Protein AF-A0A8T7AEM1-F1 (afdb_monomer)

Mean predicted aligned error: 6.14 Å

Foldseek 3Di:
DDDPDDDDPPPPDFPDPPFFPLFQDQWWKKKWFFLLQAVFRKTKIKAWGWFFCADQAHWFWDFDDDPVQQTWTATDGVPQPFHPFGDGLWKGKYKIFFPFDFKFKAFWAADPVDNQWTAAPRDTDGWDKDKAFDWDDDDDPDTDGDIDIWTADLLGTWDDDPVTIMHMHGPLVPQDCPSVLRVQCSNDRYPVSNVVSLQVLNAATIKMWMDTLVRKTKIWRGHQQFPADLVDDRVHHHHPRYPVRSTDGGDGSVLTDMDMCDPLRMAMDTNAFQQQGDLDPPGDDPVSHRVSSRGHHDDFQLSVLVNVLDPSHHRCHPVNVLCSLPFFFGDCPHPLVVLLVLLLPQDPVVPPLLVVLSVLSVVDPRGQFQQWQNCQLSQQLVNQLSVDSDPVCSPSVNSSVSSVVSSVVCCVPPVDSGDRNQQQEWADFQPDTGGAGHHGRHSQHFHQDDDDPPDRTYGRIGGAWIKIWMQGSNSGIWIWIAGCAFNPNPDSPDPRRRVRNVCVRVSHTDIDDRDPVSCVVPDPDDDDDD

pLDDT: mean 91.17, std 12.98, range [28.36, 98.94]

Radius of gyration: 25.7 Å; Cα contacts (8 Å, |Δi|>4): 1143; chains: 1; bounding box: 66×55×66 Å

Sequence (530 aa):
HQAEIALDPAADHAAWHLRSSLGTEFGSNAVAVNAQRSGDGATRLLINSHQPMTGPVAWYEAHLISGQGLDITGGLFPGTPLILHGFNRNLGWANTVNHIDLSDIYVLTRNPDDPLQYRLDGEWVNFDKSELSVAVKLFGPFMYPARRRVLRSRHGPVIEAADQTYALRYAGRGEIRQLEQYYRLNQASDFAGFMRAMALNALPSINYVYADRDDNIGFIHNAQYPRRDDGWDWQKDLPGDRSDLIWNGYHPFESVPKLINPQSGLVFNANNTPFSATDGPDNLLSNQFPQSMGLAKNQTNRSLRLMELNDGASPIGKRDILKLKFDTFYSEKSHQVAVINKILDVDFSDTERLGEAAGQLRKWNHSTDKENHQAALAVLTLRRLFRSDKPEDLSPGNLRRALQWTVDHLIDNHGSITPPWGEVNRLIRGKVNLPLDGGPDILRAIYSFGLPEGQPAYATHGDTWMALVEWDANGKLSADVVTQFGSATMDTSSPHYADQAPLFASKRWRKALLDLDEIRANAERSYSPN

Solvent-accessible surface area (backbone atoms only — not comparable to full-atom values): 28956 Å² total; per-residue (Å²): 134,85,80,91,80,75,83,70,94,77,61,95,60,60,95,60,81,73,78,53,93,55,36,74,58,79,48,14,43,28,41,22,31,16,30,86,18,16,74,70,43,24,19,31,33,38,30,33,38,27,36,43,71,60,70,72,60,17,68,41,78,50,72,50,76,46,100,87,70,41,52,38,37,28,33,22,37,72,91,52,96,53,57,78,36,36,36,41,76,40,33,35,39,21,57,28,58,50,81,59,74,50,64,42,44,22,46,42,46,66,37,92,93,42,83,62,23,30,36,42,74,92,39,83,40,73,48,51,77,47,78,47,74,44,76,42,78,75,55,94,92,45,61,45,73,48,73,41,81,45,46,29,50,97,63,23,53,49,47,83,55,97,89,49,38,34,25,43,34,56,56,52,75,88,64,77,49,44,64,56,33,44,52,40,45,56,58,35,69,46,72,69,43,35,52,58,24,56,56,64,59,46,57,44,73,39,25,37,38,31,29,27,42,84,52,48,32,30,37,35,59,42,52,38,38,56,46,56,62,69,92,52,72,68,93,42,61,35,72,36,38,46,68,90,74,55,59,69,67,54,59,59,61,85,75,47,56,67,50,65,65,46,90,46,24,41,34,40,43,32,52,33,21,70,58,61,30,42,74,37,97,73,42,53,58,74,90,81,51,68,71,47,55,42,73,41,81,54,77,34,34,31,36,50,40,57,56,71,76,48,84,63,71,72,61,50,34,77,70,48,52,50,51,54,47,60,34,34,45,57,33,84,88,20,71,68,47,52,51,51,52,58,45,66,70,46,87,34,82,93,36,71,71,52,37,51,49,50,58,41,51,74,66,44,83,48,40,24,45,27,79,30,33,35,28,46,47,48,55,50,21,49,56,64,52,31,82,39,67,50,78,77,58,70,31,68,70,44,42,49,52,26,46,50,53,37,44,51,52,30,34,77,75,68,73,34,65,52,48,37,18,21,79,52,35,22,48,68,44,92,92,47,75,42,52,26,53,31,28,74,53,22,51,24,26,31,29,56,58,88,66,66,93,93,55,85,52,32,53,39,29,14,64,29,55,32,37,46,38,35,16,41,68,84,33,53,67,50,40,36,32,42,37,52,29,40,84,32,84,84,45,83,84,44,78,39,31,41,64,30,30,66,34,45,59,68,76,44,67,43,74,60,79,81,52,70,67,58,42,60,76,68,52,91,75,87,87,78,88,131

Nearest PDB structures (foldseek):
  4bth-assembly1_B  TM=8.143E-01  e=2.332E-38  Pseudomonas aeruginosa PAO1
  4wkt-assembly1_C  TM=8.313E-01  e=1.262E-37  Pseudomonas aeruginosa PAO1
  3l94-assembly1_B  TM=8.401E-01  e=4.136E-36  Pseudomonas aeruginosa
  4yfa-assembly1_C  TM=8.439E-01  e=1.434E-34  Acidovorax sp. MR-S7
  8so5-assembly1_I  TM=8.334E-01  e=1.023E-34  Acidovorax sp. MR-S7

Structure (mmCIF, N/CA/C/O backbone):
data_AF-A0A8T7AEM1-F1
#
_entry.id   AF-A0A8T7AEM1-F1
#
loop_
_atom_site.group_PDB
_atom_site.id
_atom_site.type_symbol
_atom_site.label_atom_id
_atom_site.label_alt_id
_atom_site.label_comp_id
_atom_site.label_asym_id
_atom_site.label_entity_id
_atom_site.label_seq_id
_atom_site.pdbx_PDB_ins_code
_atom_site.Cartn_x
_atom_site.Cartn_y
_atom_site.Cartn_z
_atom_site.occupancy
_atom_site.B_iso_or_equiv
_atom_site.auth_seq_id
_atom_site.auth_comp_id
_atom_site.auth_asym_id
_atom_site.auth_atom_id
_atom_site.pdbx_PDB_model_num
ATOM 1 N N . HIS A 1 1 ? 29.710 -27.160 -34.112 1.00 33.16 1 HIS A N 1
ATOM 2 C CA . HIS A 1 1 ? 29.988 -25.718 -34.005 1.00 33.16 1 HIS A CA 1
ATOM 3 C C . HIS A 1 1 ? 29.560 -25.275 -32.621 1.00 33.16 1 HIS A C 1
ATOM 5 O O . HIS A 1 1 ? 28.386 -25.391 -32.301 1.00 33.16 1 HIS A O 1
ATOM 11 N N . GLN A 1 2 ? 30.534 -24.953 -31.769 1.00 28.36 2 GLN A N 1
ATOM 12 C CA . GLN A 1 2 ? 30.312 -24.518 -30.391 1.00 28.36 2 GLN A CA 1
ATOM 13 C C . GLN A 1 2 ? 29.639 -23.146 -30.421 1.00 28.36 2 GLN A C 1
ATOM 15 O O . GLN A 1 2 ? 30.166 -22.221 -31.031 1.00 28.36 2 GLN A O 1
ATOM 20 N N . ALA A 1 3 ? 28.457 -23.051 -29.820 1.00 29.17 3 ALA A N 1
ATOM 21 C CA . ALA A 1 3 ? 27.815 -21.780 -29.550 1.00 29.17 3 ALA A CA 1
ATOM 22 C C . ALA A 1 3 ? 28.632 -21.072 -28.462 1.00 29.17 3 ALA A C 1
ATOM 24 O O . ALA A 1 3 ? 28.591 -21.470 -27.300 1.00 29.17 3 ALA A O 1
ATOM 25 N N . GLU A 1 4 ? 29.404 -20.055 -28.837 1.00 33.06 4 GLU A N 1
ATOM 26 C CA . GLU A 1 4 ? 29.833 -19.044 -27.875 1.00 33.06 4 GLU A CA 1
ATOM 27 C C . GLU A 1 4 ? 28.604 -18.197 -27.537 1.00 33.06 4 GLU A C 1
ATOM 29 O O . GLU A 1 4 ? 28.236 -17.276 -28.261 1.00 33.06 4 GLU A O 1
ATOM 34 N N . ILE A 1 5 ? 27.931 -18.565 -26.448 1.00 41.31 5 ILE A N 1
ATOM 35 C CA . ILE A 1 5 ? 26.976 -17.709 -25.751 1.00 41.31 5 ILE A CA 1
ATOM 36 C C . ILE A 1 5 ? 27.468 -17.594 -24.316 1.00 41.31 5 ILE A C 1
ATOM 38 O O . ILE A 1 5 ? 27.363 -18.548 -23.550 1.00 41.31 5 ILE A O 1
ATOM 42 N N . ALA A 1 6 ? 27.986 -16.420 -23.976 1.00 33.66 6 ALA A N 1
ATOM 43 C CA . ALA A 1 6 ? 27.822 -15.772 -22.679 1.00 33.66 6 ALA A CA 1
ATOM 44 C C . ALA A 1 6 ? 28.483 -14.393 -22.783 1.00 33.66 6 ALA A C 1
ATOM 46 O O . ALA A 1 6 ? 29.674 -14.244 -22.521 1.00 33.66 6 ALA A O 1
ATOM 47 N N . LEU A 1 7 ? 27.719 -13.382 -23.206 1.00 41.19 7 LEU A N 1
ATOM 48 C CA . LEU A 1 7 ? 28.042 -12.028 -22.774 1.00 41.19 7 LEU A CA 1
ATOM 49 C C . LEU A 1 7 ? 27.687 -11.933 -21.288 1.00 41.19 7 LEU A C 1
ATOM 51 O O . LEU A 1 7 ? 26.669 -12.457 -20.837 1.00 41.19 7 LEU A O 1
ATOM 55 N N . ASP A 1 8 ? 28.625 -11.351 -20.559 1.00 44.75 8 ASP A N 1
ATOM 56 C CA . ASP A 1 8 ? 28.783 -11.369 -19.114 1.00 44.75 8 ASP A CA 1
ATOM 57 C C . ASP A 1 8 ? 27.542 -10.855 -18.340 1.00 44.75 8 ASP A C 1
ATOM 59 O O . ASP A 1 8 ? 27.200 -9.677 -18.464 1.00 44.75 8 ASP A O 1
ATOM 63 N N . PRO A 1 9 ? 26.891 -11.677 -17.489 1.00 45.62 9 PRO A N 1
ATOM 64 C CA . PRO A 1 9 ? 25.830 -11.227 -16.579 1.00 45.62 9 PRO A CA 1
ATOM 65 C C . PRO A 1 9 ? 26.337 -10.305 -15.446 1.00 45.62 9 PRO A C 1
ATOM 67 O O . PRO A 1 9 ? 25.544 -9.870 -14.602 1.00 45.62 9 PRO A O 1
ATOM 70 N N . ALA A 1 10 ? 27.642 -10.015 -15.379 1.00 44.97 10 ALA A N 1
ATOM 71 C CA . ALA A 1 10 ? 28.275 -9.157 -14.378 1.00 44.97 10 ALA A CA 1
ATOM 72 C C . ALA A 1 10 ? 28.528 -7.706 -14.828 1.00 44.97 10 ALA A C 1
ATOM 74 O O . ALA A 1 10 ? 29.021 -6.922 -14.020 1.00 44.97 10 ALA A O 1
ATOM 75 N N . ALA A 1 11 ? 28.182 -7.306 -16.055 1.00 50.00 11 ALA A N 1
ATOM 76 C CA . ALA A 1 11 ? 28.308 -5.900 -16.433 1.00 50.00 11 ALA A CA 1
ATOM 77 C C . ALA A 1 11 ? 27.254 -5.049 -15.691 1.00 50.00 11 ALA A C 1
ATOM 79 O O . ALA A 1 11 ? 26.058 -5.316 -15.796 1.00 50.00 11 ALA A O 1
ATOM 80 N N . ASP A 1 12 ? 27.689 -4.024 -14.947 1.00 53.88 12 ASP A N 1
ATOM 81 C CA . ASP A 1 12 ? 26.849 -3.080 -14.176 1.00 53.88 12 ASP A CA 1
ATOM 82 C C . ASP A 1 12 ? 26.044 -2.111 -15.079 1.00 53.88 12 ASP A C 1
ATOM 84 O O . ASP A 1 12 ? 25.952 -0.906 -14.832 1.00 53.88 12 ASP A O 1
ATOM 88 N N . HIS A 1 13 ? 25.463 -2.616 -16.167 1.00 51.31 13 HIS A N 1
ATOM 89 C CA . HIS A 1 13 ? 24.587 -1.853 -17.046 1.00 51.31 13 HIS A CA 1
ATOM 90 C C . HIS A 1 13 ? 23.126 -2.085 -16.651 1.00 51.31 13 HIS A C 1
ATOM 92 O O . HIS A 1 13 ? 22.655 -3.218 -16.585 1.00 51.31 13 HIS A O 1
ATOM 98 N N . ALA A 1 14 ? 22.420 -0.990 -16.371 1.00 56.16 14 ALA A N 1
ATOM 99 C CA . ALA A 1 14 ? 20.983 -0.979 -16.145 1.00 56.16 14 ALA A CA 1
ATOM 100 C C . ALA A 1 14 ? 20.370 0.132 -17.001 1.00 56.16 14 ALA A C 1
ATOM 102 O O . ALA A 1 14 ? 20.563 1.317 -16.717 1.00 56.16 14 ALA A O 1
ATOM 103 N N . ALA A 1 15 ? 19.638 -0.253 -18.047 1.00 54.50 15 ALA A N 1
ATOM 104 C CA . ALA A 1 15 ? 18.968 0.654 -18.982 1.00 54.50 15 ALA A CA 1
ATOM 105 C C . ALA A 1 15 ? 18.015 1.626 -18.281 1.00 54.50 15 ALA A C 1
ATOM 107 O O . ALA A 1 15 ? 17.858 2.789 -18.657 1.00 54.50 15 ALA A O 1
ATOM 108 N N . TRP A 1 16 ? 17.366 1.119 -17.239 1.00 57.75 16 TRP A N 1
ATOM 109 C CA . TRP A 1 16 ? 16.483 1.870 -16.377 1.00 57.75 16 TRP A CA 1
ATOM 110 C C . TRP A 1 16 ? 16.967 1.626 -14.964 1.00 57.75 16 TRP A C 1
ATOM 112 O O . TRP A 1 16 ? 17.069 0.481 -14.529 1.00 57.75 16 TRP A O 1
ATOM 122 N N . HIS A 1 17 ? 17.252 2.697 -14.227 1.00 46.09 17 HIS A N 1
ATOM 123 C CA . HIS A 1 17 ? 17.376 2.581 -12.784 1.00 46.09 17 HIS A CA 1
ATOM 124 C C . HIS A 1 17 ? 16.016 2.117 -12.252 1.00 46.09 17 HIS A C 1
ATOM 126 O O . HIS A 1 17 ? 15.113 2.933 -12.040 1.00 46.09 17 HIS A O 1
ATOM 132 N N . LEU A 1 18 ? 15.850 0.801 -12.083 1.00 45.09 18 LEU A N 1
ATOM 133 C CA . LEU A 1 18 ? 14.843 0.254 -11.191 1.00 45.09 18 LEU A CA 1
ATOM 134 C C . LEU A 1 18 ? 15.081 0.974 -9.866 1.00 45.09 18 LEU A C 1
ATOM 136 O O . LEU A 1 18 ? 16.175 0.900 -9.305 1.00 45.09 18 LEU A O 1
ATOM 140 N N . ARG A 1 19 ? 14.106 1.781 -9.434 1.00 40.03 19 ARG A N 1
ATOM 141 C CA . ARG A 1 19 ? 14.198 2.446 -8.133 1.00 40.03 19 ARG A CA 1
ATOM 142 C C . ARG A 1 19 ? 14.444 1.360 -7.098 1.00 40.03 19 ARG A C 1
ATOM 144 O O . ARG A 1 19 ? 13.701 0.376 -7.075 1.00 40.03 19 ARG A O 1
ATOM 151 N N . SER A 1 20 ? 15.485 1.518 -6.290 1.00 42.66 20 SER A N 1
ATOM 152 C CA . SER A 1 20 ? 15.666 0.611 -5.167 1.00 42.66 20 SER A CA 1
ATOM 153 C C . SER A 1 20 ? 14.580 0.940 -4.134 1.00 42.66 20 SER A C 1
ATOM 155 O O . SER A 1 20 ? 14.033 2.041 -4.091 1.00 42.66 20 SER A O 1
ATOM 157 N N . SER A 1 21 ? 14.148 -0.044 -3.354 1.00 43.00 21 SER A N 1
ATOM 158 C CA . SER A 1 21 ? 12.985 0.077 -2.466 1.00 43.00 21 SER A CA 1
ATOM 159 C C . SER A 1 21 ? 13.299 0.821 -1.154 1.00 43.00 21 SER A C 1
ATOM 161 O O . SER A 1 21 ? 12.826 0.412 -0.096 1.00 43.00 21 SER A O 1
ATOM 163 N N . LEU A 1 22 ? 14.152 1.852 -1.172 1.00 37.41 22 LEU A N 1
ATOM 164 C CA . LEU A 1 22 ? 14.602 2.550 0.046 1.00 37.41 22 LEU A CA 1
ATOM 165 C C . LEU A 1 22 ? 13.839 3.853 0.327 1.00 37.41 22 LEU A C 1
ATOM 167 O O . LEU A 1 22 ? 13.926 4.398 1.431 1.00 37.41 22 LEU A O 1
ATOM 171 N N . GLY A 1 23 ? 13.053 4.344 -0.634 1.00 39.94 23 GLY A N 1
ATOM 172 C CA . GLY A 1 23 ? 12.162 5.476 -0.407 1.00 39.94 23 GLY A CA 1
ATOM 173 C C . GLY A 1 23 ? 11.035 5.169 0.583 1.00 39.94 23 GLY A C 1
ATOM 174 O O . GLY A 1 23 ? 10.721 4.015 0.862 1.00 39.94 23 GLY A O 1
ATOM 175 N N . THR A 1 24 ? 10.375 6.207 1.112 1.00 48.88 24 THR A N 1
ATOM 176 C CA . THR A 1 24 ? 9.155 5.980 1.896 1.00 48.88 24 THR A CA 1
ATOM 177 C C . THR A 1 24 ? 8.111 5.289 1.028 1.00 48.88 24 THR A C 1
ATOM 179 O O . THR A 1 24 ? 7.542 5.904 0.122 1.00 48.88 24 THR A O 1
ATOM 182 N N . GLU A 1 25 ? 7.837 4.025 1.319 1.00 55.81 25 GLU A N 1
ATOM 183 C CA . GLU A 1 25 ? 6.810 3.287 0.606 1.00 55.81 25 GLU A CA 1
ATOM 184 C C . GLU A 1 25 ? 5.432 3.871 0.938 1.00 55.81 25 GLU A C 1
ATOM 186 O O . GLU A 1 25 ? 5.037 3.990 2.105 1.00 55.81 25 GLU A O 1
ATOM 191 N N . PHE A 1 26 ? 4.692 4.258 -0.104 1.00 68.81 26 PHE A N 1
ATOM 192 C CA . PHE A 1 26 ? 3.247 4.415 0.005 1.00 68.81 26 PHE A CA 1
ATOM 193 C C . PHE A 1 26 ? 2.650 3.042 0.277 1.00 68.81 26 PHE A C 1
ATOM 195 O O . PHE A 1 26 ? 2.950 2.075 -0.422 1.00 68.81 26 PHE A O 1
ATOM 202 N N . GLY A 1 27 ? 1.840 2.959 1.322 1.00 81.50 27 GLY A N 1
ATOM 203 C CA . GLY A 1 27 ? 1.465 1.681 1.884 1.00 81.50 27 GLY A CA 1
ATOM 204 C C . GLY A 1 27 ? 0.034 1.227 1.634 1.00 81.50 27 GLY A C 1
ATOM 205 O O . GLY A 1 27 ? -0.775 1.816 0.923 1.00 81.50 27 GLY A O 1
ATOM 206 N N . SER A 1 28 ? -0.294 0.108 2.244 1.00 91.50 28 SER A N 1
ATOM 207 C CA . SER A 1 28 ? -1.628 -0.330 2.629 1.00 91.50 28 SER A CA 1
ATOM 208 C C . SER A 1 28 ? -1.451 -1.283 3.807 1.00 91.50 28 SER A C 1
ATOM 210 O O . SER A 1 28 ? -0.447 -1.988 3.865 1.00 91.50 28 SER A O 1
ATOM 212 N N . ASN A 1 29 ? -2.403 -1.317 4.729 1.00 95.50 29 ASN A N 1
ATOM 213 C CA . ASN A 1 29 ? -2.471 -2.293 5.803 1.00 95.50 29 ASN A CA 1
ATOM 214 C C . ASN A 1 29 ? -3.731 -3.134 5.626 1.00 95.50 29 ASN A C 1
ATOM 216 O O . ASN A 1 29 ? -4.822 -2.612 5.381 1.00 95.50 29 ASN A O 1
ATOM 220 N N . ALA A 1 30 ? -3.586 -4.432 5.819 1.00 98.25 30 ALA A N 1
ATOM 221 C CA . ALA A 1 30 ? -4.706 -5.337 5.930 1.00 98.25 30 ALA A CA 1
ATOM 222 C C . ALA A 1 30 ? -4.443 -6.349 7.038 1.00 98.25 30 ALA A C 1
ATOM 224 O O . ALA A 1 30 ? -3.326 -6.851 7.160 1.00 98.25 30 ALA A O 1
ATOM 225 N N . VAL A 1 31 ? -5.466 -6.625 7.841 1.00 98.69 31 VAL A N 1
ATOM 226 C CA . VAL A 1 31 ? -5.418 -7.594 8.942 1.00 98.69 31 VAL A CA 1
ATOM 227 C C . VAL A 1 31 ? -6.721 -8.375 8.928 1.00 98.69 31 VAL A C 1
ATOM 229 O O . VAL A 1 31 ? -7.785 -7.764 8.901 1.00 98.69 31 VAL A O 1
ATOM 232 N N . ALA A 1 32 ? -6.645 -9.698 8.964 1.00 98.81 32 ALA A N 1
ATOM 233 C CA . ALA A 1 32 ? -7.779 -10.586 9.131 1.00 98.81 32 ALA A CA 1
ATOM 234 C C . ALA A 1 32 ? -7.539 -11.516 10.321 1.00 98.81 32 ALA A C 1
ATOM 236 O O . ALA A 1 32 ? -6.444 -12.058 10.476 1.00 98.81 32 ALA A O 1
ATOM 237 N N . VAL A 1 33 ? -8.559 -11.697 11.154 1.00 98.56 33 VAL A N 1
ATOM 238 C CA . VAL A 1 33 ? -8.539 -12.653 12.268 1.00 98.56 33 VAL A CA 1
ATOM 239 C C . VAL A 1 33 ? -9.788 -13.511 12.222 1.00 98.56 33 VAL A C 1
ATOM 241 O O . VAL A 1 33 ? -10.868 -13.005 11.919 1.00 98.56 33 VAL A O 1
ATOM 244 N N . ASN A 1 34 ? -9.635 -14.795 12.511 1.00 98.50 34 ASN A N 1
ATOM 245 C CA . ASN A 1 34 ? -10.741 -15.744 12.586 1.00 98.50 34 ASN A CA 1
ATOM 246 C C . ASN A 1 34 ? -11.164 -15.987 14.047 1.00 98.50 34 ASN A C 1
ATOM 248 O O . ASN A 1 34 ? -10.577 -15.441 14.990 1.00 98.50 34 ASN A O 1
ATOM 252 N N . ALA A 1 35 ? -12.173 -16.829 14.249 1.00 97.44 35 ALA A N 1
ATOM 253 C CA . ALA A 1 35 ? -12.765 -17.157 15.534 1.00 97.44 35 ALA A CA 1
ATOM 254 C C . ALA A 1 35 ? -11.713 -17.661 16.528 1.00 97.44 35 ALA A C 1
ATOM 256 O O . ALA A 1 35 ? -11.730 -17.238 17.686 1.00 97.44 35 ALA A O 1
ATOM 257 N N . GLN A 1 36 ? -10.758 -18.476 16.063 1.00 95.69 36 GLN A N 1
ATOM 258 C CA . GLN A 1 36 ? -9.666 -19.013 16.877 1.00 95.69 36 GLN A CA 1
ATOM 259 C C . GLN A 1 36 ? -8.834 -17.906 17.535 1.00 95.69 36 GLN A C 1
ATOM 261 O O . GLN A 1 36 ? -8.469 -18.034 18.705 1.00 95.69 36 GLN A O 1
ATOM 266 N N . ARG A 1 37 ? -8.540 -16.818 16.810 1.00 97.38 37 ARG A N 1
ATOM 267 C CA . ARG A 1 37 ? -7.712 -15.719 17.328 1.00 97.38 37 ARG A CA 1
ATOM 268 C C . ARG A 1 37 ? -8.515 -14.556 17.895 1.00 97.38 37 ARG A C 1
ATOM 270 O O . ARG A 1 37 ? -7.975 -13.780 18.670 1.00 97.38 37 ARG A O 1
ATOM 277 N N . SER A 1 38 ? -9.789 -14.425 17.552 1.00 97.75 38 SER A N 1
ATOM 278 C CA . SER A 1 38 ? -10.635 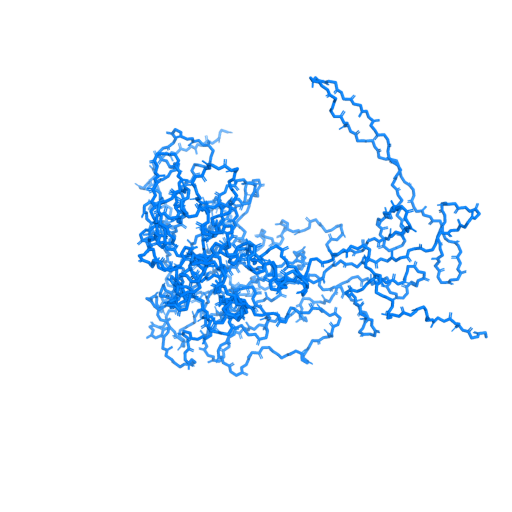-13.285 17.934 1.00 97.75 38 SER A CA 1
ATOM 279 C C . SER A 1 38 ? -10.936 -13.165 19.435 1.00 97.75 38 SER A C 1
ATOM 281 O O . SER A 1 38 ? -11.117 -12.060 19.946 1.00 97.75 38 SER A O 1
ATOM 283 N N . GLY A 1 39 ? -11.005 -14.300 20.142 1.00 96.19 39 GLY A N 1
ATOM 284 C CA . GLY A 1 39 ? -11.417 -14.394 21.548 1.00 96.19 39 GLY A CA 1
ATOM 285 C C . GLY A 1 39 ? -12.929 -14.350 21.800 1.00 96.19 39 GLY A C 1
ATOM 286 O O . GLY A 1 39 ? -13.354 -14.643 22.915 1.00 96.19 39 GLY A O 1
ATOM 287 N N . ASP A 1 40 ? -13.743 -14.015 20.798 1.00 97.56 40 ASP A N 1
ATOM 288 C CA . ASP A 1 40 ? -15.207 -13.915 20.902 1.00 97.56 40 ASP A CA 1
ATOM 289 C C . ASP A 1 40 ? -15.964 -14.655 19.787 1.00 97.56 40 ASP A C 1
ATOM 291 O O . ASP A 1 40 ? -17.185 -14.543 19.678 1.00 97.56 40 ASP A O 1
ATOM 295 N N . GLY A 1 41 ? -15.247 -15.448 18.989 1.00 97.81 41 GLY A N 1
ATOM 296 C CA . GLY A 1 41 ? -15.812 -16.273 17.926 1.00 97.81 41 GLY A CA 1
ATOM 297 C C . GLY A 1 41 ? -16.120 -15.516 16.635 1.00 97.81 41 GLY A C 1
ATOM 298 O O . GLY A 1 41 ? -16.722 -16.097 15.742 1.00 97.81 41 GLY A O 1
ATOM 299 N N . ALA A 1 42 ? -15.738 -14.241 16.531 1.00 98.50 42 ALA A N 1
ATOM 300 C CA . ALA A 1 42 ? -15.991 -13.424 15.350 1.00 98.50 42 ALA A CA 1
ATOM 301 C C . ALA A 1 42 ? -14.842 -13.495 14.336 1.00 98.50 42 ALA A C 1
ATOM 303 O O . ALA A 1 42 ? -13.667 -13.493 14.704 1.00 98.50 42 ALA A O 1
ATOM 304 N N . THR A 1 43 ? -15.174 -13.417 13.053 1.00 98.81 43 THR A N 1
ATOM 305 C CA . THR A 1 43 ? -14.201 -13.198 11.977 1.00 98.81 43 THR A CA 1
ATOM 306 C C . THR A 1 43 ? -14.155 -11.708 11.649 1.00 98.81 43 THR A C 1
ATOM 308 O O . THR A 1 43 ? -15.192 -11.051 11.530 1.00 98.81 43 THR A O 1
ATOM 311 N N . ARG A 1 44 ? -12.959 -11.126 11.525 1.00 98.81 44 ARG A N 1
ATOM 312 C CA . ARG A 1 44 ? -12.787 -9.683 11.293 1.00 98.81 44 ARG A CA 1
ATOM 313 C C . ARG A 1 44 ? -11.800 -9.394 10.184 1.00 98.81 44 ARG A C 1
ATOM 315 O O . ARG A 1 44 ? -10.805 -10.096 10.049 1.00 98.81 44 ARG A O 1
ATOM 322 N N . LEU A 1 45 ? -12.041 -8.299 9.468 1.00 98.94 45 LEU A N 1
ATOM 323 C CA . LEU A 1 45 ? -11.166 -7.774 8.425 1.00 98.94 45 LEU A CA 1
ATOM 324 C C . LEU A 1 45 ? -11.001 -6.262 8.565 1.00 98.94 45 LEU A C 1
ATOM 326 O O . LEU A 1 45 ? -11.968 -5.504 8.519 1.00 98.94 45 LEU A O 1
ATOM 330 N N . LEU A 1 46 ? -9.754 -5.820 8.673 1.00 98.81 46 LEU A N 1
ATOM 331 C CA . LEU A 1 46 ? -9.349 -4.432 8.529 1.00 98.81 46 LEU A CA 1
ATOM 332 C C . LEU A 1 46 ? -8.912 -4.180 7.084 1.00 98.81 46 LEU A C 1
ATOM 334 O O . LEU A 1 46 ? -7.940 -4.768 6.608 1.00 98.81 46 LEU A O 1
ATOM 338 N N . ILE A 1 47 ? -9.597 -3.255 6.420 1.00 98.62 47 ILE A N 1
ATOM 339 C CA . ILE A 1 47 ? -9.291 -2.765 5.078 1.00 98.62 47 ILE A CA 1
ATOM 340 C C . ILE A 1 47 ? -8.729 -1.350 5.210 1.00 98.62 47 ILE A C 1
ATOM 342 O O . ILE A 1 47 ? -9.418 -0.461 5.709 1.00 98.62 47 ILE A O 1
ATOM 346 N N . ASN A 1 48 ? -7.489 -1.114 4.778 1.00 97.31 48 ASN A N 1
ATOM 347 C CA . ASN A 1 48 ? -6.875 0.213 4.842 1.00 97.31 48 ASN A CA 1
ATOM 348 C C . ASN A 1 48 ? -5.810 0.393 3.750 1.00 97.31 48 ASN A C 1
ATOM 350 O O . ASN A 1 48 ? -4.665 -0.004 3.920 1.00 97.31 48 ASN A O 1
ATOM 354 N N . SER A 1 49 ? -6.160 1.035 2.634 1.00 91.75 49 SER A N 1
ATOM 355 C CA . SER A 1 49 ? -5.171 1.390 1.604 1.00 91.75 49 SER A CA 1
ATOM 356 C C . SER A 1 49 ? -4.620 2.802 1.814 1.00 91.75 49 SER A C 1
ATOM 358 O O . SER A 1 49 ? -5.346 3.676 2.297 1.00 91.75 49 SER A O 1
ATOM 360 N N . HIS A 1 50 ? -3.348 3.039 1.459 1.00 93.38 50 HIS A N 1
ATOM 361 C CA . HIS A 1 50 ? -2.702 4.348 1.601 1.00 93.38 50 HIS A CA 1
ATOM 362 C C . HIS A 1 50 ? -2.511 5.070 0.272 1.00 93.38 50 HIS A C 1
ATOM 364 O O . HIS A 1 50 ? -1.403 5.200 -0.246 1.00 93.38 50 HIS A O 1
ATOM 370 N N . GLN A 1 51 ? -3.619 5.546 -0.284 1.00 89.88 51 GLN A N 1
ATOM 371 C CA . GLN A 1 51 ? -3.638 6.249 -1.562 1.00 89.88 51 GLN A CA 1
ATOM 372 C C . GLN A 1 51 ? -3.459 7.766 -1.398 1.00 89.88 51 GLN A C 1
ATOM 374 O O . GLN A 1 51 ? -3.602 8.296 -0.289 1.00 89.88 51 GLN A O 1
ATOM 379 N N . PRO A 1 52 ? -3.168 8.492 -2.493 1.00 90.00 52 PRO A N 1
ATOM 380 C CA . PRO A 1 52 ? -3.400 9.927 -2.550 1.00 90.00 52 PRO A CA 1
ATOM 381 C C . PRO A 1 52 ? -4.809 10.281 -2.060 1.00 90.00 52 PRO A C 1
ATOM 383 O O . PRO A 1 52 ? -5.804 9.677 -2.457 1.00 90.00 52 PRO A O 1
ATOM 386 N N . MET A 1 53 ? -4.905 11.294 -1.204 1.00 89.81 53 MET A N 1
ATOM 387 C CA . MET A 1 53 ? -6.177 11.746 -0.635 1.00 89.81 53 MET A CA 1
ATOM 388 C C . MET A 1 53 ? -7.056 12.490 -1.659 1.00 89.81 53 MET A C 1
ATOM 390 O O . MET A 1 53 ? -8.228 12.750 -1.381 1.00 89.81 53 MET A O 1
ATOM 394 N N . THR A 1 54 ? -6.501 12.854 -2.822 1.00 87.06 54 THR A N 1
ATOM 395 C CA . THR A 1 54 ? -7.177 13.513 -3.952 1.00 87.06 54 THR A CA 1
ATOM 396 C C . THR A 1 54 ? -6.671 12.965 -5.295 1.00 87.06 54 THR A C 1
ATOM 398 O O . THR A 1 54 ? -5.637 12.301 -5.363 1.00 87.06 54 THR A O 1
ATOM 401 N N . GLY A 1 55 ? -7.390 13.255 -6.384 1.00 87.38 55 GLY A N 1
ATOM 402 C CA . GLY A 1 55 ? -6.979 12.880 -7.739 1.00 87.38 55 GLY A CA 1
ATOM 403 C C . GLY A 1 55 ? -7.523 11.523 -8.210 1.00 87.38 55 GLY A C 1
ATOM 404 O O . GLY A 1 55 ? -8.503 11.025 -7.656 1.00 87.38 55 GLY A O 1
ATOM 405 N N . PRO A 1 56 ? -6.929 10.932 -9.263 1.00 86.38 56 PRO A N 1
ATOM 406 C CA . PRO A 1 56 ? -7.507 9.797 -9.995 1.00 86.38 56 PRO A CA 1
ATOM 407 C C . PRO A 1 56 ? -7.492 8.465 -9.233 1.00 86.38 56 PRO A C 1
ATOM 409 O O . PRO A 1 56 ? -8.115 7.509 -9.675 1.00 86.38 56 PRO A O 1
ATOM 412 N N . VAL A 1 57 ? -6.790 8.399 -8.103 1.00 88.31 57 VAL A N 1
ATOM 413 C CA . VAL A 1 57 ? -6.697 7.213 -7.233 1.00 88.31 57 VAL A CA 1
ATOM 414 C C . VAL A 1 57 ? -7.178 7.513 -5.808 1.00 88.31 57 VAL A C 1
ATOM 416 O O . VAL A 1 57 ? -6.883 6.775 -4.875 1.00 88.31 57 VAL A O 1
ATOM 419 N N . ALA A 1 58 ? -7.923 8.608 -5.620 1.00 90.38 58 ALA A N 1
ATOM 420 C CA . ALA A 1 58 ? -8.604 8.873 -4.360 1.00 90.38 58 ALA A CA 1
ATOM 421 C C . ALA A 1 58 ? -9.855 8.001 -4.252 1.00 90.38 58 ALA A C 1
ATOM 423 O O . ALA A 1 58 ? -10.653 7.941 -5.186 1.00 90.38 58 ALA A O 1
ATOM 424 N N . TRP A 1 59 ? -10.045 7.349 -3.110 1.00 93.62 59 TRP A N 1
ATOM 425 C CA . TRP A 1 59 ? -11.211 6.501 -2.894 1.00 93.62 59 TRP A CA 1
ATOM 426 C C . TRP A 1 59 ? -12.516 7.296 -2.874 1.00 93.62 59 TRP A C 1
ATOM 428 O O . TRP A 1 59 ? -12.626 8.331 -2.215 1.00 93.62 59 TRP A O 1
ATOM 438 N N . TYR A 1 60 ? -13.519 6.747 -3.546 1.00 93.94 60 TYR A N 1
ATOM 439 C CA . TYR A 1 60 ? -14.921 7.087 -3.393 1.00 93.94 60 TYR A CA 1
ATOM 440 C C . TYR A 1 60 ? -15.640 5.880 -2.788 1.00 93.94 60 TYR A C 1
ATOM 442 O O . TYR A 1 60 ? -15.522 4.765 -3.296 1.00 93.94 60 TYR A O 1
ATOM 450 N N . GLU A 1 61 ? -16.337 6.086 -1.675 1.00 95.69 61 GLU A N 1
ATOM 451 C CA . GLU A 1 61 ? -17.111 5.024 -1.037 1.00 95.69 61 GLU A CA 1
ATOM 452 C C . GLU A 1 61 ? -18.465 4.873 -1.734 1.00 95.69 61 GLU A C 1
ATOM 454 O O . GLU A 1 61 ? -19.176 5.861 -1.929 1.00 95.69 61 GLU A O 1
ATOM 459 N N . ALA A 1 62 ? -18.839 3.639 -2.065 1.00 95.75 62 ALA A N 1
ATOM 460 C CA . ALA A 1 62 ? -20.166 3.323 -2.573 1.00 95.75 62 ALA A CA 1
ATOM 461 C C . ALA A 1 62 ? -20.688 1.996 -2.020 1.00 95.75 62 ALA A C 1
ATOM 463 O O . ALA A 1 62 ? -19.923 1.100 -1.660 1.00 95.75 62 ALA A O 1
ATOM 464 N N . HIS A 1 63 ? -22.013 1.874 -2.027 1.00 96.81 63 HIS A N 1
ATOM 465 C CA . HIS A 1 63 ? -22.739 0.628 -1.823 1.00 96.81 63 HIS A CA 1
ATOM 466 C C . HIS A 1 63 ? -23.598 0.367 -3.058 1.00 96.81 63 HIS A C 1
ATOM 468 O O . HIS A 1 63 ? -24.431 1.194 -3.433 1.00 96.81 63 HIS A O 1
ATOM 474 N N . LEU A 1 64 ? -23.345 -0.754 -3.730 1.00 95.56 64 LEU A N 1
ATOM 475 C CA . LEU A 1 64 ? -24.016 -1.142 -4.965 1.00 95.56 64 LEU A CA 1
ATOM 476 C C . LEU A 1 64 ? -24.963 -2.308 -4.691 1.00 95.56 64 LEU A C 1
ATOM 478 O O . LEU A 1 64 ? -24.521 -3.366 -4.247 1.00 95.56 64 LEU A O 1
ATOM 482 N N . ILE A 1 65 ? -26.247 -2.119 -5.009 1.00 94.38 65 ILE A N 1
ATOM 483 C CA . ILE A 1 65 ? -27.281 -3.156 -4.931 1.00 94.38 65 ILE A CA 1
ATOM 484 C C . ILE A 1 65 ? -27.914 -3.331 -6.314 1.00 94.38 65 ILE A C 1
ATOM 486 O O . ILE A 1 65 ? -28.294 -2.348 -6.955 1.00 94.38 65 ILE A O 1
ATOM 490 N N . SER A 1 66 ? -28.059 -4.573 -6.779 1.00 92.69 66 SER A N 1
ATOM 491 C CA . SER A 1 66 ? -28.764 -4.899 -8.021 1.00 92.69 66 SER A CA 1
ATOM 492 C C . SER A 1 66 ? -29.844 -5.958 -7.808 1.00 92.69 66 SER A C 1
ATOM 494 O O . SER A 1 66 ? -29.716 -6.854 -6.977 1.00 92.69 66 SER A O 1
ATOM 496 N N . GLY A 1 67 ? -30.892 -5.917 -8.637 1.00 89.31 67 GLY A N 1
ATOM 497 C CA . GLY A 1 67 ? -31.931 -6.957 -8.663 1.00 89.31 67 GLY A CA 1
ATOM 498 C C . GLY A 1 67 ? -31.448 -8.325 -9.170 1.00 89.31 67 GLY A C 1
ATOM 499 O O . GLY A 1 67 ? -32.232 -9.265 -9.212 1.00 89.31 67 GLY A O 1
ATOM 500 N N . GLN A 1 68 ? -30.177 -8.437 -9.569 1.00 87.25 68 GLN A N 1
ATOM 501 C CA . GLN A 1 68 ? -29.539 -9.674 -10.027 1.00 87.25 68 GLN A CA 1
ATOM 502 C C . GLN A 1 68 ? -28.560 -10.252 -8.989 1.00 87.25 68 GLN A C 1
ATOM 504 O O . GLN A 1 68 ? -27.812 -11.173 -9.308 1.00 87.25 68 GLN A O 1
ATOM 509 N N . GLY A 1 69 ? -28.560 -9.728 -7.757 1.00 86.12 69 GLY A N 1
ATOM 510 C CA . GLY A 1 69 ? -27.820 -10.306 -6.630 1.00 86.12 69 GLY A CA 1
ATOM 511 C C . GLY A 1 69 ? -26.485 -9.639 -6.297 1.00 86.12 69 GLY A C 1
ATOM 512 O O . GLY A 1 69 ? -25.751 -10.170 -5.471 1.00 86.12 69 GLY A O 1
ATOM 513 N N . LEU A 1 70 ? -26.158 -8.489 -6.900 1.00 93.00 70 LEU A N 1
ATOM 514 C CA . LEU A 1 70 ? -25.045 -7.668 -6.413 1.00 93.00 70 LEU A CA 1
ATOM 515 C C . LEU A 1 70 ? -25.488 -6.953 -5.128 1.00 93.00 70 LEU A C 1
ATOM 517 O O . LEU A 1 70 ? -26.525 -6.298 -5.140 1.00 93.00 70 LEU A O 1
ATOM 521 N N . ASP A 1 71 ? -24.709 -7.068 -4.058 1.00 95.88 71 ASP A N 1
ATOM 522 C CA . ASP A 1 71 ? -24.860 -6.327 -2.798 1.00 95.88 71 ASP A CA 1
ATOM 523 C C . ASP A 1 71 ? -23.456 -6.165 -2.206 1.00 95.88 71 ASP A C 1
ATOM 525 O O . ASP A 1 71 ? -22.933 -7.103 -1.611 1.00 95.88 71 ASP A O 1
ATOM 529 N N . ILE A 1 72 ? -22.787 -5.039 -2.468 1.00 97.62 72 ILE A N 1
ATOM 530 C CA . ILE A 1 72 ? -21.385 -4.844 -2.070 1.00 97.62 72 ILE A CA 1
ATOM 531 C C . ILE A 1 72 ? -21.071 -3.395 -1.705 1.00 97.62 72 ILE A C 1
ATOM 533 O O . ILE A 1 72 ? -21.422 -2.465 -2.434 1.00 97.62 72 ILE A O 1
ATOM 537 N N . THR A 1 73 ? -20.345 -3.220 -0.603 1.00 98.12 73 THR A N 1
ATOM 538 C CA . THR A 1 73 ? -19.888 -1.927 -0.092 1.00 98.12 73 THR A CA 1
ATOM 539 C C . THR A 1 73 ? -18.374 -1.844 -0.167 1.00 98.12 73 THR A C 1
ATOM 541 O O . THR A 1 73 ? -17.669 -2.763 0.252 1.00 98.12 73 THR A O 1
ATOM 544 N N . GLY A 1 74 ? -17.843 -0.727 -0.656 1.00 97.38 74 GLY A N 1
ATOM 545 C CA . GLY A 1 74 ? -16.412 -0.487 -0.565 1.00 97.38 74 GLY A CA 1
ATOM 546 C C . GLY A 1 74 ? -15.909 0.753 -1.283 1.00 97.38 74 GLY A C 1
ATOM 547 O O . GLY A 1 74 ? -16.668 1.678 -1.576 1.00 97.38 74 GLY A O 1
ATOM 548 N N . GLY A 1 75 ? -14.607 0.753 -1.561 1.00 96.00 75 GLY A N 1
ATOM 549 C CA . GLY A 1 75 ? -13.922 1.821 -2.279 1.00 96.00 75 GLY A CA 1
ATOM 550 C C . GLY A 1 75 ? -13.842 1.573 -3.788 1.00 96.00 75 GLY A C 1
ATOM 551 O O . GLY A 1 75 ? -13.507 0.473 -4.239 1.00 96.00 75 GLY A O 1
ATOM 552 N N . LEU A 1 76 ? -14.070 2.629 -4.569 1.00 94.19 76 LEU A N 1
ATOM 553 C CA . LEU A 1 76 ? -13.748 2.707 -5.997 1.00 94.19 76 LEU A CA 1
ATOM 554 C C . LEU A 1 76 ? -12.865 3.917 -6.314 1.00 94.19 76 LEU A C 1
ATOM 556 O O . LEU A 1 76 ? -12.901 4.933 -5.620 1.00 94.19 76 LEU A O 1
ATOM 560 N N . PHE A 1 77 ? -12.082 3.811 -7.384 1.00 92.38 77 PHE A N 1
ATOM 561 C CA . PHE A 1 77 ? -11.390 4.960 -7.967 1.00 92.38 77 PHE A CA 1
ATOM 562 C C . PHE A 1 77 ? -12.284 5.676 -8.987 1.00 92.38 77 PHE A C 1
ATOM 564 O O . PHE A 1 77 ? -13.104 5.020 -9.638 1.00 92.38 77 PHE A O 1
ATOM 571 N N . PRO A 1 78 ? -12.129 7.002 -9.171 1.00 88.50 78 PRO A N 1
ATOM 572 C CA . PRO A 1 78 ? -12.828 7.748 -10.207 1.00 88.50 78 PRO A CA 1
ATOM 573 C C . PRO A 1 78 ? -12.715 7.077 -11.582 1.00 88.50 78 PRO A C 1
ATOM 575 O O . PRO A 1 78 ? -11.623 6.904 -12.115 1.00 88.50 78 PRO A O 1
ATOM 578 N N . GLY A 1 79 ? -13.862 6.717 -12.163 1.00 87.88 79 GLY A N 1
ATOM 579 C CA . GLY A 1 79 ? -13.952 6.051 -13.468 1.00 87.88 79 GLY A CA 1
ATOM 580 C C . GLY A 1 79 ? -14.055 4.523 -13.415 1.00 87.88 79 GLY A C 1
ATOM 581 O O . GLY A 1 79 ? -14.394 3.917 -14.429 1.00 87.88 79 GLY A O 1
ATOM 582 N N . THR A 1 80 ? -13.839 3.894 -12.257 1.00 91.69 80 THR A N 1
ATOM 583 C CA . THR A 1 80 ? -14.023 2.446 -12.092 1.00 91.69 80 THR A CA 1
ATOM 584 C C . THR A 1 80 ? -15.486 2.126 -11.758 1.00 91.69 80 THR A C 1
ATOM 586 O O . THR A 1 80 ? -16.017 2.680 -10.798 1.00 91.69 80 THR A O 1
ATOM 589 N N . PRO A 1 81 ? -16.153 1.209 -12.486 1.00 92.25 81 PRO A N 1
ATOM 590 C CA . PRO A 1 81 ? -17.573 0.910 -12.272 1.00 92.25 81 PRO A CA 1
ATOM 591 C C . PRO A 1 81 ? -17.835 -0.173 -11.206 1.00 92.25 81 PRO A C 1
ATOM 593 O O . PRO A 1 81 ? -18.962 -0.643 -11.082 1.00 92.25 81 PRO A O 1
ATOM 596 N N . LEU A 1 82 ? -16.807 -0.614 -10.475 1.00 94.88 82 LEU A N 1
ATOM 597 C CA . LEU A 1 82 ? -16.849 -1.737 -9.533 1.00 94.88 82 LEU A CA 1
ATOM 598 C C . LEU A 1 82 ? -16.111 -1.390 -8.240 1.00 94.88 82 LEU A C 1
ATOM 600 O O . LEU A 1 82 ? -15.180 -0.580 -8.251 1.00 94.88 82 LEU A O 1
ATOM 604 N N . ILE A 1 83 ? -16.482 -2.062 -7.149 1.00 97.19 83 ILE A N 1
ATOM 605 C CA . ILE A 1 83 ? -15.753 -1.982 -5.884 1.00 97.19 83 ILE A CA 1
ATOM 606 C C . ILE A 1 83 ? -14.419 -2.716 -6.044 1.00 97.19 83 ILE A C 1
ATOM 608 O O . ILE A 1 83 ? -14.382 -3.890 -6.420 1.00 97.19 83 ILE A O 1
ATOM 612 N N . LEU A 1 84 ? -13.310 -2.025 -5.781 1.00 96.12 84 LEU A N 1
ATOM 613 C CA . LEU A 1 84 ? -11.965 -2.591 -5.935 1.00 96.12 84 LEU A CA 1
ATOM 614 C C . LEU A 1 84 ? -11.535 -3.378 -4.696 1.00 96.12 84 LEU A C 1
ATOM 616 O O . LEU A 1 84 ? -10.867 -4.401 -4.817 1.00 96.12 84 LEU A O 1
ATOM 620 N N . HIS A 1 85 ? -11.955 -2.925 -3.519 1.00 95.88 85 HIS A N 1
ATOM 621 C CA . HIS A 1 85 ? -11.815 -3.627 -2.248 1.00 95.88 85 HIS A CA 1
ATOM 622 C C . HIS A 1 85 ? -12.941 -3.211 -1.300 1.00 95.88 85 HIS A C 1
ATOM 624 O O . HIS A 1 85 ? -13.432 -2.081 -1.364 1.00 95.88 85 HIS A O 1
ATOM 630 N N . GLY A 1 86 ? -13.390 -4.128 -0.453 1.00 98.00 86 GLY A N 1
ATOM 631 C CA . GLY A 1 86 ? -14.626 -3.942 0.292 1.00 98.00 86 GLY A CA 1
ATOM 632 C C . GLY A 1 86 ? -15.179 -5.249 0.825 1.00 98.00 86 GLY A C 1
ATOM 633 O O . GLY A 1 86 ? -14.439 -6.210 1.031 1.00 98.00 86 GLY A O 1
ATOM 634 N N . PHE A 1 87 ? -16.481 -5.265 1.073 1.00 98.75 87 PHE A N 1
ATOM 635 C CA . PHE A 1 87 ? -17.170 -6.391 1.682 1.00 98.75 87 PHE A CA 1
ATOM 636 C C . PHE A 1 87 ? -18.635 -6.455 1.247 1.00 98.75 87 PHE A C 1
ATOM 638 O O . PHE A 1 87 ? -19.256 -5.452 0.894 1.00 98.75 87 PHE A O 1
ATOM 645 N N . ASN A 1 88 ? -19.186 -7.658 1.294 1.00 97.88 88 ASN A N 1
ATOM 646 C CA . ASN A 1 88 ? -20.605 -7.942 1.165 1.00 97.88 88 ASN A CA 1
ATOM 647 C C . ASN A 1 88 ? -21.085 -8.721 2.395 1.00 97.88 88 ASN A C 1
ATOM 649 O O . ASN A 1 88 ? -20.349 -8.897 3.366 1.00 97.88 88 ASN A O 1
ATOM 653 N N . ARG A 1 89 ? -22.330 -9.205 2.357 1.00 96.44 89 ARG A N 1
ATOM 654 C CA . ARG A 1 89 ? -22.943 -9.972 3.454 1.00 96.44 89 ARG A CA 1
ATOM 655 C C . ARG A 1 89 ? -22.132 -11.187 3.894 1.00 96.44 89 ARG A C 1
ATOM 657 O O . ARG A 1 89 ? -22.210 -11.557 5.062 1.00 96.44 89 ARG A O 1
ATOM 664 N N . ASN A 1 90 ? -21.372 -11.790 2.988 1.00 98.19 90 ASN A N 1
ATOM 665 C CA . ASN A 1 90 ? -20.727 -13.073 3.213 1.00 98.19 90 ASN A CA 1
ATOM 666 C C . ASN A 1 90 ? -19.210 -12.978 3.329 1.00 98.19 90 ASN A C 1
ATOM 668 O O . ASN A 1 90 ? -18.641 -13.755 4.077 1.00 98.19 90 ASN A O 1
ATOM 672 N N . LEU A 1 91 ? -18.560 -12.058 2.616 1.00 98.75 91 LEU A N 1
ATOM 673 C CA . LEU A 1 91 ? -17.102 -11.975 2.560 1.00 98.75 91 LEU A CA 1
ATOM 674 C C . LEU A 1 91 ? -16.593 -10.552 2.369 1.00 98.75 91 LEU A C 1
ATOM 676 O O . LEU A 1 91 ? -17.341 -9.649 1.993 1.00 98.75 91 LEU A O 1
ATOM 680 N N . GLY A 1 92 ? -15.293 -10.361 2.565 1.00 98.75 92 GLY A N 1
ATOM 681 C CA . GLY A 1 92 ? -14.595 -9.129 2.231 1.00 98.75 92 GLY A CA 1
ATOM 682 C C . GLY A 1 92 ? -13.137 -9.365 1.876 1.00 98.75 92 GLY A C 1
ATOM 683 O O . GLY A 1 92 ? -12.548 -10.397 2.203 1.00 98.75 92 GLY A O 1
ATOM 684 N N . TRP A 1 93 ? -12.542 -8.388 1.196 1.00 98.81 93 TRP A N 1
ATOM 685 C CA . TRP A 1 93 ? -11.113 -8.388 0.923 1.00 98.81 93 TRP A CA 1
ATOM 686 C C . TRP A 1 93 ? -10.514 -6.987 0.972 1.00 98.81 93 TRP A C 1
ATOM 688 O O . TRP A 1 93 ? -11.142 -5.988 0.616 1.00 98.81 93 TRP A O 1
ATOM 698 N N . ALA A 1 94 ? -9.249 -6.938 1.367 1.00 98.25 94 ALA A N 1
ATOM 699 C CA . ALA A 1 94 ? -8.393 -5.772 1.286 1.00 98.25 94 ALA A CA 1
ATOM 700 C C . ALA A 1 94 ? -7.270 -6.021 0.280 1.00 98.25 94 ALA A C 1
ATOM 702 O O . ALA A 1 94 ? -6.721 -7.120 0.211 1.00 98.25 94 ALA A O 1
ATOM 703 N N . ASN A 1 95 ? -6.891 -4.981 -0.459 1.00 96.75 95 ASN A N 1
ATOM 704 C CA . ASN A 1 95 ? -5.730 -5.014 -1.334 1.00 96.75 95 ASN A CA 1
ATOM 705 C C . ASN A 1 95 ? -4.527 -4.303 -0.715 1.00 96.75 95 ASN A C 1
ATOM 707 O O . ASN A 1 95 ? -4.670 -3.242 -0.104 1.00 96.75 95 ASN A O 1
ATOM 711 N N . THR A 1 96 ? -3.340 -4.864 -0.938 1.00 95.38 96 THR A N 1
ATOM 712 C CA . THR A 1 96 ? -2.052 -4.226 -0.639 1.00 95.38 96 THR A CA 1
ATOM 713 C C . THR A 1 96 ? -1.088 -4.418 -1.815 1.00 95.38 96 THR A C 1
ATOM 715 O O . THR A 1 96 ? -1.232 -5.342 -2.612 1.00 95.38 96 THR A O 1
ATOM 718 N N . VAL A 1 97 ? -0.117 -3.521 -1.978 1.00 92.06 97 VAL A N 1
ATOM 719 C CA . VAL A 1 97 ? 0.905 -3.617 -3.039 1.00 92.06 97 VAL A CA 1
ATOM 720 C C . VAL A 1 97 ? 1.940 -4.676 -2.664 1.00 92.06 97 VAL A C 1
ATOM 722 O O . VAL A 1 97 ? 2.310 -4.780 -1.497 1.00 92.06 97 VAL A O 1
ATOM 725 N N . ASN A 1 98 ? 2.397 -5.449 -3.647 1.00 89.69 98 ASN A N 1
ATOM 726 C CA . ASN A 1 98 ? 3.245 -6.627 -3.453 1.00 89.69 98 ASN A CA 1
ATOM 727 C C . ASN A 1 98 ? 4.664 -6.495 -4.047 1.00 89.69 98 ASN A C 1
ATOM 729 O O . ASN A 1 98 ? 5.447 -7.432 -3.950 1.00 89.69 98 ASN A O 1
ATOM 733 N N . HIS A 1 99 ? 4.985 -5.343 -4.654 1.00 83.56 99 HIS A N 1
ATOM 734 C CA . HIS A 1 99 ? 6.318 -4.963 -5.156 1.00 83.56 99 HIS A CA 1
ATOM 735 C C . HIS A 1 99 ? 7.019 -6.013 -6.033 1.00 83.56 99 HIS A C 1
ATOM 737 O O . HIS A 1 99 ? 8.245 -6.081 -6.076 1.00 83.56 99 HIS A O 1
ATOM 743 N N . ILE A 1 100 ? 6.244 -6.828 -6.743 1.00 87.06 100 ILE A N 1
ATOM 744 C CA . ILE A 1 100 ? 6.784 -7.863 -7.616 1.00 87.06 100 ILE A CA 1
ATOM 745 C C . ILE A 1 100 ? 7.342 -7.277 -8.917 1.00 87.06 100 ILE A C 1
ATOM 747 O O . ILE A 1 100 ? 6.726 -6.401 -9.531 1.00 87.06 100 ILE A O 1
ATOM 751 N N . ASP A 1 101 ? 8.477 -7.815 -9.362 1.00 86.94 101 ASP A N 1
ATOM 752 C CA . ASP A 1 101 ? 9.010 -7.542 -10.691 1.00 86.94 101 ASP A CA 1
ATOM 753 C C . ASP A 1 101 ? 8.241 -8.313 -11.783 1.00 86.94 101 ASP A C 1
ATOM 755 O O . ASP A 1 101 ? 8.189 -9.546 -11.797 1.00 86.94 101 ASP A O 1
ATOM 759 N N . LEU A 1 102 ? 7.670 -7.556 -12.721 1.00 90.19 102 LEU A N 1
ATOM 760 C CA . LEU A 1 102 ? 6.845 -8.037 -13.833 1.00 90.19 102 LEU A CA 1
ATOM 761 C C . LEU A 1 102 ? 7.269 -7.455 -15.180 1.00 90.19 102 LEU A C 1
ATOM 763 O O . LEU A 1 102 ? 6.469 -7.469 -16.122 1.00 90.19 102 LEU A O 1
ATOM 767 N N . SER A 1 103 ? 8.448 -6.842 -15.262 1.00 91.81 103 SER A N 1
ATOM 768 C CA . SER A 1 103 ? 8.922 -6.184 -16.476 1.00 91.81 103 SER A CA 1
ATOM 769 C C . SER A 1 103 ? 10.387 -6.493 -16.712 1.00 91.81 103 SER A C 1
ATOM 771 O O . SER A 1 103 ? 11.222 -6.249 -15.859 1.00 91.81 103 SER A O 1
ATOM 773 N N . ASP A 1 104 ? 10.693 -6.956 -17.913 1.00 93.88 104 ASP A N 1
ATOM 774 C CA . ASP A 1 104 ? 12.024 -7.383 -18.309 1.00 93.88 104 ASP A CA 1
ATOM 775 C C . ASP A 1 104 ? 12.518 -6.522 -19.469 1.00 93.88 104 ASP A C 1
ATOM 777 O O . ASP A 1 104 ? 11.774 -6.216 -20.416 1.00 93.88 104 ASP A O 1
ATOM 781 N N . ILE A 1 105 ? 13.786 -6.133 -19.387 1.00 94.06 105 ILE A N 1
ATOM 782 C CA . ILE A 1 105 ? 14.443 -5.251 -20.345 1.00 94.06 105 ILE A CA 1
ATOM 783 C C . ILE A 1 105 ? 15.466 -6.065 -21.123 1.00 94.06 105 ILE A C 1
ATOM 785 O O . ILE A 1 105 ? 16.331 -6.701 -20.535 1.00 94.06 105 ILE A O 1
ATOM 789 N N . TYR A 1 106 ? 15.380 -6.019 -22.449 1.00 95.94 106 TYR A N 1
ATOM 790 C CA . TYR A 1 106 ? 16.274 -6.738 -23.351 1.00 95.94 106 TYR A CA 1
ATOM 791 C C . TYR A 1 106 ? 17.107 -5.752 -24.150 1.00 95.94 106 TYR A C 1
ATOM 793 O O . TYR A 1 106 ? 16.566 -4.842 -24.781 1.00 95.94 106 TYR A O 1
ATOM 801 N N . VAL A 1 107 ? 18.412 -5.963 -24.170 1.00 96.06 107 VAL A N 1
ATOM 802 C CA . VAL A 1 107 ? 19.378 -5.146 -24.895 1.00 96.06 107 VAL A CA 1
ATOM 803 C C . VAL A 1 107 ? 19.512 -5.681 -26.316 1.00 96.06 107 VAL A C 1
ATOM 805 O O . VAL A 1 107 ? 20.056 -6.761 -26.538 1.00 96.06 107 VAL A O 1
ATOM 808 N N . LEU A 1 108 ? 18.979 -4.951 -27.296 1.00 96.56 108 LEU A N 1
ATOM 809 C CA . LEU A 1 108 ? 18.956 -5.389 -28.688 1.00 96.56 108 LEU A CA 1
ATOM 810 C C . LEU A 1 108 ? 20.246 -5.009 -29.419 1.00 96.56 108 LEU A C 1
ATOM 812 O O . LEU A 1 108 ? 20.644 -3.847 -29.435 1.00 96.56 108 LEU A O 1
ATOM 816 N N . THR A 1 109 ? 20.820 -5.964 -30.150 1.00 95.81 109 THR A N 1
ATOM 817 C CA . THR A 1 109 ? 21.890 -5.679 -31.117 1.00 95.81 109 THR A CA 1
ATOM 818 C C . THR A 1 109 ? 21.279 -5.313 -32.466 1.00 95.81 109 THR A C 1
ATOM 820 O O . THR A 1 109 ? 20.577 -6.125 -33.067 1.00 95.81 109 THR A O 1
ATOM 823 N N . ARG A 1 110 ? 21.536 -4.098 -32.957 1.00 94.69 110 ARG A N 1
ATOM 824 C CA . ARG A 1 110 ? 21.036 -3.605 -34.252 1.00 94.69 110 ARG A CA 1
ATOM 825 C C . ARG A 1 110 ? 21.917 -4.071 -35.407 1.00 94.69 110 ARG A C 1
ATOM 827 O O . ARG A 1 110 ? 23.134 -4.139 -35.255 1.00 94.69 110 ARG A O 1
ATOM 834 N N . ASN A 1 111 ? 21.307 -4.349 -36.559 1.00 96.44 111 ASN A N 1
ATOM 835 C CA . ASN A 1 111 ? 22.076 -4.595 -37.776 1.00 96.44 111 ASN A CA 1
ATOM 836 C C . ASN A 1 111 ? 22.723 -3.273 -38.241 1.00 96.44 111 ASN A C 1
ATOM 838 O O . ASN A 1 111 ? 21.994 -2.295 -38.440 1.00 96.44 111 ASN A O 1
ATOM 842 N N . PRO A 1 112 ? 24.062 -3.208 -38.393 1.00 94.38 112 PRO A N 1
ATOM 843 C CA . PRO A 1 112 ? 24.742 -2.008 -38.882 1.00 94.38 112 PRO A CA 1
ATOM 844 C C . PRO A 1 112 ? 24.390 -1.665 -40.338 1.00 94.38 112 PRO A C 1
ATOM 846 O O . PRO A 1 112 ? 24.437 -0.491 -40.703 1.00 94.38 112 PRO A O 1
ATOM 849 N N . ASP A 1 113 ? 24.005 -2.660 -41.142 1.00 97.62 113 ASP A N 1
ATOM 850 C CA . ASP A 1 113 ? 23.687 -2.497 -42.565 1.00 97.62 113 ASP A CA 1
ATOM 851 C C . ASP A 1 113 ? 22.195 -2.205 -42.812 1.00 97.62 113 ASP A C 1
ATOM 853 O O . ASP A 1 113 ? 21.842 -1.563 -43.803 1.00 97.62 113 ASP A O 1
ATOM 857 N N . ASP A 1 114 ? 21.311 -2.637 -41.904 1.00 96.75 114 ASP A N 1
ATOM 858 C CA . ASP A 1 114 ? 19.872 -2.347 -41.954 1.00 96.75 114 ASP A CA 1
ATOM 859 C C . ASP A 1 114 ? 19.315 -1.998 -40.559 1.00 96.75 114 ASP A C 1
ATOM 861 O O . ASP A 1 114 ? 19.008 -2.885 -39.759 1.00 96.75 114 ASP A O 1
ATOM 865 N N . PRO A 1 115 ? 19.065 -0.714 -40.249 1.00 91.38 115 PRO A N 1
ATOM 866 C CA . PRO A 1 115 ? 18.539 -0.321 -38.947 1.00 91.38 115 PRO A CA 1
ATOM 867 C C . PRO A 1 115 ? 17.119 -0.852 -38.679 1.00 91.38 115 PRO A C 1
ATOM 869 O O . PRO A 1 115 ? 16.605 -0.682 -37.582 1.00 91.38 115 PRO A O 1
ATOM 872 N N . LEU A 1 116 ? 16.434 -1.478 -39.636 1.00 95.62 116 LEU A N 1
ATOM 873 C CA . LEU A 1 116 ? 15.148 -2.134 -39.393 1.00 95.62 116 LEU A CA 1
ATOM 874 C C . LEU A 1 116 ? 15.284 -3.607 -38.989 1.00 95.62 116 LEU A C 1
ATOM 876 O O . LEU A 1 116 ? 14.268 -4.301 -38.885 1.00 95.62 116 LEU A O 1
ATOM 880 N N . GLN A 1 117 ? 16.502 -4.050 -38.683 1.00 98.00 117 GLN A N 1
ATOM 881 C CA . GLN A 1 117 ? 16.796 -5.389 -38.200 1.00 98.00 117 GLN A CA 1
ATOM 882 C C . GLN A 1 117 ? 17.515 -5.389 -36.849 1.00 98.00 117 GLN A C 1
ATOM 884 O O . GLN A 1 117 ? 18.227 -4.451 -36.476 1.00 98.00 117 GLN A O 1
ATOM 889 N N . TYR A 1 118 ? 17.339 -6.485 -36.118 1.00 98.12 118 TYR A N 1
ATOM 890 C CA . TYR A 1 118 ? 18.081 -6.791 -34.901 1.00 98.12 118 TYR A CA 1
ATOM 891 C C . TYR A 1 118 ? 18.522 -8.252 -34.893 1.00 98.12 118 TYR A C 1
ATOM 893 O O . TYR A 1 118 ? 17.979 -9.073 -35.632 1.00 98.12 118 TYR A O 1
ATOM 901 N N . ARG A 1 119 ? 19.540 -8.565 -34.094 1.00 98.19 119 ARG A N 1
ATOM 902 C CA . ARG A 1 119 ? 20.083 -9.919 -33.990 1.00 98.19 119 ARG A CA 1
ATOM 903 C C . ARG A 1 119 ? 19.203 -10.777 -33.089 1.00 98.19 119 ARG A C 1
ATOM 905 O O . ARG A 1 119 ? 18.826 -10.323 -32.014 1.00 98.19 119 ARG A O 1
ATOM 912 N N . LEU A 1 120 ? 18.909 -12.004 -33.504 1.00 98.19 120 LEU A N 1
ATOM 913 C CA . LEU A 1 120 ? 18.241 -13.017 -32.690 1.00 98.19 120 LEU A CA 1
ATOM 914 C C . LEU A 1 120 ? 18.751 -14.405 -33.085 1.00 98.19 120 LEU A C 1
ATOM 916 O O . LEU A 1 120 ? 18.693 -14.765 -34.257 1.00 98.19 120 LEU A O 1
ATOM 920 N N . ASP A 1 121 ? 19.264 -15.161 -32.117 1.00 97.44 121 ASP A N 1
ATOM 921 C CA . ASP A 1 121 ? 19.812 -16.515 -32.272 1.00 97.44 121 ASP A CA 1
ATOM 922 C C . ASP A 1 121 ? 20.824 -16.644 -33.425 1.00 97.44 121 ASP A C 1
ATOM 924 O O . ASP A 1 121 ? 20.853 -17.626 -34.163 1.00 97.44 121 ASP A O 1
ATOM 928 N N . GLY A 1 122 ? 21.662 -15.618 -33.593 1.00 96.94 122 GLY A N 1
ATOM 929 C CA . GLY A 1 122 ? 22.686 -15.558 -34.638 1.00 96.94 122 GLY A CA 1
ATOM 930 C C . GLY A 1 122 ? 22.237 -14.934 -35.963 1.00 96.94 122 GLY A C 1
ATOM 931 O O . GLY A 1 122 ? 23.110 -14.533 -36.729 1.00 96.94 122 GLY A O 1
ATOM 932 N N . GLU A 1 123 ? 20.935 -14.749 -36.188 1.00 97.44 123 GLU A N 1
ATOM 933 C CA . GLU A 1 123 ? 20.359 -14.248 -37.444 1.00 97.44 123 GLU A CA 1
ATOM 934 C C . GLU A 1 123 ? 19.884 -12.790 -37.342 1.00 97.44 123 GLU A C 1
ATOM 936 O O . GLU A 1 123 ? 19.513 -12.309 -36.269 1.00 97.44 123 GLU A O 1
ATOM 941 N N . TRP A 1 124 ? 19.846 -12.078 -38.474 1.00 98.38 124 TRP A N 1
ATOM 942 C CA . TRP A 1 124 ? 19.221 -10.755 -38.562 1.00 98.38 124 TRP A CA 1
ATOM 943 C C . TRP A 1 124 ? 17.724 -10.886 -38.843 1.00 98.38 124 TRP A C 1
ATOM 945 O O . TRP A 1 124 ? 17.310 -11.397 -39.884 1.00 98.38 124 TRP A O 1
ATOM 955 N N . VAL A 1 125 ? 16.896 -10.392 -37.925 1.00 98.31 125 VAL A N 1
ATOM 956 C CA . VAL A 1 125 ? 15.434 -10.444 -38.024 1.00 98.31 125 VAL A CA 1
ATOM 957 C C . VAL A 1 125 ? 14.839 -9.041 -38.104 1.00 98.31 125 VAL A C 1
ATOM 959 O O . VAL A 1 125 ? 15.291 -8.113 -37.436 1.00 98.31 125 VAL A O 1
ATOM 962 N N . ASN A 1 126 ? 13.802 -8.879 -38.927 1.00 98.38 126 ASN A N 1
ATOM 963 C CA . ASN A 1 126 ? 13.117 -7.597 -39.101 1.00 98.38 126 ASN A CA 1
ATOM 964 C C . ASN A 1 126 ? 12.307 -7.213 -37.854 1.00 98.38 126 ASN A C 1
ATOM 966 O O . ASN A 1 126 ? 11.658 -8.059 -37.234 1.00 98.38 126 ASN A O 1
ATOM 970 N N . PHE A 1 127 ? 12.266 -5.918 -37.544 1.00 98.44 127 PHE A N 1
ATOM 971 C CA . PHE A 1 127 ? 11.265 -5.363 -36.638 1.00 98.44 127 PHE A CA 1
ATOM 972 C C . PHE A 1 127 ? 9.875 -5.333 -37.282 1.00 98.44 127 PHE A C 1
ATOM 974 O O . PHE A 1 127 ? 9.723 -5.003 -38.461 1.00 98.44 127 PHE A O 1
ATOM 981 N N . ASP A 1 128 ? 8.843 -5.519 -36.461 1.00 97.88 128 ASP A N 1
ATOM 982 C CA . ASP A 1 128 ? 7.490 -5.103 -36.816 1.00 97.88 128 ASP A CA 1
ATOM 983 C C . ASP A 1 128 ? 7.403 -3.574 -36.742 1.00 97.88 128 ASP A C 1
ATOM 985 O O . ASP A 1 128 ? 7.701 -2.954 -35.715 1.00 97.88 128 ASP A O 1
ATOM 989 N N . LYS A 1 129 ? 6.965 -2.951 -37.837 1.00 96.38 129 LYS A N 1
ATOM 990 C CA . LYS A 1 129 ? 6.928 -1.495 -38.020 1.00 96.38 129 LYS A CA 1
ATOM 991 C C . LYS A 1 129 ? 5.491 -0.994 -38.099 1.00 96.38 129 LYS A C 1
ATOM 993 O O . LYS A 1 129 ? 4.680 -1.501 -38.867 1.00 96.38 129 LYS A O 1
ATOM 998 N N . SER A 1 130 ? 5.210 0.089 -37.385 1.00 96.12 130 SER A N 1
ATOM 999 C CA . SER A 1 130 ? 3.979 0.874 -37.539 1.00 96.12 130 SER A CA 1
ATOM 1000 C C . SER A 1 130 ? 4.272 2.372 -37.422 1.00 96.12 130 SER A C 1
ATOM 1002 O O . SER A 1 130 ? 5.327 2.764 -36.922 1.00 96.12 130 SER A O 1
ATOM 1004 N N . GLU A 1 131 ? 3.364 3.215 -37.908 1.00 95.62 131 GLU A N 1
ATOM 1005 C CA . GLU A 1 131 ? 3.424 4.670 -37.731 1.00 95.62 131 GLU A CA 1
ATOM 1006 C C . GLU A 1 131 ? 2.253 5.104 -36.847 1.00 95.62 131 GLU A C 1
ATOM 1008 O O . GLU A 1 131 ? 1.101 4.768 -37.119 1.00 95.62 131 GLU A O 1
ATOM 1013 N N . LEU A 1 132 ? 2.557 5.829 -35.774 1.00 94.50 132 LEU A N 1
ATOM 1014 C CA . LEU A 1 132 ? 1.583 6.425 -34.870 1.00 94.50 132 LEU A CA 1
ATOM 1015 C C . LEU A 1 132 ? 1.549 7.936 -35.113 1.00 94.50 132 LEU A C 1
ATOM 1017 O O . LEU A 1 132 ? 2.598 8.572 -35.199 1.00 94.50 132 LEU A O 1
ATOM 1021 N N . SER A 1 133 ? 0.354 8.520 -35.175 1.00 95.19 133 SER A N 1
ATOM 1022 C CA . SER A 1 133 ? 0.170 9.973 -35.177 1.00 95.19 133 SER A CA 1
ATOM 1023 C C . SER A 1 133 ? -0.316 10.429 -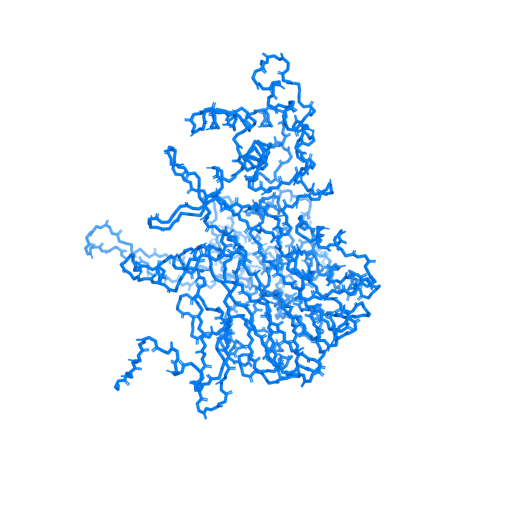33.804 1.00 95.19 133 SER A C 1
ATOM 1025 O O . SER A 1 133 ? -1.408 10.056 -33.383 1.00 95.19 133 SER A O 1
ATOM 1027 N N . VAL A 1 134 ? 0.480 11.250 -33.117 1.00 93.75 134 VAL A N 1
ATOM 1028 C CA . VAL A 1 134 ? 0.141 11.840 -31.815 1.00 93.75 134 VAL A CA 1
ATOM 1029 C C . VAL A 1 134 ? -0.202 13.309 -32.010 1.00 93.75 134 VAL A C 1
ATOM 1031 O O . VAL A 1 134 ? 0.612 14.078 -32.517 1.00 93.75 134 VAL A O 1
ATOM 1034 N N . ALA A 1 135 ? -1.401 13.715 -31.603 1.00 94.38 135 ALA A N 1
ATOM 1035 C CA . ALA A 1 135 ? -1.786 15.118 -31.636 1.00 94.38 135 ALA A CA 1
ATOM 1036 C C . ALA A 1 135 ? -1.122 15.878 -30.477 1.00 94.38 135 ALA A C 1
ATOM 1038 O O . ALA A 1 135 ? -1.424 15.638 -29.310 1.00 94.38 135 ALA A O 1
ATOM 1039 N N . VAL A 1 136 ? -0.216 16.798 -30.802 1.00 94.19 136 VAL A N 1
ATOM 1040 C CA . VAL A 1 136 ? 0.470 17.663 -29.837 1.00 94.19 136 VAL A CA 1
ATOM 1041 C C . VAL A 1 136 ? -0.207 19.025 -29.841 1.00 94.19 136 VAL A C 1
ATOM 1043 O O . VAL A 1 136 ? -0.207 19.720 -30.858 1.00 94.19 136 VAL A O 1
ATOM 1046 N N . LYS A 1 137 ? -0.793 19.417 -28.708 1.00 94.06 137 LYS A N 1
ATOM 1047 C CA . LYS A 1 137 ? -1.392 20.744 -28.551 1.00 94.06 137 LYS A CA 1
ATOM 1048 C C . LYS A 1 137 ? -0.296 21.810 -28.569 1.00 94.06 137 LYS A C 1
ATOM 1050 O O . LYS A 1 137 ? 0.640 21.728 -27.780 1.00 94.06 137 LYS A O 1
ATOM 1055 N N . LEU A 1 138 ? -0.434 22.807 -29.441 1.00 92.44 138 LEU A N 1
ATOM 1056 C CA . LEU A 1 138 ? 0.494 23.938 -29.516 1.00 92.44 138 LEU A CA 1
ATOM 1057 C C . LEU A 1 138 ? -0.038 25.121 -28.702 1.00 92.44 138 LEU A C 1
ATOM 1059 O O . LEU A 1 138 ? 0.548 25.510 -27.698 1.00 92.44 138 LEU A O 1
ATOM 1063 N N . PHE A 1 139 ? -1.184 25.668 -29.104 1.00 92.00 139 PHE A N 1
ATOM 1064 C CA . PHE A 1 139 ? -1.871 26.757 -28.410 1.00 92.00 139 PHE A CA 1
ATOM 1065 C C . PHE A 1 139 ? -3.338 26.801 -28.841 1.00 92.00 139 PHE A C 1
ATOM 1067 O O . PHE A 1 139 ? -3.678 26.432 -29.965 1.00 92.00 139 PHE A O 1
ATOM 1074 N N . GLY A 1 140 ? -4.223 27.256 -27.949 1.00 91.00 140 GLY A N 1
ATOM 1075 C CA . GLY A 1 140 ? -5.659 27.321 -28.232 1.00 91.00 140 GLY A CA 1
ATOM 1076 C C . GLY A 1 140 ? -6.205 25.981 -28.766 1.00 91.00 140 GLY A C 1
ATOM 1077 O O . GLY A 1 140 ? -5.925 24.944 -28.158 1.00 91.00 140 GLY A O 1
ATOM 1078 N N . PRO A 1 141 ? -6.962 25.978 -29.879 1.00 92.00 141 PRO A N 1
ATOM 1079 C CA . PRO A 1 141 ? -7.448 24.757 -30.525 1.00 92.00 141 PRO A CA 1
ATOM 1080 C C . PRO A 1 141 ? -6.444 24.114 -31.506 1.00 92.00 141 PRO A C 1
ATOM 1082 O O . PRO A 1 141 ? -6.752 23.074 -32.084 1.00 92.00 141 PRO A O 1
ATOM 1085 N N . PHE A 1 142 ? -5.264 24.704 -31.735 1.00 93.81 142 PHE A N 1
ATOM 1086 C CA . PHE A 1 142 ? -4.310 24.210 -32.731 1.00 93.81 142 PHE A CA 1
ATOM 1087 C C . PHE A 1 142 ? -3.519 23.003 -32.219 1.00 93.81 142 PHE A C 1
ATOM 1089 O O . PHE A 1 142 ? -2.869 23.055 -31.168 1.00 93.81 142 PHE A O 1
ATOM 1096 N N . MET A 1 143 ? -3.534 21.925 -33.006 1.00 95.06 143 MET A N 1
ATOM 1097 C CA . MET A 1 143 ? -2.795 20.692 -32.738 1.00 95.06 143 MET A CA 1
ATOM 1098 C C . MET A 1 143 ? -1.921 20.301 -33.930 1.00 95.06 143 MET A C 1
ATOM 1100 O O . MET A 1 143 ? -2.334 20.419 -35.081 1.00 95.06 143 MET A O 1
ATOM 1104 N N . TYR A 1 144 ? -0.722 19.801 -33.644 1.00 94.81 144 TYR A N 1
ATOM 1105 C CA . TYR A 1 144 ? 0.216 19.269 -34.626 1.00 94.81 144 TYR A CA 1
ATOM 1106 C C . TYR A 1 144 ? 0.199 17.730 -34.602 1.00 94.81 144 TYR A C 1
ATOM 1108 O O . TYR A 1 144 ? 0.435 17.152 -33.539 1.00 94.81 144 TYR A O 1
ATOM 1116 N N . PRO A 1 145 ? -0.062 17.038 -35.729 1.00 94.94 145 PRO A N 1
ATOM 1117 C CA . PRO A 1 145 ? -0.003 15.579 -35.795 1.00 94.94 145 PRO A CA 1
ATOM 1118 C C . PRO A 1 145 ? 1.456 15.109 -35.899 1.00 94.94 145 PRO A C 1
ATOM 1120 O O . PRO A 1 145 ? 2.005 14.930 -36.988 1.00 94.94 145 PRO A O 1
ATOM 1123 N N . ALA A 1 146 ? 2.102 14.903 -34.755 1.00 94.38 146 ALA A N 1
ATOM 1124 C CA . ALA A 1 146 ? 3.452 14.369 -34.69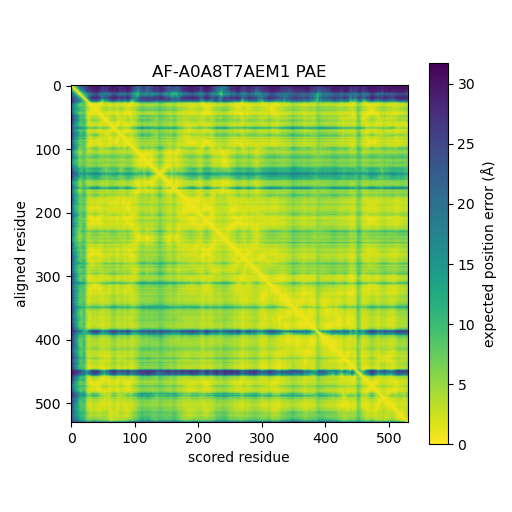1 1.00 94.38 146 ALA A CA 1
ATOM 1125 C C . ALA A 1 146 ? 3.446 12.877 -35.048 1.00 94.38 146 ALA A C 1
ATOM 1127 O O . ALA A 1 146 ? 2.982 12.037 -34.276 1.00 94.38 146 ALA A O 1
ATOM 1128 N N . ARG A 1 147 ? 3.998 12.538 -36.214 1.00 94.94 147 ARG A N 1
ATOM 1129 C CA . ARG A 1 147 ? 4.204 11.145 -36.622 1.00 94.94 147 ARG A CA 1
ATOM 1130 C C . ARG A 1 147 ? 5.432 10.561 -35.926 1.00 94.94 147 ARG A C 1
ATOM 1132 O O . ARG A 1 147 ? 6.485 11.203 -35.832 1.00 94.94 147 ARG A O 1
ATOM 1139 N N . ARG A 1 148 ? 5.291 9.340 -35.419 1.00 92.62 148 ARG A N 1
ATOM 1140 C CA . ARG A 1 148 ? 6.341 8.571 -34.749 1.00 92.62 148 ARG A CA 1
ATOM 1141 C C . ARG A 1 148 ? 6.323 7.143 -35.266 1.00 92.62 148 ARG A C 1
ATOM 1143 O O . ARG A 1 148 ? 5.276 6.500 -35.304 1.00 92.62 148 ARG A O 1
ATOM 1150 N N . ARG A 1 149 ? 7.493 6.645 -35.661 1.00 92.94 149 ARG A N 1
ATOM 1151 C CA . ARG A 1 149 ? 7.672 5.228 -35.966 1.00 92.94 149 ARG A CA 1
ATOM 1152 C C . ARG A 1 149 ? 7.644 4.450 -34.657 1.00 92.94 149 ARG A C 1
ATOM 1154 O O . ARG A 1 149 ? 8.279 4.852 -33.691 1.00 92.94 149 ARG A O 1
ATOM 1161 N N . VAL A 1 150 ? 6.919 3.343 -34.651 1.00 95.44 150 VAL A N 1
ATOM 1162 C CA . VAL A 1 150 ? 6.890 2.390 -33.546 1.00 95.44 150 VAL A CA 1
ATOM 1163 C C . VAL A 1 150 ? 7.447 1.077 -34.066 1.00 95.44 150 VAL A C 1
A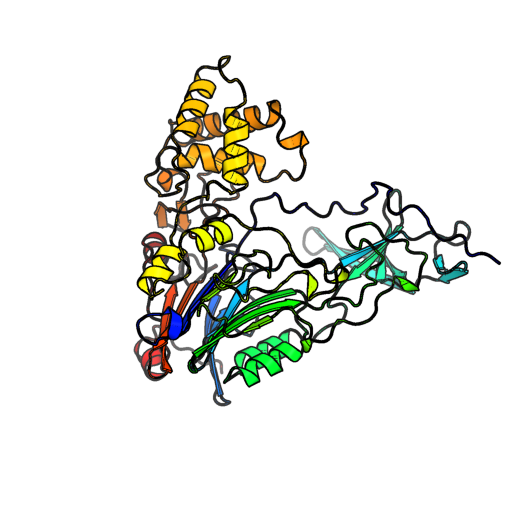TOM 1165 O O . VAL A 1 150 ? 6.899 0.505 -35.014 1.00 95.44 150 VAL A O 1
ATOM 1168 N N . LEU A 1 151 ? 8.532 0.626 -33.442 1.00 96.81 151 LEU A N 1
ATOM 1169 C CA . LEU A 1 151 ? 9.157 -0.664 -33.695 1.00 96.81 151 LEU A CA 1
ATOM 1170 C C . LEU A 1 151 ? 8.753 -1.655 -32.600 1.00 96.81 151 LEU A C 1
ATOM 1172 O O . LEU A 1 151 ? 8.606 -1.293 -31.428 1.00 96.81 151 LEU A O 1
ATOM 1176 N N . ARG A 1 152 ? 8.559 -2.915 -32.980 1.00 97.31 152 ARG A N 1
ATOM 1177 C CA . ARG A 1 152 ? 8.379 -4.033 -32.051 1.00 97.31 152 ARG A CA 1
ATOM 1178 C C . ARG A 1 152 ? 9.295 -5.176 -32.468 1.00 97.31 152 ARG A C 1
ATOM 1180 O O . ARG A 1 152 ? 9.397 -5.494 -33.648 1.00 97.31 152 ARG A O 1
ATOM 1187 N N . SER A 1 153 ? 9.970 -5.766 -31.493 1.00 97.94 153 SER A N 1
ATOM 1188 C CA . SER A 1 153 ? 10.734 -7.001 -31.653 1.00 97.94 153 SER A CA 1
ATOM 1189 C C . SER A 1 153 ? 9.902 -8.191 -31.163 1.00 97.94 153 SER A C 1
ATOM 1191 O O . SER A 1 153 ? 8.798 -8.018 -30.633 1.00 97.94 153 SER A O 1
ATOM 1193 N N . ARG A 1 154 ? 10.444 -9.409 -31.275 1.00 97.25 154 ARG A N 1
ATOM 1194 C CA . ARG A 1 154 ? 9.855 -10.614 -30.660 1.00 97.25 154 ARG A CA 1
ATOM 1195 C C . ARG A 1 154 ? 9.682 -10.470 -29.138 1.00 97.25 154 ARG A C 1
ATOM 1197 O O . ARG A 1 154 ? 8.723 -11.008 -28.588 1.00 97.25 154 ARG A O 1
ATOM 1204 N N . HIS A 1 155 ? 10.549 -9.700 -28.479 1.00 97.31 155 HIS A N 1
ATOM 1205 C CA . HIS A 1 155 ? 10.498 -9.421 -27.042 1.00 97.31 155 HIS A CA 1
ATOM 1206 C C . HIS A 1 155 ? 9.294 -8.530 -26.689 1.00 97.31 155 HIS A C 1
ATOM 1208 O O . HIS A 1 155 ? 8.492 -8.874 -25.813 1.00 97.31 155 HIS A O 1
ATOM 1214 N N . GLY A 1 156 ? 9.115 -7.425 -27.428 1.00 96.25 156 GLY A N 1
ATOM 1215 C CA . GLY A 1 156 ? 8.048 -6.446 -27.216 1.00 96.25 156 GLY A CA 1
ATOM 1216 C C . GLY A 1 156 ? 8.324 -5.076 -27.858 1.00 96.25 156 GLY A C 1
ATOM 1217 O O . GLY A 1 156 ? 9.077 -4.998 -28.833 1.00 96.25 156 GLY A O 1
ATOM 1218 N N . PRO A 1 157 ? 7.673 -3.994 -27.383 1.00 96.06 157 PRO A N 1
ATOM 1219 C CA . PRO A 1 157 ? 7.931 -2.633 -27.852 1.00 96.06 157 PRO A CA 1
ATOM 1220 C C . PRO A 1 157 ? 9.403 -2.246 -27.707 1.00 96.06 157 PRO A C 1
ATOM 1222 O O . PRO A 1 157 ? 10.023 -2.550 -26.690 1.00 96.06 157 PRO A O 1
ATOM 1225 N N . VAL A 1 158 ? 9.934 -1.570 -28.725 1.00 97.00 158 VAL A N 1
ATOM 1226 C CA . VAL A 1 158 ? 11.336 -1.147 -28.784 1.00 97.00 158 VAL A CA 1
ATOM 1227 C C . VAL A 1 158 ? 11.462 0.314 -28.361 1.00 97.00 158 VAL A C 1
ATOM 1229 O O . VAL A 1 158 ? 10.673 1.156 -28.798 1.00 97.00 158 VAL A O 1
ATOM 1232 N N . ILE A 1 159 ? 12.466 0.607 -27.537 1.00 94.00 159 ILE A N 1
ATOM 1233 C CA . ILE A 1 159 ? 12.875 1.957 -27.149 1.00 94.00 159 ILE A CA 1
ATOM 1234 C C . ILE A 1 159 ? 14.293 2.190 -27.667 1.00 94.00 159 ILE A C 1
ATOM 1236 O O . ILE A 1 159 ? 15.218 1.458 -27.326 1.00 94.00 159 ILE A O 1
ATOM 1240 N N . GLU A 1 160 ? 14.454 3.217 -28.493 1.00 89.75 160 GLU A N 1
ATOM 1241 C CA . GLU A 1 160 ? 15.752 3.661 -29.004 1.00 89.75 160 GLU A CA 1
ATOM 1242 C C . GLU A 1 160 ? 16.271 4.775 -28.077 1.00 89.75 160 GLU A C 1
ATOM 1244 O O . GLU A 1 160 ? 15.717 5.878 -28.061 1.00 89.75 160 GLU A O 1
ATOM 1249 N N . ALA A 1 161 ? 17.285 4.468 -27.261 1.00 86.06 161 ALA A N 1
ATOM 1250 C CA . ALA A 1 161 ? 18.018 5.439 -26.452 1.00 86.06 161 ALA A CA 1
ATOM 1251 C C . ALA A 1 161 ? 19.242 5.968 -27.225 1.00 86.06 161 ALA A C 1
ATOM 1253 O O . ALA A 1 161 ? 19.505 5.562 -28.357 1.00 86.06 161 ALA A O 1
ATOM 1254 N N . ALA A 1 162 ? 19.968 6.924 -26.640 1.00 80.69 162 ALA A N 1
ATOM 1255 C CA . ALA A 1 162 ? 21.086 7.586 -27.317 1.00 80.69 162 ALA A CA 1
ATOM 1256 C C . ALA A 1 162 ? 22.280 6.649 -27.564 1.00 80.69 162 ALA A C 1
ATOM 1258 O O . ALA A 1 162 ? 22.968 6.777 -28.573 1.00 80.69 162 ALA A O 1
ATOM 1259 N N . ASP A 1 163 ? 22.521 5.734 -26.634 1.00 80.31 163 ASP A N 1
ATOM 1260 C CA . ASP A 1 163 ? 23.646 4.806 -26.595 1.00 80.31 163 ASP A CA 1
ATOM 1261 C C . ASP A 1 163 ? 23.249 3.373 -26.958 1.00 80.31 163 ASP A C 1
ATOM 1263 O O . ASP A 1 163 ? 24.090 2.616 -27.440 1.00 80.31 163 ASP A O 1
ATOM 1267 N N . GLN A 1 164 ? 21.980 3.001 -26.756 1.00 89.12 164 GLN A N 1
ATOM 1268 C CA . GLN A 1 164 ? 21.542 1.625 -26.942 1.00 89.12 164 GLN A CA 1
ATOM 1269 C C . GLN A 1 164 ? 20.074 1.479 -27.368 1.00 89.12 164 GLN A C 1
ATOM 1271 O O . GLN A 1 164 ? 19.237 2.359 -27.166 1.00 89.12 164 GLN A O 1
ATOM 1276 N N . THR A 1 165 ? 19.742 0.338 -27.978 1.00 92.94 165 THR A N 1
ATOM 1277 C CA . THR A 1 165 ? 18.357 -0.047 -28.286 1.00 92.94 165 THR A CA 1
ATOM 1278 C C . THR A 1 165 ? 17.862 -1.117 -27.320 1.00 92.94 165 THR A C 1
ATOM 1280 O O . THR A 1 165 ? 18.489 -2.161 -27.166 1.00 92.94 165 THR A O 1
ATOM 1283 N N . TYR A 1 166 ? 16.692 -0.898 -26.730 1.00 95.75 166 TYR A N 1
ATOM 1284 C CA . TYR A 1 166 ? 16.076 -1.809 -25.771 1.00 95.75 166 TYR A CA 1
ATOM 1285 C C . TYR A 1 166 ? 14.739 -2.337 -26.279 1.00 95.75 166 TYR A C 1
ATOM 1287 O O . TYR A 1 166 ? 14.048 -1.673 -27.052 1.00 95.75 166 TYR A O 1
ATOM 1295 N N . ALA A 1 167 ? 14.324 -3.502 -25.801 1.00 96.88 167 ALA A N 1
ATOM 1296 C CA . ALA A 1 167 ? 12.948 -3.963 -25.895 1.00 96.88 167 ALA A CA 1
ATOM 1297 C C . ALA A 1 167 ? 12.393 -4.287 -24.512 1.00 96.88 167 ALA A C 1
ATOM 1299 O O . ALA A 1 167 ? 13.105 -4.811 -23.663 1.00 96.88 167 ALA A O 1
ATOM 1300 N N . LEU A 1 168 ? 11.114 -3.980 -24.298 1.00 95.62 168 LEU A N 1
ATOM 1301 C CA . LEU A 1 168 ? 10.442 -4.225 -23.026 1.00 95.62 168 LEU A CA 1
ATOM 1302 C C . LEU A 1 168 ? 9.443 -5.362 -23.163 1.00 95.62 168 LEU A C 1
ATOM 1304 O O . LEU A 1 168 ? 8.618 -5.374 -24.083 1.00 95.62 168 LEU A O 1
ATOM 1308 N N . ARG A 1 169 ? 9.455 -6.273 -22.196 1.00 95.69 169 ARG A N 1
ATOM 1309 C CA . ARG A 1 169 ? 8.442 -7.312 -22.043 1.00 95.69 169 ARG A CA 1
ATOM 1310 C C . ARG A 1 169 ? 7.835 -7.210 -20.653 1.00 95.69 169 ARG A C 1
ATOM 1312 O O . ARG A 1 169 ? 8.569 -7.080 -19.692 1.00 95.69 169 ARG A O 1
ATOM 1319 N N . TYR A 1 170 ? 6.511 -7.231 -20.537 1.00 94.75 170 TYR A N 1
ATOM 1320 C CA . TYR A 1 170 ? 5.839 -7.013 -19.254 1.00 94.75 170 TYR A CA 1
ATOM 1321 C C . TYR A 1 170 ? 4.571 -7.856 -19.113 1.00 94.75 170 TYR A C 1
ATOM 1323 O O . TYR A 1 170 ? 3.908 -8.179 -20.109 1.00 94.75 170 TYR A O 1
ATOM 1331 N N . ALA A 1 171 ? 4.234 -8.226 -17.876 1.00 93.94 171 ALA A N 1
ATOM 1332 C CA . ALA A 1 171 ? 3.018 -8.973 -17.560 1.00 93.94 171 ALA A CA 1
ATOM 1333 C C . ALA A 1 171 ? 1.745 -8.151 -17.844 1.00 93.94 171 ALA A C 1
ATOM 1335 O O . ALA A 1 171 ? 1.752 -6.924 -17.798 1.00 93.94 171 ALA A O 1
ATOM 1336 N N . GLY A 1 172 ? 0.638 -8.818 -18.171 1.00 93.06 172 GLY A N 1
ATOM 1337 C CA . GLY A 1 172 ? -0.635 -8.170 -18.509 1.00 93.06 172 GLY A CA 1
ATOM 1338 C C . GLY A 1 172 ? -0.720 -7.606 -19.927 1.00 93.06 172 GLY A C 1
ATOM 1339 O O . GLY A 1 172 ? -1.739 -7.019 -20.295 1.00 93.06 172 GLY A O 1
ATOM 1340 N N . ARG A 1 173 ? 0.314 -7.779 -20.762 1.00 91.50 173 ARG A N 1
ATOM 1341 C CA . ARG A 1 173 ? 0.303 -7.294 -22.148 1.00 91.50 173 ARG A CA 1
ATOM 1342 C C . ARG A 1 173 ? -0.852 -7.919 -22.940 1.00 91.50 173 ARG A C 1
ATOM 1344 O O . ARG A 1 173 ? -0.842 -9.110 -23.232 1.00 91.50 173 ARG A O 1
ATOM 1351 N N . GLY A 1 174 ? -1.790 -7.074 -23.367 1.00 90.44 174 GLY A N 1
ATOM 1352 C CA . GLY A 1 174 ? -2.960 -7.486 -24.149 1.00 90.44 174 GLY A CA 1
ATOM 1353 C C . GLY A 1 174 ? -4.095 -8.090 -23.318 1.00 90.44 174 GLY A C 1
ATOM 1354 O O . GLY A 1 174 ? -5.081 -8.534 -23.898 1.00 90.44 174 GLY A O 1
ATOM 1355 N N . GLU A 1 175 ? -3.980 -8.099 -21.989 1.00 94.31 175 GLU A N 1
ATOM 1356 C CA . GLU A 1 175 ? -5.057 -8.535 -21.105 1.00 94.31 175 GLU A CA 1
ATOM 1357 C C . GLU A 1 175 ? -6.134 -7.448 -21.006 1.00 94.31 175 GLU A C 1
ATOM 1359 O O . GLU A 1 175 ? -5.822 -6.276 -20.792 1.00 94.31 175 GLU A O 1
ATOM 1364 N N . ILE A 1 176 ? -7.396 -7.854 -21.151 1.00 95.81 176 ILE A N 1
ATOM 1365 C CA . ILE A 1 176 ? -8.576 -6.972 -21.113 1.00 95.81 176 ILE A CA 1
ATOM 1366 C C . ILE A 1 176 ? -9.629 -7.439 -20.095 1.00 95.81 176 ILE A C 1
ATOM 1368 O O . ILE A 1 176 ? -10.642 -6.770 -19.890 1.00 95.81 176 ILE A O 1
ATOM 1372 N N . ARG A 1 177 ? -9.415 -8.596 -19.454 1.00 97.19 177 ARG A N 1
ATOM 1373 C CA . ARG A 1 177 ? -10.365 -9.236 -18.530 1.00 97.19 177 ARG A CA 1
ATOM 1374 C C . ARG A 1 177 ? -10.236 -8.744 -17.087 1.00 97.19 177 ARG A C 1
ATOM 1376 O O . ARG A 1 177 ? -10.892 -9.290 -16.206 1.00 97.19 177 ARG A O 1
ATOM 1383 N N . GLN A 1 178 ? -9.433 -7.716 -16.805 1.00 95.44 178 GLN A N 1
ATOM 1384 C CA . GLN A 1 178 ? -9.273 -7.169 -15.447 1.00 95.44 178 GLN A CA 1
ATOM 1385 C C . GLN A 1 178 ? -10.621 -6.742 -14.855 1.00 95.44 178 GLN A C 1
ATOM 1387 O O . GLN A 1 178 ? -10.920 -7.036 -13.698 1.00 95.44 178 GLN A O 1
ATOM 1392 N N . LEU A 1 179 ? -11.458 -6.095 -15.674 1.00 94.62 179 LEU A N 1
ATOM 1393 C CA . LEU A 1 179 ? -12.801 -5.689 -15.270 1.00 94.62 179 LEU A CA 1
ATOM 1394 C C . LEU A 1 179 ? -13.703 -6.901 -14.997 1.00 94.62 179 LEU A C 1
ATOM 1396 O O . LEU A 1 179 ? -14.469 -6.891 -14.038 1.00 94.62 179 LEU A O 1
ATOM 1400 N N . GLU A 1 180 ? -13.582 -7.960 -15.802 1.00 97.19 180 GLU A N 1
ATOM 1401 C CA . GLU A 1 180 ? -14.320 -9.208 -15.599 1.00 97.19 180 GLU A CA 1
ATOM 1402 C C . GLU A 1 180 ? -13.921 -9.890 -14.284 1.00 97.19 180 GLU A C 1
ATOM 1404 O O . GLU A 1 180 ? -14.793 -10.327 -13.532 1.00 97.19 180 GLU A O 1
ATOM 1409 N N . GLN A 1 181 ? -12.623 -9.953 -13.968 1.00 97.94 181 GLN A N 1
ATOM 1410 C CA . GLN A 1 181 ? -12.156 -10.511 -12.700 1.00 97.94 181 GLN A CA 1
ATOM 1411 C C . GLN A 1 181 ? -12.723 -9.724 -11.513 1.00 97.94 181 GLN A C 1
ATOM 1413 O O . GLN A 1 181 ? -13.301 -10.333 -10.615 1.00 97.94 181 GLN A O 1
ATOM 1418 N N . TYR A 1 182 ? -12.640 -8.388 -11.521 1.00 96.38 182 TYR A N 1
ATOM 1419 C CA . TYR A 1 182 ? -13.244 -7.576 -10.458 1.00 96.38 182 TYR A CA 1
ATOM 1420 C C . TYR A 1 182 ? -14.758 -7.760 -10.365 1.00 96.38 182 TYR A C 1
ATOM 1422 O O . TYR A 1 182 ? -15.286 -7.861 -9.259 1.00 96.38 182 TYR A O 1
ATOM 1430 N N . TYR A 1 183 ? -15.459 -7.868 -11.495 1.00 96.12 183 TYR A N 1
ATOM 1431 C CA . TYR A 1 183 ? -16.903 -8.094 -11.504 1.00 96.12 183 TYR A CA 1
ATOM 1432 C C . TYR A 1 183 ? -17.252 -9.416 -10.813 1.00 96.12 183 TYR A C 1
ATOM 1434 O O . TYR A 1 183 ? -18.110 -9.451 -9.934 1.00 96.12 183 TYR A O 1
ATOM 1442 N N . ARG A 1 184 ? -16.519 -10.487 -11.129 1.00 97.38 184 ARG A N 1
ATOM 1443 C CA . ARG A 1 184 ? -16.700 -11.802 -10.500 1.00 97.38 184 ARG A CA 1
ATOM 1444 C C . ARG A 1 184 ? -16.324 -11.800 -9.015 1.00 97.38 184 ARG A C 1
ATOM 1446 O O . ARG A 1 184 ? -16.997 -12.470 -8.240 1.00 97.38 184 ARG A O 1
ATOM 1453 N N . LEU A 1 185 ? -15.310 -11.029 -8.606 1.00 97.69 185 LEU A N 1
ATOM 1454 C CA . LEU A 1 185 ? -14.984 -10.823 -7.186 1.00 97.69 185 LEU A CA 1
ATOM 1455 C C . LEU A 1 185 ? -16.132 -10.123 -6.446 1.00 97.69 185 LEU A C 1
ATOM 1457 O O . LEU A 1 185 ? -16.513 -10.547 -5.362 1.00 97.69 185 LEU A O 1
ATOM 1461 N N . ASN A 1 186 ? -16.730 -9.099 -7.061 1.00 97.50 186 ASN A N 1
ATOM 1462 C CA . ASN A 1 186 ? -17.866 -8.363 -6.498 1.00 97.50 186 ASN A CA 1
ATOM 1463 C C . ASN A 1 186 ? -19.120 -9.248 -6.343 1.00 97.50 186 ASN A C 1
ATOM 1465 O O . ASN A 1 186 ? -19.931 -9.011 -5.452 1.00 97.50 186 ASN A O 1
ATOM 1469 N N . GLN A 1 187 ? -19.269 -10.270 -7.192 1.00 96.31 187 GLN A N 1
ATOM 1470 C CA . GLN A 1 187 ? -20.365 -11.244 -7.142 1.00 96.31 187 GLN A CA 1
ATOM 1471 C C . GLN A 1 187 ? -20.096 -12.461 -6.246 1.00 96.31 187 GLN A C 1
ATOM 1473 O O . GLN A 1 187 ? -20.992 -13.286 -6.067 1.00 96.31 187 GLN A O 1
ATOM 1478 N N . ALA A 1 188 ? -18.879 -12.629 -5.723 1.00 97.56 188 ALA A N 1
ATOM 1479 C CA . ALA A 1 188 ? -18.541 -13.806 -4.937 1.00 97.56 188 ALA A CA 1
ATOM 1480 C C . ALA A 1 188 ? -19.363 -13.850 -3.636 1.00 97.56 188 ALA A C 1
ATOM 1482 O O . ALA A 1 188 ? -19.411 -12.883 -2.876 1.00 97.56 188 ALA A O 1
ATOM 1483 N N . SER A 1 189 ? -19.994 -14.995 -3.379 1.00 96.31 189 SER A N 1
ATOM 1484 C CA . SER A 1 189 ? -20.831 -15.241 -2.198 1.00 96.31 189 SER A CA 1
ATOM 1485 C C . SER A 1 189 ? -20.150 -16.080 -1.122 1.00 96.31 189 SER A C 1
ATOM 1487 O O . SER A 1 189 ? -20.670 -16.170 -0.020 1.00 96.31 189 SER A O 1
ATOM 1489 N N . ASP A 1 190 ? -19.029 -16.713 -1.452 1.00 98.12 190 ASP A N 1
ATOM 1490 C CA . ASP A 1 190 ? -18.295 -17.638 -0.594 1.00 98.12 190 ASP A CA 1
ATOM 1491 C C . ASP A 1 190 ? -16.819 -17.707 -1.022 1.00 98.12 190 ASP A C 1
ATOM 1493 O O . ASP A 1 190 ? -16.433 -17.205 -2.091 1.00 98.12 190 ASP A O 1
ATOM 1497 N N . PHE A 1 191 ? -15.989 -18.346 -0.195 1.00 98.62 191 PHE A N 1
ATOM 1498 C CA . PHE A 1 191 ? -14.559 -18.514 -0.456 1.00 98.62 191 PHE A CA 1
ATOM 1499 C C . PHE A 1 191 ? -14.273 -19.220 -1.787 1.00 98.62 191 PHE A C 1
ATOM 1501 O O . PHE A 1 191 ? -13.390 -18.809 -2.542 1.00 98.62 191 PHE A O 1
ATOM 1508 N N . ALA A 1 192 ? -15.052 -20.243 -2.143 1.00 98.62 192 ALA A N 1
ATOM 1509 C CA . ALA A 1 192 ? -14.855 -20.970 -3.393 1.00 98.62 192 ALA A CA 1
ATOM 1510 C C . ALA A 1 192 ? -15.139 -20.084 -4.621 1.00 98.62 192 ALA A C 1
ATOM 1512 O O . ALA A 1 192 ? -14.414 -20.144 -5.614 1.00 98.62 192 ALA A O 1
ATOM 1513 N N . GLY A 1 193 ? -16.172 -19.244 -4.568 1.00 98.50 193 GLY A N 1
ATOM 1514 C CA . GLY A 1 193 ? -16.511 -18.249 -5.582 1.00 98.50 193 GLY A CA 1
ATOM 1515 C C . GLY A 1 193 ? -15.441 -17.180 -5.718 1.00 98.50 193 GLY A C 1
ATOM 1516 O O . GLY A 1 193 ? -15.039 -16.867 -6.840 1.00 98.50 193 GLY A O 1
ATOM 1517 N N . PHE A 1 194 ? -14.918 -16.698 -4.591 1.00 98.62 194 PHE A N 1
ATOM 1518 C CA . PHE A 1 194 ? -13.799 -15.763 -4.569 1.00 98.62 194 PHE A CA 1
ATOM 1519 C C . PHE A 1 194 ? -12.557 -16.369 -5.237 1.00 98.62 194 PHE A C 1
ATOM 1521 O O . PHE A 1 194 ? -11.982 -15.771 -6.145 1.00 98.62 194 PHE A O 1
ATOM 1528 N N . MET A 1 195 ? -12.194 -17.603 -4.880 1.00 98.62 195 MET A N 1
ATOM 1529 C CA . MET A 1 195 ? -11.051 -18.305 -5.468 1.00 98.62 195 MET A CA 1
ATOM 1530 C C . MET A 1 195 ? -11.237 -18.607 -6.961 1.00 98.62 195 MET A C 1
ATOM 1532 O O . MET A 1 195 ? -10.289 -18.461 -7.731 1.00 98.62 195 MET A O 1
ATOM 1536 N N . ARG A 1 196 ? -12.456 -18.949 -7.408 1.00 98.62 196 ARG A N 1
ATOM 1537 C CA . ARG A 1 196 ? -12.775 -19.084 -8.843 1.00 98.62 196 ARG A CA 1
ATOM 1538 C C . ARG A 1 196 ? -12.605 -17.765 -9.595 1.00 98.62 196 ARG A C 1
ATOM 1540 O O . ARG A 1 196 ? -12.103 -17.781 -10.713 1.00 98.62 196 ARG A O 1
ATOM 1547 N N . ALA A 1 197 ? -13.008 -16.639 -9.003 1.00 98.38 197 ALA A N 1
ATOM 1548 C CA . ALA A 1 197 ? -12.801 -15.319 -9.594 1.00 98.38 197 ALA A CA 1
ATOM 1549 C C . ALA A 1 197 ? -11.306 -14.958 -9.655 1.00 98.38 197 ALA A C 1
ATOM 1551 O O . ALA A 1 197 ? -10.822 -14.483 -10.680 1.00 98.38 197 ALA A O 1
ATOM 1552 N N . MET A 1 198 ? -10.549 -15.251 -8.597 1.00 98.31 198 MET A N 1
ATOM 1553 C CA . MET A 1 198 ? -9.098 -15.055 -8.567 1.00 98.31 198 MET A CA 1
ATOM 1554 C C . MET A 1 198 ? -8.357 -15.904 -9.612 1.00 98.31 198 MET A C 1
ATOM 1556 O O . MET A 1 198 ? -7.408 -15.422 -10.230 1.00 98.31 198 MET A O 1
ATOM 1560 N N . ALA A 1 199 ? -8.835 -17.121 -9.886 1.00 98.06 199 ALA A N 1
ATOM 1561 C CA . ALA A 1 199 ? -8.250 -18.024 -10.875 1.00 98.06 199 ALA A CA 1
ATOM 1562 C C . ALA A 1 199 ? -8.314 -17.515 -12.328 1.00 98.06 199 ALA A C 1
ATOM 1564 O O . ALA A 1 199 ? -7.599 -18.047 -13.177 1.00 98.06 199 ALA A O 1
ATOM 1565 N N . LEU A 1 200 ? -9.092 -16.459 -12.630 1.00 97.69 200 LEU A N 1
ATOM 1566 C CA . LEU A 1 200 ? -8.990 -15.774 -13.927 1.00 97.69 200 LEU A CA 1
ATOM 1567 C C . LEU A 1 200 ? -7.581 -15.211 -14.169 1.00 97.69 200 LEU A C 1
ATOM 1569 O O . LEU A 1 200 ? -7.174 -15.114 -15.329 1.00 97.69 200 LEU A O 1
ATOM 1573 N N . ASN A 1 201 ? -6.868 -14.853 -13.090 1.00 96.12 201 ASN A N 1
ATOM 1574 C CA . ASN A 1 201 ? -5.503 -14.325 -13.087 1.00 96.12 201 ASN A CA 1
ATOM 1575 C C . ASN A 1 201 ? -5.280 -13.239 -14.157 1.00 96.12 201 ASN A C 1
ATOM 1577 O O . ASN A 1 201 ? -4.309 -13.277 -14.910 1.00 96.12 201 ASN A O 1
ATOM 1581 N N . ALA A 1 202 ? -6.226 -12.308 -14.280 1.00 96.56 202 ALA A N 1
ATOM 1582 C CA . ALA A 1 202 ? -6.185 -11.178 -15.205 1.00 96.56 202 ALA A CA 1
ATOM 1583 C C . ALA A 1 202 ? -5.540 -9.934 -14.572 1.00 96.56 202 ALA A C 1
ATOM 1585 O O . ALA A 1 202 ? -5.033 -9.069 -15.284 1.00 96.56 202 ALA A O 1
ATOM 1586 N N . LEU A 1 203 ? -5.554 -9.826 -13.240 1.00 94.88 203 LEU A N 1
ATOM 1587 C CA . LEU A 1 203 ? -4.930 -8.725 -12.507 1.00 94.88 203 LEU A CA 1
ATOM 1588 C C . LEU A 1 203 ? -3.432 -8.999 -12.308 1.00 94.88 203 LEU A C 1
ATOM 1590 O O . LEU A 1 203 ? -3.082 -9.917 -11.563 1.00 94.88 203 LEU A O 1
ATOM 1594 N N . PRO A 1 204 ? -2.540 -8.212 -12.941 1.00 93.25 204 PRO A N 1
ATOM 1595 C CA . PRO A 1 204 ? -1.129 -8.567 -13.044 1.00 93.25 204 PRO A CA 1
ATOM 1596 C C . PRO A 1 204 ? -0.384 -8.478 -11.716 1.00 93.25 204 PRO A C 1
ATOM 1598 O O . PRO A 1 204 ? 0.607 -9.180 -11.551 1.00 93.25 204 PRO A O 1
ATOM 1601 N N . SER A 1 205 ? -0.829 -7.631 -10.784 1.00 93.06 205 SER A N 1
ATOM 1602 C CA . SER A 1 205 ? -0.115 -7.372 -9.536 1.00 93.06 205 SER A CA 1
ATOM 1603 C C . SER A 1 205 ? -1.016 -6.721 -8.499 1.00 93.06 205 SER A C 1
ATOM 1605 O O . SER A 1 205 ? -1.439 -5.586 -8.715 1.00 93.06 205 SER A O 1
ATOM 1607 N N . ILE A 1 206 ? -1.311 -7.435 -7.407 1.00 93.94 206 ILE A N 1
ATOM 1608 C CA . ILE A 1 206 ? -1.821 -6.892 -6.135 1.00 93.94 206 ILE A CA 1
ATOM 1609 C C . ILE A 1 206 ? -1.953 -8.043 -5.120 1.00 93.94 206 ILE A C 1
ATOM 1611 O O . ILE A 1 206 ? -2.331 -9.147 -5.498 1.00 93.94 206 ILE A O 1
ATOM 1615 N N . ASN A 1 207 ? -1.694 -7.820 -3.833 1.00 96.94 207 ASN A N 1
ATOM 1616 C CA . ASN A 1 207 ? -2.039 -8.783 -2.781 1.00 96.94 207 ASN A CA 1
ATOM 1617 C C . ASN A 1 207 ? -3.528 -8.708 -2.419 1.00 96.94 207 ASN A C 1
ATOM 1619 O O . ASN A 1 207 ? -4.161 -7.659 -2.570 1.00 96.94 207 ASN A O 1
ATOM 1623 N N . TYR A 1 208 ? -4.051 -9.791 -1.843 1.00 98.50 208 TYR A N 1
ATOM 1624 C CA . TYR A 1 208 ? -5.367 -9.841 -1.208 1.00 98.50 208 TYR A CA 1
ATOM 1625 C C . TYR A 1 208 ? -5.244 -10.385 0.209 1.00 98.50 208 TYR A C 1
ATOM 1627 O O . TYR A 1 208 ? -4.616 -11.421 0.412 1.00 98.50 208 TYR A O 1
ATOM 1635 N N . VAL A 1 209 ? -5.884 -9.716 1.164 1.00 98.81 209 VAL A N 1
ATOM 1636 C CA . VAL A 1 209 ? -6.217 -10.285 2.474 1.00 98.81 209 VAL A CA 1
ATOM 1637 C C . VAL A 1 209 ? -7.727 -10.464 2.521 1.00 98.81 209 VAL A C 1
ATOM 1639 O O . VAL A 1 209 ? -8.461 -9.513 2.266 1.00 98.81 209 VAL A O 1
ATOM 1642 N N . TYR A 1 210 ? -8.170 -11.681 2.794 1.00 98.88 210 TYR A N 1
ATOM 1643 C CA . TYR A 1 210 ? -9.549 -12.144 2.718 1.00 98.88 210 TYR A CA 1
ATOM 1644 C C . TYR A 1 210 ? -10.074 -12.507 4.105 1.00 98.88 210 TYR A C 1
ATOM 1646 O O . TYR A 1 210 ? -9.311 -13.016 4.930 1.00 98.88 210 TYR A O 1
ATOM 1654 N N . ALA A 1 211 ? -11.370 -12.293 4.321 1.00 98.94 211 ALA A N 1
ATOM 1655 C CA . ALA A 1 211 ? -12.116 -12.876 5.429 1.00 98.94 211 ALA A CA 1
ATOM 1656 C C . ALA A 1 211 ? -13.580 -13.125 5.034 1.00 98.94 211 ALA A C 1
ATOM 1658 O O . ALA A 1 211 ? -14.110 -12.404 4.180 1.00 98.94 211 ALA A O 1
ATOM 1659 N N . ASP A 1 212 ? -14.246 -14.085 5.673 1.00 98.81 212 ASP A N 1
ATOM 1660 C CA . ASP A 1 212 ? -15.671 -14.345 5.462 1.00 98.81 212 ASP A CA 1
ATOM 1661 C C . ASP A 1 212 ? -16.447 -14.719 6.729 1.00 98.81 212 ASP A C 1
ATOM 1663 O O . ASP A 1 212 ? -15.903 -14.831 7.824 1.00 98.81 212 ASP A O 1
ATOM 1667 N N . ARG A 1 213 ? -17.762 -14.868 6.562 1.00 98.56 213 ARG A N 1
ATOM 1668 C CA . ARG A 1 213 ? -18.714 -15.259 7.608 1.00 98.56 213 ARG A CA 1
ATOM 1669 C C . ARG A 1 213 ? -18.581 -16.708 8.081 1.00 98.56 213 ARG A C 1
ATOM 1671 O O . ARG A 1 213 ? -19.197 -17.051 9.086 1.00 98.56 213 ARG A O 1
ATOM 1678 N N . ASP A 1 214 ? -17.868 -17.541 7.325 1.00 98.44 214 ASP A N 1
ATOM 1679 C CA . ASP A 1 214 ? -17.714 -18.984 7.544 1.00 98.44 214 ASP A CA 1
ATOM 1680 C C . ASP A 1 214 ? -16.346 -19.301 8.175 1.00 98.44 214 ASP A C 1
ATOM 1682 O O . ASP A 1 214 ? -15.848 -20.424 8.096 1.00 98.44 214 ASP A O 1
ATOM 1686 N N . ASP A 1 215 ? -15.758 -18.297 8.824 1.00 98.38 215 ASP A N 1
ATOM 1687 C CA . ASP A 1 215 ? -14.504 -18.357 9.562 1.00 98.38 215 ASP A CA 1
ATOM 1688 C C . ASP A 1 215 ? -13.233 -18.560 8.726 1.00 98.38 215 ASP A C 1
ATOM 1690 O O . ASP A 1 215 ? -12.169 -18.895 9.257 1.00 98.38 215 ASP A O 1
ATOM 1694 N N . ASN A 1 216 ? -13.303 -18.304 7.416 1.00 98.81 216 ASN A N 1
ATOM 1695 C CA . ASN A 1 216 ? -12.118 -18.339 6.572 1.00 98.81 216 ASN A CA 1
ATOM 1696 C C . ASN A 1 216 ? -11.392 -16.997 6.589 1.00 98.81 216 ASN A C 1
ATOM 1698 O O . ASN A 1 216 ? -11.996 -15.936 6.443 1.00 98.81 216 ASN A O 1
ATOM 1702 N N . ILE A 1 217 ? -10.066 -17.058 6.662 1.00 98.88 217 ILE A N 1
ATOM 1703 C CA . ILE A 1 217 ? -9.155 -15.943 6.410 1.00 98.88 217 ILE A CA 1
ATOM 1704 C C . ILE A 1 217 ? -8.058 -16.380 5.444 1.00 98.88 217 ILE A C 1
ATOM 1706 O O . ILE A 1 217 ? -7.664 -17.547 5.394 1.00 98.88 217 ILE A O 1
ATOM 1710 N N . GLY A 1 218 ? -7.519 -15.443 4.671 1.00 98.56 218 GLY A N 1
ATOM 1711 C CA . GLY A 1 218 ? -6.452 -15.791 3.743 1.00 98.56 218 GLY A CA 1
ATOM 1712 C C . GLY A 1 218 ? -5.628 -14.620 3.253 1.00 98.56 218 GLY A C 1
ATOM 1713 O O . GLY A 1 218 ? -6.099 -13.491 3.188 1.00 98.56 218 GLY A O 1
ATOM 1714 N N . PHE A 1 219 ? -4.392 -14.909 2.872 1.00 98.69 219 PHE A N 1
ATOM 1715 C CA . PHE A 1 219 ? -3.508 -14.019 2.139 1.00 98.69 219 PHE A CA 1
ATOM 1716 C C . PHE A 1 219 ? -3.163 -14.644 0.792 1.00 98.69 219 PHE A C 1
ATOM 1718 O O . PHE A 1 219 ? -2.774 -15.809 0.714 1.00 98.69 219 PHE A O 1
ATOM 1725 N N . ILE A 1 220 ? -3.297 -13.861 -0.274 1.00 98.44 220 ILE A N 1
ATOM 1726 C CA . ILE A 1 220 ? -2.973 -14.260 -1.643 1.00 98.44 220 ILE A CA 1
ATOM 1727 C C . ILE A 1 220 ? -2.004 -13.228 -2.200 1.00 98.44 220 ILE A C 1
ATOM 1729 O O . ILE A 1 220 ? -2.386 -12.077 -2.429 1.00 98.44 220 ILE A O 1
ATOM 1733 N N . HIS A 1 221 ? -0.772 -13.647 -2.472 1.00 97.44 221 HIS A N 1
ATOM 1734 C CA . HIS A 1 221 ? 0.217 -12.802 -3.129 1.00 97.44 221 HIS A CA 1
ATOM 1735 C C . HIS A 1 221 ? 0.013 -12.840 -4.651 1.00 97.44 221 HIS A C 1
ATOM 1737 O O . HIS A 1 221 ? 0.768 -13.473 -5.384 1.00 97.44 221 HIS A O 1
ATOM 1743 N N . ASN A 1 222 ? -1.074 -12.235 -5.136 1.00 96.69 222 ASN A N 1
ATOM 1744 C CA . ASN A 1 222 ? -1.511 -12.387 -6.524 1.00 96.69 222 ASN A CA 1
ATOM 1745 C C . ASN A 1 222 ? -0.627 -11.615 -7.516 1.00 96.69 222 ASN A C 1
ATOM 1747 O O . ASN A 1 222 ? -0.416 -10.406 -7.390 1.00 96.69 222 ASN A O 1
ATOM 1751 N N . ALA A 1 223 ? -0.194 -12.319 -8.561 1.00 95.94 223 ALA A N 1
ATOM 1752 C CA . ALA A 1 223 ? 0.417 -11.722 -9.735 1.00 95.94 223 ALA A CA 1
ATOM 1753 C C . ALA A 1 223 ? 0.301 -12.635 -10.965 1.00 95.94 223 ALA A C 1
ATOM 1755 O O . ALA A 1 223 ? 0.185 -13.860 -10.853 1.00 95.94 223 ALA A O 1
ATOM 1756 N N . GLN A 1 224 ? 0.442 -12.040 -12.147 1.00 96.25 224 GLN A N 1
ATOM 1757 C CA . GLN A 1 224 ? 0.714 -12.767 -13.385 1.00 96.25 224 GLN A CA 1
ATOM 1758 C C . GLN A 1 224 ? 2.213 -13.077 -13.485 1.00 96.25 224 GLN A C 1
ATOM 1760 O O . GLN A 1 224 ? 2.934 -12.458 -14.261 1.00 96.25 224 GLN A O 1
ATOM 1765 N N . TYR A 1 225 ? 2.680 -14.032 -12.679 1.00 95.75 225 TYR A N 1
ATOM 1766 C CA . TYR A 1 225 ? 4.077 -14.474 -12.640 1.00 95.75 225 TYR A CA 1
ATOM 1767 C C . TYR A 1 225 ? 4.544 -14.994 -14.006 1.00 95.75 225 TYR A C 1
ATOM 1769 O O . TYR A 1 225 ? 4.066 -16.055 -14.423 1.00 95.75 225 TYR A O 1
ATOM 1777 N N . PRO A 1 226 ? 5.452 -14.306 -14.720 1.00 96.06 226 PRO A N 1
ATOM 1778 C CA . PRO A 1 226 ? 5.954 -14.786 -16.004 1.00 96.06 226 PRO A CA 1
ATOM 1779 C C . PRO A 1 226 ? 6.716 -16.105 -15.841 1.00 96.06 226 PRO A C 1
ATOM 1781 O O . PRO A 1 226 ? 7.421 -16.291 -14.853 1.00 96.06 226 PRO A O 1
ATOM 1784 N N . ARG A 1 227 ? 6.583 -17.031 -16.802 1.00 95.06 227 ARG A N 1
ATOM 1785 C CA . ARG A 1 227 ? 7.355 -18.290 -16.807 1.00 95.06 227 ARG A CA 1
ATOM 1786 C C . ARG A 1 227 ? 8.790 -18.033 -17.253 1.00 95.06 227 ARG A C 1
ATOM 1788 O O . ARG A 1 227 ? 9.121 -18.185 -18.428 1.00 95.06 227 ARG A O 1
ATOM 1795 N N . ARG A 1 228 ? 9.590 -17.586 -16.302 1.00 95.19 228 ARG A N 1
ATOM 1796 C CA . ARG A 1 228 ? 10.998 -17.237 -16.443 1.00 95.19 228 ARG A CA 1
ATOM 1797 C C . ARG A 1 228 ? 11.892 -18.455 -16.174 1.00 95.19 228 ARG A C 1
ATOM 1799 O O . ARG A 1 228 ? 11.475 -19.415 -15.533 1.00 95.19 228 ARG A O 1
ATOM 1806 N N . ASP A 1 229 ? 13.112 -18.405 -16.692 1.00 91.19 229 ASP A N 1
ATOM 1807 C CA . ASP A 1 229 ? 14.168 -19.391 -16.437 1.00 91.19 229 ASP A CA 1
ATOM 1808 C C . ASP A 1 229 ? 14.889 -19.049 -15.120 1.00 91.19 229 ASP A C 1
ATOM 1810 O O . ASP A 1 229 ? 15.355 -17.924 -14.945 1.00 91.19 229 ASP A O 1
ATOM 1814 N N . ASP A 1 230 ? 14.995 -19.996 -14.186 1.00 89.12 230 ASP A N 1
ATOM 1815 C CA . ASP A 1 230 ? 15.678 -19.793 -12.898 1.00 89.12 230 ASP A CA 1
ATOM 1816 C C . ASP A 1 230 ? 17.200 -19.584 -13.036 1.00 89.12 230 ASP A C 1
ATOM 1818 O O . ASP A 1 230 ? 17.836 -19.096 -12.104 1.00 89.12 230 ASP A O 1
ATOM 1822 N N . GLY A 1 231 ? 17.797 -19.920 -14.185 1.00 88.62 231 GLY A N 1
ATOM 1823 C CA . GLY A 1 231 ? 19.220 -19.715 -14.470 1.00 88.62 231 GLY A CA 1
ATOM 1824 C C . GLY A 1 231 ? 19.624 -18.263 -14.749 1.00 88.62 231 GLY A C 1
ATOM 1825 O O . GLY A 1 231 ? 20.800 -18.010 -15.010 1.00 88.62 231 GLY A O 1
ATOM 1826 N N . TRP A 1 232 ? 18.675 -17.321 -14.712 1.00 88.94 232 TRP A N 1
ATOM 1827 C CA . TRP A 1 232 ? 18.878 -15.916 -15.072 1.00 88.94 232 TRP A CA 1
ATOM 1828 C C . TRP A 1 232 ? 18.507 -14.952 -13.947 1.00 88.94 232 TRP A C 1
ATOM 1830 O O . TRP A 1 232 ? 17.547 -15.160 -13.205 1.00 88.94 232 TRP A O 1
ATOM 1840 N N . ASP A 1 233 ? 19.260 -13.855 -13.858 1.00 88.50 233 ASP A N 1
ATOM 1841 C CA . ASP A 1 233 ? 18.923 -12.721 -13.001 1.00 88.50 233 ASP A CA 1
ATOM 1842 C C . ASP A 1 233 ? 18.043 -11.728 -13.770 1.00 88.50 233 ASP A C 1
ATOM 1844 O O . ASP A 1 233 ? 18.528 -10.871 -14.509 1.00 88.50 233 ASP A O 1
ATOM 1848 N N . TRP A 1 234 ? 16.730 -11.864 -13.599 1.00 90.31 234 TRP A N 1
ATOM 1849 C CA . TRP A 1 234 ? 15.715 -11.054 -14.283 1.00 90.31 234 TRP A CA 1
ATOM 1850 C C . TRP A 1 234 ? 15.649 -9.601 -13.796 1.00 90.31 234 TRP A C 1
ATOM 1852 O O . TRP A 1 234 ? 14.944 -8.796 -14.391 1.00 90.31 234 TRP A O 1
ATOM 1862 N N . GLN A 1 235 ? 16.402 -9.242 -12.748 1.00 84.94 235 GLN A N 1
ATOM 1863 C CA . GLN A 1 235 ? 16.516 -7.853 -12.295 1.00 84.94 235 GLN A CA 1
ATOM 1864 C C . GLN A 1 235 ? 17.507 -7.030 -13.131 1.00 84.94 235 GLN A C 1
ATOM 1866 O O . GLN A 1 235 ? 17.602 -5.816 -12.940 1.00 84.94 235 GLN A O 1
ATOM 1871 N N . LYS A 1 236 ? 18.257 -7.674 -14.033 1.00 87.38 236 LYS A N 1
ATOM 1872 C CA . LYS A 1 236 ? 19.264 -7.037 -14.885 1.00 87.38 236 LYS A CA 1
ATOM 1873 C C . LYS A 1 236 ? 18.786 -6.861 -16.320 1.00 87.38 236 LYS A C 1
ATOM 1875 O O . LYS A 1 236 ? 17.804 -7.455 -16.760 1.00 87.38 236 LYS A O 1
ATOM 1880 N N . ASP A 1 237 ? 19.547 -6.063 -17.061 1.00 89.50 237 ASP A N 1
ATOM 1881 C CA . ASP A 1 237 ? 19.461 -6.003 -18.513 1.00 89.50 237 ASP A CA 1
ATOM 1882 C C . ASP A 1 237 ? 19.744 -7.397 -19.110 1.00 89.50 237 ASP A C 1
ATOM 1884 O O . ASP A 1 237 ? 20.797 -7.996 -18.883 1.00 89.50 237 ASP A O 1
ATOM 1888 N N . LEU A 1 238 ? 18.791 -7.922 -19.881 1.00 92.94 238 LEU A N 1
ATOM 1889 C CA . LEU A 1 238 ? 18.863 -9.245 -20.502 1.00 92.94 238 LEU A CA 1
ATOM 1890 C C . LEU A 1 238 ? 19.426 -9.159 -21.926 1.00 92.94 238 LEU A C 1
ATOM 1892 O O . LEU A 1 238 ? 19.200 -8.165 -22.624 1.00 92.94 238 LEU A O 1
ATOM 1896 N N . PRO A 1 239 ? 20.097 -10.208 -22.430 1.00 94.69 239 PRO A N 1
ATOM 1897 C CA . PRO A 1 239 ? 20.532 -10.242 -23.819 1.00 94.69 239 PRO A CA 1
ATOM 1898 C C . PRO A 1 239 ? 19.320 -10.331 -24.752 1.00 94.69 239 PRO A C 1
ATOM 1900 O O . PRO A 1 239 ? 18.489 -11.234 -24.659 1.00 94.69 239 PRO A O 1
ATOM 1903 N N . GLY A 1 240 ? 19.212 -9.369 -25.665 1.00 96.25 240 GLY A N 1
ATOM 1904 C CA . GLY A 1 240 ? 18.121 -9.271 -26.631 1.00 96.25 240 GLY A CA 1
ATOM 1905 C C . GLY A 1 240 ? 18.354 -10.022 -27.938 1.00 96.25 240 GLY A C 1
ATOM 1906 O O . GLY A 1 240 ? 17.643 -9.780 -28.913 1.00 96.25 240 GLY A O 1
ATOM 1907 N N . ASP A 1 241 ? 19.358 -10.895 -27.980 1.00 96.88 241 ASP A N 1
ATOM 1908 C CA . ASP A 1 241 ? 19.676 -11.777 -29.100 1.00 96.88 241 ASP A CA 1
ATOM 1909 C C . ASP A 1 241 ? 19.410 -13.257 -28.792 1.00 96.88 241 ASP A C 1
ATOM 1911 O O . ASP A 1 241 ? 19.788 -14.118 -29.583 1.00 96.88 241 ASP A O 1
ATOM 1915 N N . ARG A 1 242 ? 18.712 -13.549 -27.688 1.00 95.81 242 ARG A N 1
ATOM 1916 C CA . ARG A 1 242 ? 18.396 -14.901 -27.219 1.00 95.81 242 ARG A CA 1
ATOM 1917 C C . ARG A 1 242 ? 16.894 -15.151 -27.145 1.00 95.81 242 ARG A C 1
ATOM 1919 O O . ARG A 1 242 ? 16.207 -14.598 -26.285 1.00 95.81 242 ARG A O 1
ATOM 1926 N N . SER A 1 243 ? 16.370 -16.017 -28.012 1.00 96.12 243 SER A N 1
ATOM 1927 C CA . SER A 1 243 ? 14.930 -16.310 -28.016 1.00 96.12 243 SER A CA 1
ATOM 1928 C C . SER A 1 243 ? 14.461 -17.152 -26.830 1.00 96.12 243 SER A C 1
ATOM 1930 O O . SER A 1 243 ? 13.299 -17.042 -26.439 1.00 96.12 243 SER A O 1
ATOM 1932 N N . ASP A 1 244 ? 15.346 -17.942 -26.221 1.00 94.50 244 ASP A N 1
ATOM 1933 C CA . ASP A 1 244 ? 15.032 -18.786 -25.065 1.00 94.50 244 ASP A CA 1
ATOM 1934 C C . ASP A 1 244 ? 14.732 -17.983 -23.787 1.00 94.50 244 ASP A C 1
ATOM 1936 O O . ASP A 1 244 ? 14.065 -18.489 -22.887 1.00 94.50 244 ASP A O 1
ATOM 1940 N N . LEU A 1 245 ? 15.126 -16.706 -23.741 1.00 95.56 245 LEU A N 1
ATOM 1941 C CA . LEU A 1 245 ? 14.769 -15.775 -22.665 1.00 95.56 245 LEU A CA 1
ATOM 1942 C C . LEU A 1 245 ? 13.457 -15.033 -22.908 1.00 95.56 245 LEU A C 1
ATOM 1944 O O . LEU A 1 245 ? 12.957 -14.353 -22.016 1.00 95.56 245 LEU A O 1
ATOM 1948 N N . ILE A 1 246 ? 12.848 -15.176 -24.084 1.00 96.56 246 ILE A N 1
ATOM 1949 C CA . ILE A 1 246 ? 11.548 -14.572 -24.376 1.00 96.56 246 ILE A CA 1
ATOM 1950 C C . ILE A 1 246 ? 10.458 -15.438 -23.736 1.00 96.56 246 ILE A C 1
ATOM 1952 O O . ILE A 1 246 ? 9.819 -16.259 -24.396 1.00 96.56 246 ILE A O 1
ATOM 1956 N N . TRP A 1 247 ? 10.227 -15.245 -22.434 1.00 95.31 247 TRP A N 1
ATOM 1957 C CA . TRP A 1 247 ? 9.234 -16.013 -21.677 1.00 95.31 247 TRP A CA 1
ATOM 1958 C C . TRP A 1 247 ? 7.849 -15.940 -22.313 1.00 95.31 247 TRP A C 1
ATOM 1960 O O . TRP A 1 247 ? 7.455 -14.908 -22.854 1.00 95.31 247 TRP A O 1
ATOM 1970 N N . ASN A 1 248 ? 7.050 -17.000 -22.204 1.00 91.62 248 ASN A N 1
ATOM 1971 C CA . ASN A 1 248 ? 5.676 -17.001 -22.699 1.00 91.62 248 ASN A CA 1
ATOM 1972 C C . ASN A 1 248 ? 4.695 -17.540 -21.656 1.00 91.62 248 ASN A C 1
ATOM 1974 O O . ASN A 1 248 ? 4.926 -18.574 -21.030 1.00 91.62 248 ASN A O 1
ATOM 1978 N N . GLY A 1 249 ? 3.568 -16.844 -21.519 1.00 93.19 249 GLY A N 1
ATOM 1979 C CA . GLY A 1 249 ? 2.551 -17.158 -20.525 1.00 93.19 249 GLY A CA 1
ATOM 1980 C C . GLY A 1 249 ? 3.014 -16.953 -19.081 1.00 93.19 249 GLY A C 1
ATOM 1981 O O . GLY A 1 249 ? 4.087 -16.415 -18.800 1.00 93.19 249 GLY A O 1
ATOM 1982 N N . TYR A 1 250 ? 2.157 -17.400 -18.166 1.00 95.88 250 TYR A N 1
ATOM 1983 C CA . TYR A 1 250 ? 2.303 -17.194 -16.730 1.00 95.88 250 TYR A CA 1
ATOM 1984 C C . TYR A 1 250 ? 2.241 -18.522 -15.975 1.00 95.88 250 TYR A C 1
ATOM 1986 O O . TYR A 1 250 ? 1.715 -19.527 -16.478 1.00 95.88 250 TYR A O 1
ATOM 1994 N N . HIS A 1 251 ? 2.782 -18.549 -14.763 1.00 95.50 251 HIS A N 1
ATOM 1995 C CA . HIS A 1 251 ? 2.526 -19.639 -13.833 1.00 95.50 251 HIS A CA 1
ATOM 1996 C C . HIS A 1 251 ? 1.012 -19.771 -13.570 1.00 95.50 251 HIS A C 1
ATOM 1998 O O . HIS A 1 251 ? 0.298 -18.762 -13.543 1.00 95.50 251 HIS A O 1
ATOM 2004 N N . PRO A 1 252 ? 0.492 -21.004 -13.428 1.00 95.94 252 PRO A N 1
ATOM 2005 C CA . PRO A 1 252 ? -0.924 -21.219 -13.150 1.00 95.94 252 PRO A CA 1
ATOM 2006 C C . PRO A 1 252 ? -1.310 -20.644 -11.779 1.00 95.94 252 PRO A C 1
ATOM 2008 O O . PRO A 1 252 ? -0.474 -20.571 -10.870 1.00 95.94 252 PRO A O 1
ATOM 2011 N N . PHE A 1 253 ? -2.580 -20.255 -11.614 1.00 96.44 253 PHE A N 1
ATOM 2012 C CA . PHE A 1 253 ? -3.056 -19.625 -10.378 1.00 96.44 253 PHE A CA 1
ATOM 2013 C C . PHE A 1 253 ? -2.813 -20.514 -9.155 1.00 96.44 253 PHE A C 1
ATOM 2015 O O . PHE A 1 253 ? -2.492 -20.016 -8.082 1.00 96.44 253 PHE A O 1
ATOM 2022 N N . GLU A 1 254 ? -2.878 -21.832 -9.313 1.00 96.38 254 GLU A N 1
ATOM 2023 C CA . GLU A 1 254 ? -2.628 -22.826 -8.271 1.00 96.38 254 GLU A CA 1
ATOM 2024 C C . GLU A 1 254 ? -1.254 -22.635 -7.612 1.00 96.38 254 GLU A C 1
ATOM 2026 O O . GLU A 1 254 ? -1.158 -22.732 -6.392 1.00 96.38 254 GLU A O 1
ATOM 2031 N N . SER A 1 255 ? -0.230 -22.250 -8.382 1.00 95.81 255 SER A N 1
ATOM 2032 C CA . SER A 1 255 ? 1.134 -22.013 -7.876 1.00 95.81 255 SER A CA 1
ATOM 2033 C C . SER A 1 255 ? 1.382 -20.627 -7.269 1.00 95.81 255 SER A C 1
ATOM 2035 O O . SER A 1 255 ? 2.455 -20.393 -6.721 1.00 95.81 255 SER A O 1
ATOM 2037 N N . VAL A 1 256 ? 0.413 -19.706 -7.342 1.00 96.12 256 VAL A N 1
ATOM 2038 C CA . VAL A 1 256 ? 0.516 -18.393 -6.678 1.00 96.12 256 VAL A CA 1
ATOM 2039 C C . VAL A 1 256 ? 0.714 -18.597 -5.164 1.00 96.12 256 VAL A C 1
ATOM 2041 O O . VAL A 1 256 ? 0.005 -19.434 -4.595 1.00 96.12 256 VAL A O 1
ATOM 2044 N N . PRO A 1 257 ? 1.596 -17.842 -4.483 1.00 97.31 257 PRO A N 1
ATOM 2045 C CA . PRO A 1 257 ? 1.767 -17.956 -3.036 1.00 97.31 257 PRO A CA 1
ATOM 2046 C C . PRO A 1 257 ? 0.479 -17.587 -2.288 1.00 97.31 257 PRO A C 1
ATOM 2048 O O . PRO A 1 257 ? -0.071 -16.496 -2.470 1.00 97.31 257 PRO A O 1
ATOM 2051 N N . LYS A 1 258 ? -0.025 -18.514 -1.465 1.00 97.88 258 LYS A N 1
ATOM 2052 C CA . LYS A 1 258 ? -1.280 -18.369 -0.714 1.00 97.88 258 LYS A CA 1
ATOM 2053 C C . LYS A 1 258 ? -1.145 -18.959 0.679 1.00 97.88 258 LYS A C 1
ATOM 2055 O O . LYS A 1 258 ? -0.734 -20.106 0.806 1.00 97.88 258 LYS A O 1
ATOM 2060 N N . LEU A 1 259 ? -1.563 -18.209 1.689 1.00 98.25 259 LEU A N 1
ATOM 2061 C CA . LEU A 1 259 ? -1.683 -18.667 3.069 1.00 98.25 259 LEU A CA 1
ATOM 2062 C C . LEU A 1 259 ? -3.158 -18.610 3.461 1.00 98.25 259 LEU A C 1
ATOM 2064 O O . LEU A 1 259 ? -3.714 -17.520 3.548 1.00 98.25 259 LEU A O 1
ATOM 2068 N N . ILE A 1 260 ? -3.797 -19.759 3.661 1.00 98.44 260 ILE A N 1
ATOM 2069 C CA . ILE A 1 260 ? -5.232 -19.857 3.964 1.00 98.44 260 ILE A CA 1
ATOM 2070 C C . ILE A 1 260 ? -5.396 -20.512 5.331 1.00 98.44 260 ILE A C 1
ATOM 2072 O O . ILE A 1 260 ? -4.798 -21.559 5.561 1.00 98.44 260 ILE A O 1
ATOM 2076 N N . ASN A 1 261 ? -6.211 -19.907 6.197 1.00 98.38 261 ASN A N 1
ATOM 2077 C CA . ASN A 1 261 ? -6.535 -20.394 7.541 1.00 98.38 261 ASN A CA 1
ATOM 2078 C C . ASN A 1 261 ? -5.299 -20.852 8.340 1.00 98.38 261 ASN A C 1
ATOM 2080 O O . ASN A 1 261 ? -5.235 -22.021 8.734 1.00 98.38 261 ASN A O 1
ATOM 2084 N N . PRO A 1 262 ? -4.302 -19.968 8.558 1.00 97.75 262 PRO A N 1
ATOM 2085 C CA . PRO A 1 262 ? -3.113 -20.344 9.304 1.00 97.75 262 PRO A CA 1
ATOM 2086 C C . PRO A 1 262 ? -3.441 -20.719 10.751 1.00 97.75 262 PRO A C 1
ATOM 2088 O O . PRO A 1 262 ? -4.398 -20.210 11.339 1.00 97.75 262 PRO A O 1
ATOM 2091 N N . GLN A 1 263 ? -2.593 -21.546 11.357 1.00 96.25 263 GLN A N 1
ATOM 2092 C CA . GLN A 1 263 ? -2.756 -22.087 12.709 1.00 96.25 263 GLN A CA 1
ATOM 2093 C C . GLN A 1 263 ? -2.887 -21.016 13.791 1.00 96.25 263 GLN A C 1
ATOM 2095 O O . GLN A 1 263 ? -3.459 -21.291 14.843 1.00 96.25 263 GLN A O 1
ATOM 2100 N N . SER A 1 264 ? -2.335 -19.820 13.580 1.00 96.44 264 SER A N 1
ATOM 2101 C CA . SER A 1 264 ? -2.426 -18.741 14.564 1.00 96.44 264 SER A CA 1
ATOM 2102 C C . SER A 1 264 ? -3.743 -17.964 14.509 1.00 96.44 264 SER A C 1
ATOM 2104 O O . SER A 1 264 ? -3.979 -17.124 15.382 1.00 96.44 264 SER A O 1
ATOM 2106 N N . GLY A 1 265 ? -4.574 -18.203 13.485 1.00 97.88 265 GLY A N 1
ATOM 2107 C CA . GLY A 1 265 ? -5.830 -17.494 13.248 1.00 97.88 265 GLY A CA 1
ATOM 2108 C C . GLY A 1 265 ? -5.671 -16.015 12.878 1.00 97.88 265 GLY A C 1
ATOM 2109 O O . GLY A 1 265 ? -6.635 -15.256 12.960 1.00 97.88 265 GLY A O 1
ATOM 2110 N N . LEU A 1 266 ? -4.464 -15.594 12.483 1.00 98.50 266 LEU A N 1
ATOM 2111 C CA . LEU A 1 266 ? -4.136 -14.235 12.053 1.00 98.50 266 LEU A CA 1
ATOM 2112 C C . LEU A 1 266 ? -3.522 -14.256 10.653 1.00 98.50 266 LEU A C 1
ATOM 2114 O O . LEU A 1 266 ? -2.587 -15.006 10.382 1.00 98.50 266 LEU A O 1
ATOM 2118 N N . VAL A 1 267 ? -3.986 -13.355 9.796 1.00 98.44 267 VAL A N 1
ATOM 2119 C CA . VAL A 1 267 ? -3.338 -13.008 8.533 1.00 98.44 267 VAL A CA 1
ATOM 2120 C C . VAL A 1 267 ? -3.174 -11.497 8.460 1.00 98.44 267 VAL A C 1
ATOM 2122 O O . VAL A 1 267 ? -4.092 -10.750 8.790 1.00 98.44 267 VAL A O 1
ATOM 2125 N N . PHE A 1 268 ? -2.034 -11.015 7.981 1.00 97.94 268 PHE A N 1
ATOM 2126 C CA . PHE A 1 268 ? -1.844 -9.601 7.695 1.00 97.94 268 PHE A CA 1
ATOM 2127 C C . PHE A 1 268 ? -0.935 -9.372 6.492 1.00 97.94 268 PHE A C 1
ATOM 2129 O O . PHE A 1 268 ? -0.128 -10.215 6.104 1.00 97.94 268 PHE A O 1
ATOM 2136 N N . ASN A 1 269 ? -1.039 -8.179 5.917 1.00 97.81 269 ASN A N 1
ATOM 2137 C CA . ASN A 1 269 ? -0.012 -7.650 5.038 1.00 97.81 269 ASN A CA 1
ATOM 2138 C C . ASN A 1 269 ? 0.063 -6.127 5.172 1.00 97.81 269 ASN A C 1
ATOM 2140 O O . ASN A 1 269 ? -0.957 -5.437 5.170 1.00 97.81 269 ASN A O 1
ATOM 2144 N N . ALA A 1 270 ? 1.285 -5.611 5.260 1.00 96.50 270 ALA A N 1
ATOM 2145 C CA . ALA A 1 270 ? 1.588 -4.186 5.238 1.00 96.50 270 ALA A CA 1
ATOM 2146 C C . ALA A 1 270 ? 2.639 -3.858 4.163 1.00 96.50 270 ALA A C 1
ATOM 2148 O O . ALA A 1 270 ? 3.607 -3.149 4.432 1.00 96.50 270 ALA A O 1
ATOM 2149 N N . ASN A 1 271 ? 2.454 -4.421 2.960 1.00 94.50 271 ASN A N 1
ATOM 2150 C CA . ASN A 1 271 ? 3.396 -4.423 1.825 1.00 94.50 271 ASN A CA 1
ATOM 2151 C C . ASN A 1 271 ? 4.687 -5.214 2.053 1.00 94.50 271 ASN A C 1
ATOM 2153 O O . ASN A 1 271 ? 5.619 -5.137 1.262 1.00 94.50 271 ASN A O 1
ATOM 2157 N N . ASN A 1 272 ? 4.735 -5.999 3.122 1.00 93.81 272 ASN A N 1
ATOM 2158 C CA . ASN A 1 272 ? 5.866 -6.858 3.410 1.00 93.81 272 ASN A CA 1
ATOM 2159 C C . ASN A 1 272 ? 5.885 -8.121 2.551 1.00 93.81 272 ASN A C 1
ATOM 2161 O O . ASN A 1 272 ? 4.876 -8.518 1.961 1.00 93.81 272 ASN A O 1
ATOM 2165 N N . THR A 1 273 ? 7.044 -8.776 2.578 1.00 94.62 273 THR A N 1
ATOM 2166 C CA . THR A 1 273 ? 7.284 -10.102 2.009 1.00 94.62 273 THR A CA 1
ATOM 2167 C C . THR A 1 273 ? 6.160 -11.107 2.317 1.00 94.62 273 THR A C 1
ATOM 2169 O O . THR A 1 273 ? 5.671 -11.150 3.454 1.00 94.62 273 THR A O 1
ATOM 2172 N N . PRO A 1 274 ? 5.775 -11.973 1.352 1.00 95.38 274 PRO A N 1
ATOM 2173 C CA . PRO A 1 274 ? 4.776 -13.019 1.576 1.00 95.38 274 PRO A CA 1
ATOM 2174 C C . PRO A 1 274 ? 5.187 -14.059 2.627 1.00 95.38 274 PRO A C 1
ATOM 2176 O O . PRO A 1 274 ? 4.342 -14.822 3.083 1.00 95.38 274 PRO A O 1
ATOM 2179 N N . PHE A 1 275 ? 6.462 -14.095 3.024 1.00 96.62 275 PHE A N 1
ATOM 2180 C CA . PHE A 1 275 ? 6.999 -15.033 4.017 1.00 96.62 275 PHE A CA 1
ATOM 2181 C C . PHE A 1 275 ? 6.777 -14.578 5.471 1.00 96.62 275 PHE A C 1
ATOM 2183 O O . PHE A 1 275 ? 7.297 -15.180 6.407 1.00 96.62 275 PHE A O 1
ATOM 2190 N N . SER A 1 276 ? 6.051 -13.478 5.680 1.00 95.31 276 SER A N 1
ATOM 2191 C CA . SER A 1 276 ? 5.703 -12.955 7.008 1.00 95.31 276 SER A CA 1
ATOM 2192 C C . SER A 1 276 ? 4.278 -12.408 7.005 1.00 95.31 276 SER A C 1
ATOM 2194 O O . SER A 1 276 ? 4.046 -11.229 7.254 1.00 95.31 276 SER A O 1
ATOM 2196 N N . ALA A 1 277 ? 3.324 -13.258 6.636 1.00 96.62 277 ALA A N 1
ATOM 2197 C CA . ALA A 1 277 ? 1.906 -12.914 6.539 1.00 96.62 277 ALA A CA 1
ATOM 2198 C C . ALA A 1 277 ? 1.087 -13.380 7.756 1.00 96.62 277 ALA A C 1
ATOM 2200 O O . ALA A 1 277 ? -0.101 -13.086 7.843 1.00 96.62 277 ALA A O 1
ATOM 2201 N N . THR A 1 278 ? 1.702 -14.110 8.686 1.00 97.31 278 THR A N 1
ATOM 2202 C CA . THR A 1 278 ? 1.103 -14.547 9.951 1.00 97.31 278 THR A CA 1
ATOM 2203 C C . THR A 1 278 ? 2.152 -14.552 11.067 1.00 97.31 278 THR A C 1
ATOM 2205 O O . THR A 1 278 ? 3.343 -14.378 10.806 1.00 97.31 278 THR A O 1
ATOM 2208 N N . ASP A 1 279 ? 1.726 -14.745 12.311 1.00 94.44 279 ASP A N 1
ATOM 2209 C CA . ASP A 1 279 ? 2.587 -14.940 13.484 1.00 94.44 279 ASP A CA 1
ATOM 2210 C C . ASP A 1 279 ? 2.675 -16.416 13.934 1.00 94.44 279 ASP A C 1
ATOM 2212 O O . ASP A 1 279 ? 3.279 -16.717 14.961 1.00 94.44 279 ASP A O 1
ATOM 2216 N N . GLY A 1 280 ? 2.099 -17.337 13.150 1.00 90.81 280 GLY A N 1
ATOM 2217 C CA . GLY A 1 280 ? 2.188 -18.787 13.335 1.00 90.81 280 GLY A CA 1
ATOM 2218 C C . GLY A 1 280 ? 3.383 -19.465 12.641 1.00 90.81 280 GLY A C 1
ATOM 2219 O O . GLY A 1 280 ? 4.105 -18.842 11.850 1.00 90.81 280 GLY A O 1
ATOM 2220 N N . PRO A 1 281 ? 3.593 -20.770 12.911 1.00 92.19 281 PRO A N 1
ATOM 2221 C CA . PRO A 1 281 ? 4.701 -21.554 12.352 1.00 92.19 281 PRO A CA 1
ATOM 2222 C C . PRO A 1 281 ? 4.535 -21.891 10.861 1.00 92.19 281 PRO A C 1
ATOM 2224 O O . PRO A 1 281 ? 5.450 -22.429 10.245 1.00 92.19 281 PRO A O 1
ATOM 2227 N N . ASP A 1 282 ? 3.372 -21.611 10.285 1.00 94.06 282 ASP A N 1
ATOM 2228 C CA . ASP A 1 282 ? 2.938 -22.019 8.952 1.00 94.06 282 ASP A CA 1
ATOM 2229 C C . ASP A 1 282 ? 2.982 -20.884 7.921 1.00 94.06 282 ASP A C 1
ATOM 2231 O O . ASP A 1 282 ? 2.339 -20.959 6.875 1.00 94.06 282 ASP A O 1
ATOM 2235 N N . ASN A 1 283 ? 3.790 -19.850 8.180 1.00 95.94 283 ASN A N 1
ATOM 2236 C CA . ASN A 1 283 ? 4.178 -18.896 7.146 1.00 95.94 283 ASN A CA 1
ATOM 2237 C C . ASN A 1 283 ? 4.721 -19.610 5.897 1.00 95.94 283 ASN A C 1
ATOM 2239 O O . ASN A 1 283 ? 5.348 -20.670 5.964 1.00 95.94 283 ASN A O 1
ATOM 2243 N N . LEU A 1 284 ? 4.526 -18.967 4.745 1.00 96.38 284 LEU A N 1
ATOM 2244 C CA . LEU A 1 284 ? 5.097 -19.415 3.480 1.00 96.38 284 LEU A CA 1
ATOM 2245 C C . LEU A 1 284 ? 6.626 -19.457 3.559 1.00 96.38 284 LEU A C 1
ATOM 2247 O O . LEU A 1 284 ? 7.250 -18.567 4.140 1.00 96.38 284 LEU A O 1
ATOM 2251 N N . LEU A 1 285 ? 7.231 -20.456 2.917 1.00 95.19 285 LEU A N 1
ATOM 2252 C CA . LEU A 1 285 ? 8.682 -20.614 2.873 1.00 95.19 285 LEU A CA 1
ATOM 2253 C C . LEU A 1 285 ? 9.207 -20.288 1.478 1.00 95.19 285 LEU A C 1
ATOM 2255 O O . LEU A 1 285 ? 8.658 -20.724 0.470 1.00 95.19 285 LEU A O 1
ATOM 2259 N N . SER A 1 286 ? 10.310 -19.546 1.410 1.00 92.88 286 SER A N 1
ATOM 2260 C CA . SER A 1 286 ? 10.889 -19.107 0.135 1.00 92.88 286 SER A CA 1
ATOM 2261 C C . SER A 1 286 ? 11.291 -20.261 -0.783 1.00 92.88 286 SER A C 1
ATOM 2263 O O . SER A 1 286 ? 11.145 -20.148 -1.994 1.00 92.88 286 SER A O 1
ATOM 2265 N N . ASN A 1 287 ? 11.725 -21.390 -0.221 1.00 93.75 287 ASN A N 1
ATOM 2266 C CA . ASN A 1 287 ? 12.108 -22.587 -0.973 1.00 93.75 287 ASN A CA 1
ATOM 2267 C C . ASN A 1 287 ? 10.925 -23.363 -1.587 1.00 93.75 287 ASN A C 1
ATOM 2269 O O . ASN A 1 287 ? 11.154 -24.345 -2.288 1.00 93.75 287 ASN A O 1
ATOM 2273 N N . GLN A 1 288 ? 9.679 -22.948 -1.334 1.00 94.81 288 GLN A N 1
ATOM 2274 C CA . GLN A 1 288 ? 8.482 -23.517 -1.964 1.00 94.81 288 GLN A CA 1
ATOM 2275 C C . GLN A 1 288 ? 8.203 -22.915 -3.350 1.00 94.81 288 GLN A C 1
ATOM 2277 O O . GLN A 1 288 ? 7.337 -23.420 -4.065 1.00 94.81 288 GLN A O 1
ATOM 2282 N N . PHE A 1 289 ? 8.913 -21.848 -3.732 1.00 94.69 289 PHE A N 1
ATOM 2283 C CA . PHE A 1 289 ? 8.657 -21.088 -4.953 1.00 94.69 289 PHE A CA 1
ATOM 2284 C C . PHE A 1 289 ? 9.932 -20.951 -5.802 1.00 94.69 289 PHE A C 1
ATOM 2286 O O . PHE A 1 289 ? 11.017 -20.791 -5.238 1.00 94.69 289 PHE A O 1
ATOM 2293 N N . PRO A 1 290 ? 9.825 -20.980 -7.145 1.00 93.12 290 PRO A N 1
ATOM 2294 C CA . PRO A 1 290 ? 10.943 -20.684 -8.038 1.00 93.12 290 PRO A CA 1
ATOM 2295 C C . PRO A 1 290 ? 11.548 -19.308 -7.756 1.00 93.12 290 PRO A C 1
ATOM 2297 O O . PRO A 1 290 ? 10.824 -18.341 -7.499 1.00 93.12 290 PRO A O 1
ATOM 2300 N N . GLN A 1 291 ? 12.872 -19.195 -7.853 1.00 90.06 291 GLN A N 1
ATOM 2301 C CA . GLN A 1 291 ? 13.565 -17.920 -7.650 1.00 90.06 291 GLN A CA 1
ATOM 2302 C C . GLN A 1 291 ? 13.124 -16.877 -8.687 1.00 90.06 291 GLN A C 1
ATOM 2304 O O . GLN A 1 291 ? 12.947 -15.704 -8.352 1.00 90.06 291 GLN A O 1
ATOM 2309 N N . SER A 1 292 ? 12.877 -17.321 -9.917 1.00 91.25 292 SER A N 1
ATOM 2310 C CA . SER A 1 292 ? 12.409 -16.509 -11.041 1.00 91.25 292 SER A CA 1
ATOM 2311 C C . SER A 1 292 ? 11.029 -15.864 -10.843 1.00 91.25 292 SER A C 1
ATOM 2313 O O . SER A 1 292 ? 10.690 -14.914 -11.554 1.00 91.25 292 SER A O 1
ATOM 2315 N N . MET A 1 293 ? 10.250 -16.295 -9.838 1.00 92.56 293 MET A N 1
ATOM 2316 C CA . MET A 1 293 ? 9.026 -15.591 -9.433 1.00 92.56 293 MET A CA 1
ATOM 2317 C C . MET A 1 293 ? 9.304 -14.219 -8.803 1.00 92.56 293 MET A C 1
ATOM 2319 O O . MET A 1 293 ? 8.376 -13.420 -8.691 1.00 92.56 293 MET A O 1
ATOM 2323 N N . GLY A 1 294 ? 10.539 -13.938 -8.370 1.00 88.44 294 GLY A N 1
ATOM 2324 C CA . GLY A 1 294 ? 10.940 -12.604 -7.913 1.00 88.44 294 GLY A CA 1
ATOM 2325 C C . GLY A 1 294 ? 10.171 -12.103 -6.687 1.00 88.44 294 GLY A C 1
ATOM 2326 O O . GLY A 1 294 ? 9.886 -10.911 -6.585 1.00 88.44 294 GLY A O 1
ATOM 2327 N N . LEU A 1 295 ? 9.787 -13.002 -5.772 1.00 90.31 295 LEU A N 1
ATOM 2328 C CA . LEU A 1 295 ? 8.995 -12.645 -4.591 1.00 90.31 295 LEU A CA 1
ATOM 2329 C C . LEU A 1 295 ? 9.729 -11.629 -3.706 1.00 90.31 295 LEU A C 1
ATOM 2331 O O . LEU A 1 295 ? 10.906 -11.809 -3.379 1.00 90.31 295 LEU A O 1
ATOM 2335 N N . ALA A 1 296 ? 9.001 -10.589 -3.289 1.00 86.00 296 ALA A N 1
ATOM 2336 C CA . ALA A 1 296 ? 9.515 -9.523 -2.441 1.00 86.00 296 ALA A CA 1
ATOM 2337 C C . ALA A 1 296 ? 10.072 -10.077 -1.119 1.00 86.00 296 ALA A C 1
ATOM 2339 O O . ALA A 1 296 ? 9.487 -10.970 -0.502 1.00 86.00 296 ALA A O 1
ATOM 2340 N N . LYS A 1 297 ? 11.212 -9.545 -0.669 1.00 87.69 297 LYS A N 1
ATOM 2341 C CA . LYS A 1 297 ? 11.922 -10.001 0.546 1.00 87.69 297 LYS A CA 1
ATOM 2342 C C . LYS A 1 297 ? 11.974 -8.941 1.647 1.00 87.69 297 LYS A C 1
ATOM 2344 O O . LYS A 1 297 ? 12.417 -9.231 2.754 1.00 87.69 297 LYS A O 1
ATOM 2349 N N . ASN A 1 298 ? 11.558 -7.717 1.343 1.00 86.56 298 ASN A N 1
ATOM 2350 C CA . ASN A 1 298 ? 11.609 -6.582 2.251 1.00 86.56 298 ASN A CA 1
ATOM 2351 C C . ASN A 1 298 ? 10.521 -6.657 3.332 1.00 86.56 298 ASN A C 1
ATOM 2353 O O . ASN A 1 298 ? 9.440 -7.223 3.149 1.00 86.56 298 ASN A O 1
ATOM 2357 N N . GLN A 1 299 ? 10.843 -6.059 4.475 1.00 91.06 299 GLN A N 1
ATOM 2358 C CA . GLN A 1 299 ? 9.903 -5.736 5.541 1.00 91.06 299 GLN A CA 1
ATOM 2359 C C . GLN A 1 299 ? 9.683 -4.228 5.539 1.00 91.06 299 GLN A C 1
ATOM 2361 O O . GLN A 1 299 ? 10.614 -3.469 5.267 1.00 91.06 299 GLN A O 1
ATOM 2366 N N . THR A 1 300 ? 8.474 -3.806 5.884 1.00 92.94 300 THR A N 1
ATOM 2367 C CA . THR A 1 300 ? 8.163 -2.398 6.127 1.00 92.94 300 THR A CA 1
ATOM 2368 C C . THR A 1 300 ? 8.243 -2.122 7.619 1.00 92.94 300 THR A C 1
ATOM 2370 O O . THR A 1 300 ? 8.146 -3.041 8.439 1.00 92.94 300 THR A O 1
ATOM 2373 N N . ASN A 1 301 ? 8.374 -0.859 8.026 1.00 94.81 301 ASN A N 1
ATOM 2374 C CA . ASN A 1 301 ? 8.243 -0.557 9.448 1.00 94.81 301 ASN A CA 1
ATOM 2375 C C . ASN A 1 301 ? 6.855 -0.980 9.975 1.00 94.81 301 ASN A C 1
ATOM 2377 O O . ASN A 1 301 ? 6.740 -1.501 11.083 1.00 94.81 301 ASN A O 1
ATOM 2381 N N . ARG A 1 302 ? 5.810 -0.848 9.152 1.00 95.56 302 ARG A N 1
ATOM 2382 C CA . ARG A 1 302 ? 4.445 -1.290 9.480 1.00 95.56 302 ARG A CA 1
ATOM 2383 C C . ARG A 1 302 ? 4.360 -2.781 9.774 1.00 95.56 302 ARG A C 1
ATOM 2385 O O . ARG A 1 302 ? 3.726 -3.151 10.759 1.00 95.56 302 ARG A O 1
ATOM 2392 N N . SER A 1 303 ? 4.991 -3.631 8.963 1.00 95.31 303 SER A N 1
ATOM 2393 C CA . SER A 1 303 ? 4.990 -5.073 9.224 1.00 95.31 303 SER A CA 1
ATOM 2394 C C . SER A 1 303 ? 5.802 -5.432 10.462 1.00 95.31 303 SER A C 1
ATOM 2396 O O . SER A 1 303 ? 5.341 -6.245 11.257 1.00 95.31 303 SER A O 1
ATOM 2398 N N . LEU A 1 304 ? 6.941 -4.771 10.694 1.00 96.69 304 LEU A N 1
ATOM 2399 C CA . LEU A 1 304 ? 7.710 -4.941 11.931 1.00 96.69 304 LEU A CA 1
ATOM 2400 C C . LEU A 1 304 ? 6.870 -4.585 13.163 1.00 96.69 304 LEU A C 1
ATOM 2402 O O . LEU A 1 304 ? 6.826 -5.361 14.114 1.00 96.69 304 LEU A O 1
ATOM 2406 N N . ARG A 1 305 ? 6.136 -3.465 13.127 1.00 97.38 305 ARG A N 1
ATOM 2407 C CA . ARG A 1 305 ? 5.219 -3.071 14.207 1.00 97.38 305 ARG A CA 1
ATOM 2408 C C . ARG A 1 305 ? 4.066 -4.056 14.387 1.00 97.38 305 ARG A C 1
ATOM 2410 O O . ARG A 1 305 ? 3.754 -4.391 15.524 1.00 97.38 305 ARG A O 1
ATOM 2417 N N . LEU A 1 306 ? 3.464 -4.561 13.305 1.00 95.81 306 LEU A N 1
ATOM 2418 C CA . LEU A 1 306 ? 2.448 -5.622 13.395 1.00 95.81 306 LEU A CA 1
ATOM 2419 C C . LEU A 1 306 ? 3.008 -6.869 14.080 1.00 95.81 306 LEU A C 1
ATOM 2421 O O . LEU A 1 306 ? 2.341 -7.435 14.935 1.00 95.81 306 LEU A O 1
ATOM 2425 N N . MET A 1 307 ? 4.228 -7.281 13.745 1.00 95.31 307 MET A N 1
ATOM 2426 C CA . MET A 1 307 ? 4.870 -8.436 14.374 1.00 95.31 307 MET A CA 1
ATOM 2427 C C . MET A 1 307 ? 5.227 -8.180 15.845 1.00 95.31 307 MET A C 1
ATOM 2429 O O . MET A 1 307 ? 5.099 -9.077 16.662 1.00 95.31 307 MET A O 1
ATOM 2433 N N . GLU A 1 308 ? 5.661 -6.971 16.205 1.00 95.94 308 GLU A N 1
ATOM 2434 C CA . GLU A 1 308 ? 6.035 -6.610 17.583 1.00 95.94 308 GLU A CA 1
ATOM 2435 C C . GLU A 1 308 ? 4.836 -6.441 18.522 1.00 95.94 308 GLU A C 1
ATOM 2437 O O . GLU A 1 308 ? 4.963 -6.636 19.729 1.00 95.94 308 GLU A O 1
ATOM 2442 N N . LEU A 1 309 ? 3.684 -6.042 17.984 1.00 95.00 309 LEU A N 1
ATOM 2443 C CA . LEU A 1 309 ? 2.459 -5.810 18.750 1.00 95.00 309 LEU A CA 1
ATOM 2444 C C . LEU A 1 309 ? 1.616 -7.077 18.948 1.00 95.00 309 LEU A C 1
ATOM 2446 O O . LEU A 1 309 ? 0.583 -7.010 19.613 1.00 95.00 309 LEU A O 1
ATOM 2450 N N . ASN A 1 310 ? 2.044 -8.211 18.391 1.00 91.31 310 ASN A N 1
ATOM 2451 C CA . ASN A 1 310 ? 1.387 -9.505 18.533 1.00 91.31 310 ASN A CA 1
ATOM 2452 C C . ASN A 1 310 ? 2.363 -10.519 19.142 1.00 91.31 310 ASN A C 1
ATOM 2454 O O . ASN A 1 310 ? 3.509 -10.631 18.723 1.00 91.31 310 ASN A O 1
ATOM 2458 N N . ASP A 1 311 ? 1.903 -11.279 20.130 1.00 89.88 311 ASP A N 1
ATOM 2459 C CA . ASP A 1 311 ? 2.716 -12.254 20.872 1.00 89.88 311 ASP A CA 1
ATOM 2460 C C . ASP A 1 311 ? 2.537 -13.703 20.380 1.00 89.88 311 ASP A C 1
ATOM 2462 O O . ASP A 1 311 ? 3.062 -14.633 20.990 1.00 89.88 311 ASP A O 1
ATOM 2466 N N . GLY A 1 312 ? 1.772 -13.909 19.303 1.00 88.25 312 GLY A N 1
ATOM 2467 C CA . GLY A 1 312 ? 1.457 -15.236 18.769 1.00 88.25 312 GLY A CA 1
ATOM 2468 C C . GLY A 1 312 ? 0.378 -16.016 19.528 1.00 88.25 312 GLY A C 1
ATOM 2469 O O . GLY A 1 312 ? 0.027 -17.109 19.089 1.00 88.25 312 GLY A O 1
ATOM 2470 N N . ALA A 1 313 ? -0.160 -15.497 20.639 1.00 87.88 313 ALA A N 1
ATOM 2471 C CA . ALA A 1 313 ? -1.033 -16.270 21.530 1.00 87.88 313 ALA A CA 1
ATOM 2472 C C . ALA A 1 313 ? -2.274 -15.512 22.019 1.00 87.88 313 ALA A C 1
ATOM 2474 O O . ALA A 1 313 ? -3.354 -16.095 22.123 1.00 87.88 313 ALA A O 1
ATOM 2475 N N . SER A 1 314 ? -2.138 -14.226 22.333 1.00 94.81 314 SER A N 1
ATOM 2476 C CA . SER A 1 314 ? -3.212 -13.421 22.900 1.00 94.81 314 SER A CA 1
ATOM 2477 C C . SER A 1 314 ? -4.349 -13.213 21.896 1.00 94.81 314 SER A C 1
ATOM 2479 O O . SER A 1 314 ? -4.083 -12.994 20.706 1.00 94.81 314 SER A O 1
ATOM 2481 N N . PRO A 1 315 ? -5.618 -13.231 22.351 1.00 97.06 315 PRO A N 1
ATOM 2482 C CA . PRO A 1 315 ? -6.742 -12.899 21.494 1.00 97.06 315 PRO A CA 1
ATOM 2483 C C . PRO A 1 315 ? -6.628 -11.496 20.888 1.00 97.06 315 PRO A C 1
ATOM 2485 O O . PRO A 1 315 ? -6.245 -10.543 21.565 1.00 97.06 315 PRO A O 1
ATOM 2488 N N . ILE A 1 316 ? -7.012 -11.369 19.621 1.00 97.88 316 ILE A N 1
ATOM 2489 C CA . ILE A 1 316 ? -7.036 -10.121 18.861 1.00 97.88 316 ILE A CA 1
ATOM 2490 C C . ILE A 1 316 ? -8.500 -9.771 18.589 1.00 97.88 316 ILE A C 1
ATOM 2492 O O . ILE A 1 316 ? -9.078 -10.108 17.554 1.00 97.88 316 ILE A O 1
ATOM 2496 N N . GLY A 1 317 ? -9.113 -9.085 19.550 1.00 97.19 317 GLY A N 1
ATOM 2497 C CA . GLY A 1 317 ? -10.472 -8.584 19.404 1.00 97.19 317 GLY A CA 1
ATOM 2498 C C . GLY A 1 317 ? -10.524 -7.291 18.590 1.00 97.19 317 GLY A C 1
ATOM 2499 O O . GLY A 1 317 ? -9.512 -6.681 18.234 1.00 97.19 317 GLY A O 1
ATOM 2500 N N . LYS A 1 318 ? -11.739 -6.781 18.373 1.00 96.81 318 LYS A N 1
ATOM 2501 C CA . LYS A 1 318 ? -11.978 -5.491 17.703 1.00 96.81 318 LYS A CA 1
ATOM 2502 C C . LYS A 1 318 ? -11.137 -4.336 18.261 1.00 96.81 318 LYS A C 1
ATOM 2504 O O . LYS A 1 318 ? -10.619 -3.513 17.509 1.00 96.81 318 LYS A O 1
ATOM 2509 N N . ARG A 1 319 ? -11.016 -4.253 19.591 1.00 96.12 319 ARG A N 1
ATOM 2510 C CA . ARG A 1 319 ? -10.241 -3.195 20.260 1.00 96.12 319 ARG A CA 1
ATOM 2511 C C . ARG A 1 319 ? -8.754 -3.300 19.940 1.00 96.12 319 ARG A C 1
ATOM 2513 O O . ARG A 1 319 ? -8.110 -2.269 19.782 1.00 96.12 319 ARG A O 1
ATOM 2520 N N . ASP A 1 320 ? -8.228 -4.509 19.830 1.00 97.38 320 ASP A N 1
ATOM 2521 C CA . ASP A 1 320 ? -6.808 -4.753 19.593 1.00 97.38 320 ASP A CA 1
ATOM 2522 C C . ASP A 1 320 ? -6.444 -4.496 18.129 1.00 97.38 320 ASP A C 1
ATOM 2524 O O . ASP A 1 320 ? -5.448 -3.827 17.872 1.00 97.38 320 ASP A O 1
ATOM 2528 N N . ILE A 1 321 ? -7.328 -4.836 17.180 1.00 97.62 321 ILE A N 1
ATOM 2529 C CA . ILE A 1 321 ? -7.201 -4.406 15.773 1.00 97.62 321 ILE A CA 1
ATOM 2530 C C . ILE A 1 321 ? -7.124 -2.878 15.664 1.00 97.62 321 ILE A C 1
ATOM 2532 O O . ILE A 1 321 ? -6.300 -2.347 14.921 1.00 97.62 321 ILE A O 1
ATOM 2536 N N . LEU A 1 322 ? -7.954 -2.145 16.414 1.00 96.44 322 LEU A N 1
ATOM 2537 C CA . LEU A 1 322 ? -7.916 -0.680 16.402 1.00 96.44 322 LEU A CA 1
ATOM 2538 C C . LEU A 1 322 ? -6.640 -0.125 17.050 1.00 96.44 322 LEU A C 1
ATOM 2540 O O . LEU A 1 322 ? -6.087 0.847 16.537 1.00 96.44 322 LEU A O 1
ATOM 2544 N N . LYS A 1 323 ? -6.138 -0.739 18.131 1.00 95.94 323 LYS A N 1
ATOM 2545 C CA . LYS A 1 323 ? -4.835 -0.371 18.714 1.00 95.94 323 LYS A CA 1
ATOM 2546 C C . LYS A 1 323 ? -3.703 -0.585 17.708 1.00 95.94 323 LYS A C 1
ATOM 2548 O O . LYS A 1 323 ? -2.909 0.328 17.522 1.00 95.94 323 LYS A O 1
ATOM 2553 N N . LEU A 1 324 ? -3.679 -1.734 17.026 1.00 96.31 324 LEU A N 1
ATOM 2554 C CA . LEU A 1 324 ? -2.727 -2.040 15.953 1.00 96.31 324 LEU A CA 1
ATOM 2555 C C . LEU A 1 324 ? -2.807 -0.980 14.847 1.00 96.31 324 LEU A C 1
ATOM 2557 O O . LEU A 1 324 ? -1.821 -0.324 14.530 1.00 96.31 324 LEU A O 1
ATOM 2561 N N . LYS A 1 325 ? -4.004 -0.748 14.296 1.00 97.00 325 LYS A N 1
ATOM 2562 C CA . LYS A 1 325 ? -4.236 0.202 13.196 1.00 97.00 325 LYS A CA 1
ATOM 2563 C C . LYS A 1 325 ? -3.773 1.625 13.515 1.00 97.00 325 LYS A C 1
ATOM 2565 O O . LYS A 1 325 ? -3.354 2.344 12.604 1.00 97.00 325 LYS A O 1
ATOM 2570 N N . PHE A 1 326 ? -3.914 2.049 14.768 1.00 97.56 326 PHE A N 1
ATOM 2571 C CA . PHE A 1 326 ? -3.591 3.402 15.209 1.00 97.56 326 PHE A CA 1
ATOM 2572 C C . PHE A 1 326 ? -2.277 3.503 15.993 1.00 97.56 326 PHE A C 1
ATOM 2574 O O . PHE A 1 326 ? -2.053 4.534 16.628 1.00 97.56 326 PHE A O 1
ATOM 2581 N N . ASP A 1 327 ? -1.411 2.486 15.926 1.00 98.19 327 ASP A N 1
ATOM 2582 C CA . ASP A 1 327 ? -0.036 2.568 16.423 1.00 98.19 327 ASP A CA 1
ATOM 2583 C C . ASP A 1 327 ? 0.744 3.650 15.660 1.00 98.19 327 ASP A C 1
ATOM 2585 O O . ASP A 1 327 ? 0.673 3.763 14.429 1.00 98.19 327 ASP A O 1
ATOM 2589 N N . THR A 1 328 ? 1.465 4.474 16.419 1.00 97.81 328 THR A N 1
ATOM 2590 C CA . THR A 1 328 ? 2.171 5.662 15.924 1.00 97.81 328 THR A CA 1
ATOM 2591 C C . THR A 1 328 ? 3.690 5.521 15.996 1.00 97.81 328 THR A C 1
ATOM 2593 O O . THR A 1 328 ? 4.388 6.535 15.967 1.00 97.81 328 THR A O 1
ATOM 2596 N N . PHE A 1 329 ? 4.223 4.306 16.124 1.00 98.38 329 PHE A N 1
ATOM 2597 C CA . PHE A 1 329 ? 5.640 4.085 16.402 1.00 98.38 329 PHE A CA 1
ATOM 2598 C C . PHE A 1 329 ? 6.418 3.583 15.186 1.00 98.38 329 PHE A C 1
ATOM 2600 O O . PHE A 1 329 ? 5.910 2.830 14.353 1.00 98.38 329 PHE A O 1
ATOM 2607 N N . TYR A 1 330 ? 7.694 3.957 15.128 1.00 97.94 330 TYR A N 1
ATOM 2608 C CA . TYR A 1 330 ? 8.693 3.217 14.369 1.00 97.94 330 TYR A CA 1
ATOM 2609 C C . TYR A 1 330 ? 9.307 2.116 15.242 1.00 97.94 330 TYR A C 1
ATOM 2611 O O . TYR A 1 330 ? 9.603 2.327 16.417 1.00 97.94 330 TYR A O 1
ATOM 2619 N N . SER A 1 331 ? 9.498 0.936 14.659 1.00 97.69 331 SER A N 1
ATOM 2620 C CA . SER A 1 331 ? 10.243 -0.179 15.234 1.00 97.69 331 SER A CA 1
ATOM 2621 C C . SER A 1 331 ? 11.718 0.198 15.349 1.00 97.69 331 SER A C 1
ATOM 2623 O O . SER A 1 331 ? 12.287 0.816 14.445 1.00 97.69 331 SER A O 1
ATOM 2625 N N . GLU A 1 332 ? 12.376 -0.247 16.416 1.00 96.94 332 GLU A N 1
ATOM 2626 C CA . GLU A 1 332 ? 13.831 -0.117 16.568 1.00 96.94 332 GLU A CA 1
ATOM 2627 C C . GLU A 1 332 ? 14.608 -0.835 15.452 1.00 96.94 332 GLU A C 1
ATOM 2629 O O . GLU A 1 332 ? 15.734 -0.461 15.134 1.00 96.94 332 GLU A O 1
ATOM 2634 N N . LYS A 1 333 ? 13.992 -1.847 14.825 1.00 95.62 333 LYS A N 1
ATOM 2635 C CA . LYS A 1 333 ? 14.556 -2.621 13.708 1.00 95.62 333 LYS A CA 1
ATOM 2636 C C . LYS A 1 333 ? 14.296 -1.975 12.345 1.00 95.62 333 LYS A C 1
ATOM 2638 O O . LYS A 1 333 ? 14.707 -2.520 11.323 1.00 95.62 333 LYS A O 1
ATOM 2643 N N . SER A 1 334 ? 13.574 -0.857 12.311 1.00 93.38 334 SER A N 1
ATOM 2644 C CA . SER A 1 334 ? 13.201 -0.189 11.069 1.00 93.38 334 SER A CA 1
ATOM 2645 C C . SER A 1 334 ? 14.394 0.488 10.396 1.00 93.38 334 SER A C 1
ATOM 2647 O O . SER A 1 334 ? 15.345 0.939 11.045 1.00 93.38 334 SER A O 1
ATOM 2649 N N . HIS A 1 335 ? 14.321 0.623 9.070 1.00 89.44 335 HIS A N 1
ATOM 2650 C CA . HIS A 1 335 ? 15.313 1.386 8.315 1.00 89.44 335 HIS A CA 1
ATOM 2651 C C . HIS A 1 335 ? 15.387 2.844 8.798 1.00 89.44 335 HIS A C 1
ATOM 2653 O O . HIS A 1 335 ? 16.469 3.418 8.895 1.00 89.44 335 HIS A O 1
ATOM 2659 N N . GLN A 1 336 ? 14.245 3.422 9.163 1.00 91.56 336 GLN A N 1
ATOM 2660 C CA . GLN A 1 336 ? 14.104 4.792 9.635 1.00 91.56 336 GLN A CA 1
ATOM 2661 C C . GLN A 1 336 ? 14.908 5.031 10.917 1.00 91.56 336 GLN A C 1
ATOM 2663 O O . GLN A 1 336 ? 15.700 5.972 10.976 1.00 91.56 336 GLN A O 1
ATOM 2668 N N . VAL A 1 337 ? 14.774 4.154 11.917 1.00 94.88 337 VAL A N 1
ATOM 2669 C CA . VAL A 1 337 ? 15.565 4.252 13.155 1.00 94.88 337 VAL A CA 1
ATOM 2670 C C . VAL A 1 337 ? 17.053 4.027 12.870 1.00 94.88 337 VAL A C 1
ATOM 2672 O O . VAL A 1 337 ? 17.892 4.771 13.376 1.00 94.88 337 VAL A O 1
ATOM 2675 N N . ALA A 1 338 ? 17.401 3.093 11.977 1.00 93.00 338 ALA A N 1
ATOM 2676 C CA . ALA A 1 338 ? 18.791 2.903 11.560 1.00 93.00 338 ALA A CA 1
ATOM 2677 C C . ALA A 1 338 ? 19.397 4.160 10.896 1.00 93.00 338 ALA A C 1
ATOM 2679 O O . ALA A 1 338 ? 20.566 4.470 11.123 1.00 93.00 338 ALA A O 1
ATOM 2680 N N . VAL A 1 339 ? 18.621 4.911 10.105 1.00 92.12 339 VAL A N 1
ATOM 2681 C CA . VAL A 1 339 ? 19.065 6.183 9.504 1.00 92.12 339 VAL A CA 1
ATOM 2682 C C . VAL A 1 339 ? 19.215 7.282 10.558 1.00 92.12 339 VAL A C 1
ATOM 2684 O O . VAL A 1 339 ? 20.203 8.013 10.507 1.00 92.12 339 VAL A O 1
ATOM 2687 N N . ILE A 1 340 ? 18.307 7.382 11.538 1.00 95.00 340 ILE A N 1
ATOM 2688 C CA . ILE A 1 340 ? 18.474 8.312 12.670 1.00 95.00 340 ILE A CA 1
ATOM 2689 C C . ILE A 1 340 ? 19.770 8.019 13.427 1.00 95.00 340 ILE A C 1
ATOM 2691 O O . ILE A 1 340 ? 20.528 8.947 13.693 1.00 95.00 340 ILE A O 1
ATOM 2695 N N . ASN A 1 341 ? 20.077 6.751 13.704 1.00 95.94 341 ASN A N 1
ATOM 2696 C CA . ASN A 1 341 ? 21.325 6.385 14.377 1.00 95.94 341 ASN A CA 1
ATOM 2697 C C . ASN A 1 341 ? 22.558 6.834 13.577 1.00 95.94 341 ASN A C 1
ATOM 2699 O O . ASN A 1 341 ? 23.445 7.466 14.140 1.00 95.94 341 ASN A O 1
ATOM 2703 N N . LYS A 1 342 ? 22.563 6.647 12.248 1.00 94.69 342 LYS A N 1
ATOM 2704 C CA . LYS A 1 342 ? 23.638 7.170 11.382 1.00 94.69 342 LYS A CA 1
ATOM 2705 C C . LYS A 1 342 ? 23.762 8.694 11.429 1.00 94.69 342 LYS A C 1
ATOM 2707 O O . LYS A 1 342 ? 24.868 9.213 11.334 1.00 94.69 342 LYS A O 1
ATOM 2712 N N . ILE A 1 343 ? 22.648 9.424 11.544 1.00 95.38 343 ILE A N 1
ATOM 2713 C CA . ILE A 1 343 ? 22.681 10.885 11.724 1.00 95.38 343 ILE A CA 1
ATOM 2714 C C . ILE A 1 343 ? 23.346 11.222 13.060 1.00 95.38 343 ILE A C 1
ATOM 2716 O O . ILE A 1 343 ? 24.175 12.122 13.106 1.00 95.38 343 ILE A O 1
ATOM 2720 N N . LEU A 1 344 ? 23.014 10.499 14.131 1.00 96.94 344 LEU A N 1
ATOM 2721 C CA . LEU A 1 344 ? 23.551 10.732 15.474 1.00 96.94 344 LEU A CA 1
ATOM 2722 C C . LEU A 1 344 ? 25.055 10.435 15.609 1.00 96.94 344 LEU A C 1
ATOM 2724 O O . LEU A 1 344 ? 25.671 10.964 16.538 1.00 96.94 344 LEU A O 1
ATOM 2728 N N . ASP A 1 345 ? 25.625 9.651 14.689 1.00 96.56 345 ASP A N 1
ATOM 2729 C CA . ASP A 1 345 ? 27.066 9.382 14.579 1.00 96.56 345 ASP A CA 1
ATOM 2730 C C . ASP A 1 345 ? 27.851 10.524 13.903 1.00 96.56 345 ASP A C 1
ATOM 2732 O O . ASP A 1 345 ? 29.081 10.567 13.976 1.00 96.56 345 ASP A O 1
ATOM 2736 N N . VAL A 1 346 ? 27.171 11.461 13.232 1.00 96.12 346 VAL A N 1
ATOM 2737 C CA . VAL A 1 346 ? 27.814 12.642 12.644 1.00 96.12 346 VAL A CA 1
ATOM 2738 C C . VAL A 1 346 ? 28.173 13.629 13.757 1.00 96.12 346 VAL A C 1
ATOM 2740 O O . VAL A 1 346 ? 27.337 13.989 14.585 1.00 96.12 346 VAL A O 1
ATOM 2743 N N . ASP A 1 347 ? 29.418 14.105 13.765 1.00 94.62 347 ASP A N 1
ATOM 2744 C CA . ASP A 1 347 ? 29.827 15.194 14.653 1.00 94.62 347 ASP A CA 1
ATOM 2745 C C . ASP A 1 347 ? 29.130 16.489 14.224 1.00 94.62 347 ASP A C 1
ATOM 2747 O O . ASP A 1 347 ? 29.234 16.865 13.061 1.00 94.62 347 ASP A O 1
ATOM 2751 N N . PHE A 1 348 ? 28.427 17.149 15.147 1.00 95.56 348 PHE A N 1
ATOM 2752 C CA . PHE A 1 348 ? 27.754 18.445 14.969 1.00 95.56 348 PHE A CA 1
ATOM 2753 C C . PHE A 1 348 ? 28.270 19.512 15.946 1.00 95.56 348 PHE A C 1
ATOM 2755 O O . PHE A 1 348 ? 27.650 20.565 16.104 1.00 95.56 348 PHE A O 1
ATOM 2762 N N . SER A 1 349 ? 29.369 19.234 16.653 1.00 90.19 349 SER A N 1
ATOM 2763 C CA . SER A 1 349 ? 29.913 20.111 17.698 1.00 90.19 349 SER A CA 1
ATOM 2764 C C . SER A 1 349 ? 30.401 21.466 17.173 1.00 90.19 349 SER A C 1
ATOM 2766 O O . SER A 1 349 ? 30.499 22.428 17.931 1.00 90.19 349 SER A O 1
ATOM 2768 N N . ASP A 1 350 ? 30.638 21.562 15.868 1.00 92.19 350 ASP A N 1
ATOM 2769 C CA . ASP A 1 350 ? 31.003 22.778 15.148 1.00 92.19 350 ASP A CA 1
ATOM 2770 C C . ASP A 1 350 ? 29.837 23.767 14.972 1.00 92.19 350 ASP A C 1
ATOM 2772 O O . ASP A 1 350 ? 30.063 24.921 14.617 1.00 92.19 350 ASP A O 1
ATOM 2776 N N . THR A 1 351 ? 28.586 23.346 15.196 1.00 94.81 351 THR A N 1
ATOM 2777 C CA . THR A 1 351 ? 27.396 24.202 15.073 1.00 94.81 351 THR A CA 1
ATOM 2778 C C . THR A 1 351 ? 26.453 23.977 16.256 1.00 94.81 351 THR A C 1
ATOM 2780 O O . THR A 1 351 ? 25.728 22.985 16.290 1.00 94.81 351 THR A O 1
ATOM 2783 N N . GLU A 1 352 ? 26.394 24.929 17.197 1.00 95.62 352 GLU A N 1
ATOM 2784 C CA . GLU A 1 352 ? 25.588 24.837 18.434 1.00 95.62 352 GLU A CA 1
ATOM 2785 C C . GLU A 1 352 ? 24.143 24.378 18.170 1.00 95.62 352 GLU A C 1
ATOM 2787 O O . GLU A 1 352 ? 23.661 23.431 18.792 1.00 95.62 352 GLU A O 1
ATOM 2792 N N . ARG A 1 353 ? 23.485 24.978 17.168 1.00 95.50 353 ARG A N 1
ATOM 2793 C CA . ARG A 1 353 ? 22.107 24.652 16.764 1.00 95.50 353 ARG A CA 1
ATOM 2794 C C . ARG A 1 353 ? 21.940 23.201 16.293 1.00 95.50 353 ARG A C 1
ATOM 2796 O O . ARG A 1 353 ? 20.943 22.559 16.618 1.00 95.50 353 ARG A O 1
ATOM 2803 N N . LEU A 1 354 ? 22.895 22.675 15.522 1.00 97.56 354 LEU A N 1
ATOM 2804 C CA . LEU A 1 354 ? 22.855 21.285 15.056 1.00 97.56 354 LEU A CA 1
ATOM 2805 C C . LEU A 1 354 ? 23.194 20.310 16.183 1.00 97.56 354 LEU A C 1
ATOM 2807 O O . LEU A 1 354 ? 22.584 19.245 16.262 1.00 97.56 354 LEU A O 1
ATOM 2811 N N . GLY A 1 355 ? 24.104 20.688 17.085 1.00 97.88 355 GLY A N 1
ATOM 2812 C CA . GLY A 1 355 ? 24.373 19.946 18.314 1.00 97.88 355 GLY A CA 1
ATOM 2813 C C . GLY A 1 355 ? 23.129 19.822 19.199 1.00 97.88 355 GLY A C 1
ATOM 2814 O O . GLY A 1 355 ? 22.815 18.727 19.674 1.00 97.88 355 GLY A O 1
ATOM 2815 N N . GLU A 1 356 ? 22.371 20.912 19.363 1.00 97.94 356 GLU A N 1
ATOM 2816 C CA . GLU A 1 356 ? 21.079 20.910 20.061 1.00 97.94 356 GLU A CA 1
ATOM 2817 C C . GLU A 1 356 ? 20.069 19.986 19.365 1.00 97.94 356 GLU A C 1
ATOM 2819 O O . GLU A 1 356 ? 19.466 19.127 20.014 1.00 97.94 356 GLU A O 1
ATOM 2824 N N . ALA A 1 357 ? 19.922 20.108 18.041 1.00 98.31 357 ALA A N 1
ATOM 2825 C CA . ALA A 1 357 ? 19.016 19.281 17.249 1.00 98.31 357 ALA A CA 1
ATOM 2826 C C . ALA A 1 357 ? 19.355 17.783 17.351 1.00 98.31 357 ALA A C 1
ATOM 2828 O O . ALA A 1 357 ? 18.470 16.965 17.607 1.00 98.31 357 ALA A O 1
ATOM 2829 N N . ALA A 1 358 ? 20.632 17.410 17.247 1.00 98.19 358 ALA A N 1
ATOM 2830 C CA . ALA A 1 358 ? 21.080 16.037 17.472 1.00 98.19 358 ALA A CA 1
ATOM 2831 C C . ALA A 1 358 ? 20.755 15.565 18.902 1.00 98.19 358 ALA A C 1
ATOM 2833 O O . ALA A 1 358 ? 20.293 14.441 19.102 1.00 98.19 358 ALA A O 1
ATOM 2834 N N . GLY A 1 359 ? 20.914 16.437 19.903 1.00 98.25 359 GLY A N 1
ATOM 2835 C CA . GLY A 1 359 ? 20.494 16.175 21.281 1.00 98.25 359 GLY A CA 1
ATOM 2836 C C . GLY A 1 359 ? 18.989 15.919 21.434 1.00 98.25 359 GLY A C 1
ATOM 2837 O O . GLY A 1 359 ? 18.601 15.077 22.245 1.00 98.25 359 GLY A O 1
ATOM 2838 N N . GLN A 1 360 ? 18.142 16.597 20.655 1.00 98.50 360 GLN A N 1
ATOM 2839 C CA . GLN A 1 360 ? 16.697 16.347 20.617 1.00 98.50 360 GLN A CA 1
ATOM 2840 C C . GLN A 1 360 ? 16.355 15.051 19.874 1.00 98.50 360 GLN A C 1
ATOM 2842 O O . GLN A 1 360 ? 15.527 14.287 20.363 1.00 98.50 360 GLN A O 1
ATOM 2847 N N . LEU A 1 361 ? 17.030 14.744 18.760 1.00 97.88 361 LEU A N 1
ATOM 2848 C CA . LEU A 1 361 ? 16.853 13.471 18.052 1.00 97.88 361 LEU A CA 1
ATOM 2849 C C . LEU A 1 361 ? 17.153 12.262 18.948 1.00 97.88 361 LEU A C 1
ATOM 2851 O O . LEU A 1 361 ? 16.388 11.305 18.927 1.00 97.88 361 LEU A O 1
ATOM 2855 N N . ARG A 1 362 ? 18.184 12.323 19.807 1.00 97.88 362 ARG A N 1
ATOM 2856 C CA . ARG A 1 362 ? 18.469 11.249 20.787 1.00 97.88 362 ARG A CA 1
ATOM 2857 C C . ARG A 1 362 ? 17.334 11.005 21.785 1.00 97.88 362 ARG A C 1
ATOM 2859 O O . ARG A 1 362 ? 17.246 9.920 22.344 1.00 97.88 362 ARG A O 1
ATOM 2866 N N . LYS A 1 363 ? 16.505 12.017 22.057 1.00 98.31 363 LYS A N 1
ATOM 2867 C CA . LYS A 1 363 ? 15.364 11.922 22.983 1.00 98.31 363 LYS A CA 1
ATOM 2868 C C . LYS A 1 363 ? 14.092 11.432 22.296 1.00 98.31 363 LYS A C 1
ATOM 2870 O O . LYS A 1 363 ? 13.093 11.207 22.975 1.00 98.31 363 LYS A O 1
ATOM 2875 N N . TRP A 1 364 ? 14.094 11.311 20.970 1.00 98.56 364 TRP A N 1
ATOM 2876 C CA . TRP A 1 364 ? 12.931 10.840 20.242 1.00 98.56 364 TRP A CA 1
ATOM 2877 C C . TRP A 1 364 ? 12.652 9.378 20.591 1.00 98.56 364 TRP A C 1
ATOM 2879 O O . TRP A 1 364 ? 13.448 8.492 20.316 1.00 98.56 364 TRP A O 1
ATOM 2889 N N . ASN A 1 365 ? 11.483 9.116 21.164 1.00 97.88 365 ASN A N 1
ATOM 2890 C CA . ASN A 1 365 ? 11.027 7.775 21.545 1.00 97.88 365 ASN A CA 1
ATOM 2891 C C . ASN A 1 365 ? 10.431 6.974 20.369 1.00 97.88 365 ASN A C 1
ATOM 2893 O O . ASN A 1 365 ? 9.585 6.107 20.583 1.00 97.88 365 ASN A O 1
ATOM 2897 N N . HIS A 1 366 ? 10.787 7.334 19.133 1.00 98.25 366 HIS A N 1
ATOM 2898 C CA . HIS A 1 366 ? 10.286 6.741 17.888 1.00 98.25 366 HIS A CA 1
ATOM 2899 C C . HIS A 1 366 ? 8.773 6.897 17.635 1.00 98.25 366 HIS A C 1
ATOM 2901 O O . HIS A 1 366 ? 8.255 6.355 16.659 1.00 98.25 366 HIS A O 1
ATOM 2907 N N . SER A 1 367 ? 8.044 7.644 18.471 1.00 98.12 367 SER A N 1
ATOM 2908 C CA . SER A 1 367 ? 6.611 7.894 18.290 1.00 98.12 367 SER A CA 1
ATOM 2909 C C . SER A 1 367 ? 6.342 9.111 17.408 1.00 98.12 367 SER A C 1
ATOM 2911 O O . SER A 1 367 ? 7.090 10.085 17.408 1.00 98.12 367 SER A O 1
ATOM 2913 N N . THR A 1 368 ? 5.217 9.076 16.707 1.00 97.31 368 THR A N 1
ATOM 2914 C CA . THR A 1 368 ? 4.621 10.178 15.938 1.00 97.31 368 THR 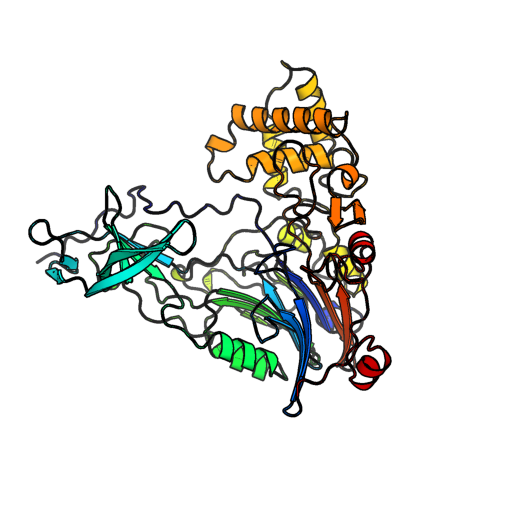A CA 1
ATOM 2915 C C . THR A 1 368 ? 3.236 10.536 16.478 1.00 97.31 368 THR A C 1
ATOM 2917 O O . THR A 1 368 ? 2.332 10.934 15.740 1.00 97.31 368 THR A O 1
ATOM 2920 N N . ASP A 1 369 ? 3.037 10.364 17.787 1.00 97.69 369 ASP A N 1
ATOM 2921 C CA . ASP A 1 369 ? 1.900 10.979 18.463 1.00 97.69 369 ASP A CA 1
ATOM 2922 C C . ASP A 1 369 ? 1.930 12.498 18.243 1.00 97.69 369 ASP A C 1
ATOM 2924 O O . ASP A 1 369 ? 2.995 13.118 18.213 1.00 97.69 369 ASP A O 1
ATOM 2928 N N . LYS A 1 370 ? 0.759 13.104 18.061 1.00 96.62 370 LYS A N 1
ATOM 2929 C CA . LYS A 1 370 ? 0.630 14.531 17.748 1.00 96.62 370 LYS A CA 1
ATOM 2930 C C . LYS A 1 370 ? 1.190 15.454 18.842 1.00 96.62 370 LYS A C 1
ATOM 2932 O O . LYS A 1 370 ? 1.554 16.582 18.530 1.00 96.62 370 LYS A O 1
ATOM 2937 N N . GLU A 1 371 ? 1.305 14.998 20.086 1.00 98.00 371 GLU A N 1
ATOM 2938 C CA . GLU A 1 371 ? 1.893 15.785 21.179 1.00 98.00 371 GLU A CA 1
ATOM 2939 C C . GLU A 1 371 ? 3.416 15.566 21.302 1.00 98.00 371 GLU A C 1
ATOM 2941 O O . GLU A 1 371 ? 4.076 16.145 22.164 1.00 98.00 371 GLU A O 1
ATOM 2946 N N . ASN A 1 372 ? 4.016 14.726 20.449 1.00 98.38 372 ASN A N 1
ATOM 2947 C CA . ASN A 1 372 ? 5.449 14.450 20.483 1.00 98.38 372 ASN A CA 1
ATOM 2948 C C . ASN A 1 372 ? 6.257 15.623 19.910 1.00 98.38 372 ASN A C 1
ATOM 2950 O O . ASN A 1 372 ? 6.156 15.945 18.726 1.00 98.38 372 ASN A O 1
ATOM 2954 N N . HIS A 1 373 ? 7.104 16.222 20.743 1.00 98.38 373 HIS A N 1
ATOM 2955 C CA . HIS A 1 373 ? 7.916 17.387 20.388 1.00 98.38 373 HIS A CA 1
ATOM 2956 C C . HIS A 1 373 ? 9.166 17.051 19.558 1.00 98.38 373 HIS A C 1
ATOM 2958 O O . HIS A 1 373 ? 9.696 17.915 18.865 1.00 98.38 373 HIS A O 1
ATOM 2964 N N . GLN A 1 374 ? 9.663 15.813 19.606 1.00 98.44 374 GLN A N 1
ATOM 2965 C CA . GLN A 1 374 ? 10.847 15.386 18.850 1.00 98.44 374 GLN A CA 1
ATOM 2966 C C . GLN A 1 374 ? 10.490 14.811 17.471 1.00 98.44 374 GLN A C 1
ATOM 2968 O O . GLN A 1 374 ? 11.332 14.783 16.571 1.00 98.44 374 GLN A O 1
ATOM 2973 N N . ALA A 1 375 ? 9.243 14.377 17.281 1.00 97.31 375 ALA A N 1
ATOM 2974 C CA . ALA A 1 375 ? 8.803 13.709 16.061 1.00 97.31 375 ALA A CA 1
ATOM 2975 C C . ALA A 1 375 ? 8.907 14.593 14.810 1.00 97.31 375 ALA A C 1
ATOM 2977 O O . ALA A 1 375 ? 9.311 14.096 13.761 1.00 97.31 375 ALA A O 1
ATOM 2978 N N . ALA A 1 376 ? 8.616 15.895 14.913 1.00 95.44 376 ALA A N 1
ATOM 2979 C CA . ALA A 1 376 ? 8.748 16.824 13.790 1.00 95.44 376 ALA A CA 1
ATOM 2980 C C . ALA A 1 376 ? 10.179 16.844 13.231 1.00 95.44 376 ALA A C 1
ATOM 2982 O O . ALA A 1 376 ? 10.384 16.682 12.027 1.00 95.44 376 ALA A O 1
ATOM 2983 N N . LEU A 1 377 ? 11.167 16.966 14.122 1.00 96.44 377 LEU A N 1
ATOM 2984 C CA . LEU A 1 377 ? 12.582 16.959 13.769 1.00 96.44 377 LEU A CA 1
ATOM 2985 C C . LEU A 1 377 ? 12.995 15.621 13.141 1.00 96.44 377 LEU A C 1
ATOM 2987 O O . LEU A 1 377 ? 13.641 15.610 12.094 1.00 96.44 377 LEU A O 1
ATOM 2991 N N . ALA A 1 378 ? 12.589 14.496 13.735 1.00 96.56 378 ALA A N 1
ATOM 2992 C CA . ALA A 1 378 ? 12.937 13.165 13.241 1.00 96.56 378 ALA A CA 1
ATOM 2993 C C . ALA A 1 378 ? 12.316 12.861 11.868 1.00 96.56 378 ALA A C 1
ATOM 2995 O O . ALA A 1 378 ? 13.029 12.551 10.912 1.00 96.56 378 ALA A O 1
ATOM 2996 N N . VAL A 1 379 ? 10.993 12.993 11.744 1.00 93.81 379 VAL A N 1
ATOM 2997 C CA . VAL A 1 379 ? 10.244 12.614 10.536 1.00 93.81 379 VAL A CA 1
ATOM 2998 C C . VAL A 1 379 ? 10.610 13.499 9.345 1.00 93.81 379 VAL A C 1
ATOM 3000 O O . VAL A 1 379 ? 10.781 12.991 8.235 1.00 93.81 379 VAL A O 1
ATOM 3003 N N . LEU A 1 380 ? 10.769 14.811 9.544 1.00 91.75 380 LEU A N 1
ATOM 3004 C CA . LEU A 1 380 ? 11.154 15.713 8.455 1.00 91.75 380 LEU A CA 1
ATOM 3005 C C . LEU A 1 380 ? 12.615 15.522 8.025 1.00 91.75 380 LEU A C 1
ATOM 3007 O O . LEU A 1 380 ? 12.888 15.570 6.824 1.00 91.75 380 LEU A O 1
ATOM 3011 N N . THR A 1 381 ? 13.526 15.224 8.960 1.00 92.69 381 THR A N 1
ATOM 3012 C CA . THR A 1 381 ? 14.921 14.899 8.615 1.00 92.69 381 THR A CA 1
ATOM 3013 C C . THR A 1 381 ? 14.975 13.633 7.769 1.00 92.69 381 THR A C 1
ATOM 3015 O O . THR A 1 381 ? 15.548 13.638 6.677 1.00 92.69 381 THR A O 1
ATOM 3018 N N . LEU A 1 382 ? 14.296 12.572 8.215 1.00 89.94 382 LEU A N 1
ATOM 3019 C CA . LEU A 1 382 ? 14.176 11.327 7.462 1.00 89.94 382 LEU A CA 1
ATOM 3020 C C . LEU A 1 382 ? 13.571 11.558 6.072 1.00 89.94 382 LEU A C 1
ATOM 3022 O O . LEU A 1 382 ? 14.090 11.058 5.077 1.00 89.94 382 LEU A O 1
ATOM 3026 N N . ARG A 1 383 ? 12.551 12.419 5.960 1.00 84.75 383 ARG A N 1
ATOM 3027 C CA . ARG A 1 383 ? 11.948 12.806 4.675 1.00 84.75 383 ARG A CA 1
ATOM 3028 C C . ARG A 1 383 ? 12.934 13.380 3.671 1.00 84.75 383 ARG A C 1
ATOM 3030 O O . ARG A 1 383 ? 12.768 13.150 2.471 1.00 84.75 383 ARG A O 1
ATOM 3037 N N . ARG A 1 384 ? 13.943 14.130 4.109 1.00 84.06 384 ARG A N 1
ATOM 3038 C CA . ARG A 1 384 ? 14.953 14.668 3.186 1.00 84.06 384 ARG A CA 1
ATOM 3039 C C . ARG A 1 384 ? 15.870 13.584 2.633 1.00 84.06 384 ARG A C 1
ATOM 3041 O O . ARG A 1 384 ? 16.407 13.781 1.546 1.00 84.06 384 ARG A O 1
ATOM 3048 N N . LEU A 1 385 ? 15.971 12.460 3.334 1.00 80.62 385 LEU A N 1
ATOM 3049 C CA . LEU A 1 385 ? 16.775 11.303 2.964 1.00 80.62 385 LEU A CA 1
ATOM 3050 C C . LEU A 1 385 ? 15.953 10.243 2.208 1.00 80.62 385 LEU A C 1
ATOM 3052 O O . LEU A 1 385 ? 16.501 9.537 1.379 1.00 80.62 385 LEU A O 1
ATOM 3056 N N . PHE A 1 386 ? 14.627 10.203 2.370 1.00 65.38 386 PHE A N 1
ATOM 3057 C CA . PHE A 1 386 ? 13.718 9.231 1.735 1.00 65.38 386 PHE A CA 1
ATOM 3058 C C . PHE A 1 386 ? 13.590 9.288 0.201 1.00 65.38 386 PHE A C 1
ATOM 3060 O O . PHE A 1 386 ? 12.775 8.571 -0.372 1.00 65.38 386 PHE A O 1
ATOM 3067 N N . ARG A 1 387 ? 14.330 10.153 -0.496 1.00 53.66 387 ARG A N 1
ATOM 3068 C CA . ARG A 1 387 ? 14.419 10.118 -1.971 1.00 53.66 387 ARG A CA 1
ATOM 3069 C C . ARG A 1 387 ? 15.666 9.398 -2.471 1.00 53.66 387 ARG A C 1
ATOM 3071 O O . ARG A 1 387 ? 15.945 9.447 -3.665 1.00 53.66 387 ARG A O 1
ATOM 3078 N N . SER A 1 388 ? 16.421 8.814 -1.556 1.00 52.78 388 SER A N 1
ATOM 3079 C CA . SER A 1 388 ? 17.702 8.221 -1.840 1.00 52.78 388 SER A CA 1
ATOM 3080 C C . SER A 1 388 ? 17.630 6.702 -1.826 1.00 52.78 388 SER A C 1
ATOM 3082 O O . SER A 1 388 ? 17.192 6.093 -0.854 1.00 52.78 388 SER A O 1
ATOM 3084 N N . ASP A 1 389 ? 18.195 6.140 -2.883 1.00 52.56 389 ASP A N 1
ATOM 3085 C CA . ASP A 1 389 ? 18.298 4.711 -3.129 1.00 52.56 389 ASP A CA 1
ATOM 3086 C C . ASP A 1 389 ? 19.758 4.224 -3.095 1.00 52.56 389 ASP A C 1
ATOM 3088 O O . ASP A 1 389 ? 20.016 3.046 -3.356 1.00 52.56 389 ASP A O 1
ATOM 3092 N N . LYS A 1 390 ? 20.719 5.117 -2.798 1.00 62.44 390 LYS A N 1
ATOM 3093 C CA . LYS A 1 390 ? 22.155 4.862 -2.963 1.00 62.44 390 LYS A CA 1
ATOM 3094 C C . LYS A 1 390 ? 22.966 5.097 -1.678 1.00 62.44 390 LYS A C 1
ATOM 3096 O O . LYS A 1 390 ? 22.722 6.079 -0.980 1.00 62.44 390 LYS A O 1
ATOM 3101 N N . PRO A 1 391 ? 23.963 4.254 -1.347 1.00 66.69 391 PRO A N 1
ATOM 3102 C CA . PRO A 1 391 ? 24.772 4.412 -0.133 1.00 66.69 391 PRO A CA 1
ATOM 3103 C C . PRO A 1 391 ? 25.433 5.792 0.030 1.00 66.69 391 PRO A C 1
ATOM 3105 O O . PRO A 1 391 ? 25.503 6.310 1.146 1.00 66.69 391 PRO A O 1
ATOM 3108 N N . GLU A 1 392 ? 25.889 6.410 -1.063 1.00 70.19 392 GLU A N 1
ATOM 3109 C CA . GLU A 1 392 ? 26.527 7.735 -1.083 1.00 70.19 392 GLU A CA 1
ATOM 3110 C C . GLU A 1 392 ? 25.617 8.867 -0.589 1.00 70.19 392 GLU A C 1
ATOM 3112 O O . GLU A 1 392 ? 26.078 9.889 -0.064 1.00 70.19 392 GLU A O 1
ATOM 3117 N N . ASP A 1 393 ? 24.309 8.681 -0.699 1.00 73.31 393 ASP A N 1
ATOM 3118 C CA . ASP A 1 393 ? 23.336 9.669 -0.274 1.00 73.31 393 ASP A CA 1
ATOM 3119 C C . ASP A 1 393 ? 23.169 9.706 1.253 1.00 73.31 393 ASP A C 1
ATOM 3121 O O . ASP A 1 393 ? 22.738 10.723 1.791 1.00 73.31 393 ASP A O 1
ATOM 3125 N N . LEU A 1 394 ? 23.572 8.644 1.960 1.00 86.00 394 LEU A N 1
ATOM 3126 C CA . LEU A 1 394 ? 23.675 8.609 3.423 1.00 86.00 394 LEU A CA 1
ATOM 3127 C C . LEU A 1 394 ? 25.084 8.988 3.917 1.00 86.00 394 LEU A C 1
ATOM 3129 O O . LEU A 1 394 ? 25.451 8.671 5.048 1.00 86.00 394 LEU A O 1
ATOM 3133 N N . SER A 1 395 ? 25.888 9.663 3.088 1.00 89.50 395 SER A N 1
ATOM 3134 C CA . SER A 1 395 ? 27.180 10.216 3.510 1.00 89.50 395 SER A CA 1
ATOM 3135 C C . SER A 1 395 ? 27.022 11.244 4.645 1.00 89.50 395 SER A C 1
ATOM 3137 O O . SER A 1 395 ? 26.012 11.956 4.688 1.00 89.50 395 SER A O 1
ATOM 3139 N N . PRO A 1 396 ? 28.029 11.415 5.529 1.00 92.50 396 PRO A N 1
ATOM 3140 C CA . PRO A 1 396 ? 27.957 12.373 6.638 1.00 92.50 396 PRO A CA 1
ATOM 3141 C C . PRO A 1 396 ? 27.553 13.793 6.211 1.00 92.50 396 PRO A C 1
ATOM 3143 O O . PRO A 1 396 ? 26.755 14.448 6.881 1.00 92.50 396 PRO A O 1
ATOM 3146 N N . GLY A 1 397 ? 28.039 14.256 5.052 1.00 92.81 397 GLY A N 1
ATOM 3147 C CA . GLY A 1 397 ? 27.673 15.559 4.494 1.00 92.81 397 GLY A CA 1
ATOM 3148 C C . GLY A 1 397 ? 26.191 15.666 4.119 1.00 92.81 397 GLY A C 1
ATOM 3149 O O . GLY A 1 397 ? 25.570 16.702 4.348 1.00 92.81 397 GLY A O 1
ATOM 3150 N N . ASN A 1 398 ? 25.588 14.603 3.588 1.00 90.94 398 ASN A N 1
ATOM 3151 C CA . ASN A 1 398 ? 24.165 14.591 3.242 1.00 90.94 398 ASN A CA 1
ATOM 3152 C C . ASN A 1 398 ? 23.268 14.481 4.471 1.00 90.94 398 ASN A C 1
ATOM 3154 O O . ASN A 1 398 ? 22.280 15.210 4.557 1.00 90.94 398 ASN A O 1
ATOM 3158 N N . LEU A 1 399 ? 23.647 13.644 5.4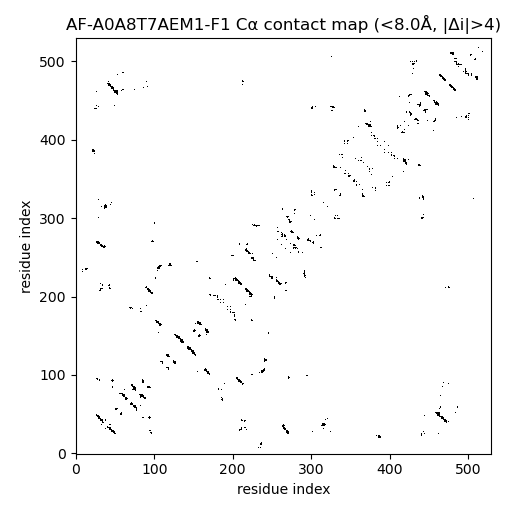41 1.00 93.75 399 LEU A N 1
ATOM 3159 C CA . LEU A 1 399 ? 22.959 13.543 6.729 1.00 93.75 399 LEU A CA 1
ATOM 3160 C C . LEU A 1 399 ? 22.944 14.900 7.446 1.00 93.75 399 LEU A C 1
ATOM 3162 O O . LEU A 1 399 ? 21.890 15.362 7.885 1.00 93.75 399 LEU A O 1
ATOM 3166 N N . ARG A 1 400 ? 24.087 15.600 7.464 1.00 95.81 400 ARG A N 1
ATOM 3167 C CA . ARG A 1 400 ? 24.184 16.964 7.996 1.00 95.81 400 ARG A CA 1
ATOM 3168 C C . ARG A 1 400 ? 23.284 17.947 7.254 1.00 95.81 400 ARG A C 1
ATOM 3170 O O . ARG A 1 400 ? 22.554 18.694 7.898 1.00 95.81 400 ARG A O 1
ATOM 3177 N N . ARG A 1 401 ? 23.303 17.94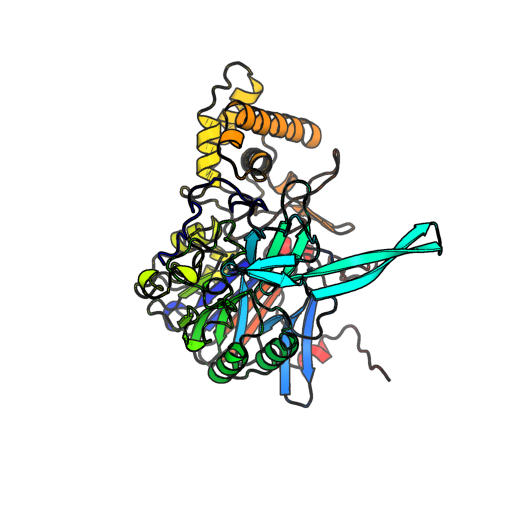8 5.915 1.00 93.56 401 ARG A N 1
ATOM 3178 C CA . ARG A 1 401 ? 22.439 18.833 5.111 1.00 93.56 401 ARG A CA 1
ATOM 3179 C C . ARG A 1 401 ? 20.951 18.571 5.354 1.00 93.56 401 ARG A C 1
ATOM 3181 O O . ARG A 1 401 ? 20.174 19.521 5.379 1.00 93.56 401 ARG A O 1
ATOM 3188 N N . ALA A 1 402 ? 20.554 17.313 5.540 1.00 92.06 402 ALA A N 1
ATOM 3189 C CA . ALA A 1 402 ? 19.176 16.948 5.852 1.00 92.06 402 ALA A CA 1
ATOM 3190 C C . ALA A 1 402 ? 18.730 17.481 7.223 1.00 92.06 402 ALA A C 1
ATOM 3192 O O . ALA A 1 402 ? 17.646 18.064 7.321 1.00 92.06 402 ALA A O 1
ATOM 3193 N N . LEU A 1 403 ? 19.568 17.329 8.257 1.00 96.06 403 LEU A N 1
ATOM 3194 C CA . LEU A 1 403 ? 19.274 17.853 9.593 1.00 96.06 403 LEU A CA 1
ATOM 3195 C C . LEU A 1 403 ? 19.240 19.387 9.600 1.00 96.06 403 LEU A C 1
ATOM 3197 O O . LEU A 1 403 ? 18.284 19.963 10.111 1.00 96.06 403 LEU A O 1
ATOM 3201 N N . GLN A 1 404 ? 20.224 20.041 8.972 1.00 96.00 404 GLN A N 1
ATOM 3202 C CA . GLN A 1 404 ? 20.283 21.502 8.855 1.00 96.00 404 GLN A CA 1
ATOM 3203 C C . GLN A 1 404 ? 19.038 22.066 8.178 1.00 96.00 404 GLN A C 1
ATOM 3205 O O . GLN A 1 404 ? 18.366 22.915 8.753 1.00 96.00 404 GLN A O 1
ATOM 3210 N N . TRP A 1 405 ? 18.666 21.525 7.013 1.00 93.44 405 TRP A N 1
ATOM 3211 C CA . TRP A 1 405 ? 17.452 21.954 6.319 1.00 93.44 405 TRP A CA 1
ATOM 3212 C C . TRP A 1 405 ? 16.212 21.827 7.209 1.00 93.44 405 TRP A C 1
ATOM 3214 O O . TRP A 1 405 ? 15.340 22.688 7.180 1.00 93.44 405 TRP A O 1
ATOM 3224 N N . THR A 1 406 ? 16.123 20.754 7.999 1.00 93.38 406 THR A N 1
ATOM 3225 C CA . THR A 1 406 ? 14.971 20.518 8.876 1.00 93.38 406 THR A CA 1
ATOM 3226 C C . THR A 1 406 ? 14.925 21.513 10.029 1.00 93.38 406 THR A C 1
ATOM 3228 O O . THR A 1 406 ? 13.852 22.020 10.344 1.00 93.38 406 THR A O 1
ATOM 3231 N N . VAL A 1 407 ? 16.074 21.816 10.634 1.00 96.19 407 VAL A N 1
ATOM 3232 C CA . VAL A 1 407 ? 16.202 22.841 11.677 1.00 96.19 407 VAL A CA 1
ATOM 3233 C C . VAL A 1 407 ? 15.760 24.204 11.153 1.00 96.19 407 VAL A C 1
ATOM 3235 O O . VAL A 1 407 ? 14.918 24.839 11.787 1.00 96.19 407 VAL A O 1
ATOM 3238 N N . ASP A 1 408 ? 16.270 24.612 9.989 1.00 93.56 408 ASP A N 1
ATOM 3239 C CA . ASP A 1 408 ? 15.926 25.893 9.365 1.00 93.56 408 ASP A CA 1
ATOM 3240 C C . ASP A 1 408 ? 14.429 25.941 9.042 1.00 93.56 408 ASP A C 1
ATOM 3242 O O . ASP A 1 408 ? 13.721 26.852 9.461 1.00 93.56 408 ASP A O 1
ATOM 3246 N N . HIS A 1 409 ? 13.906 24.885 8.410 1.00 90.44 409 HIS A N 1
ATOM 3247 C CA . HIS A 1 409 ? 12.491 24.784 8.067 1.00 90.44 409 HIS A CA 1
ATOM 3248 C C . HIS A 1 409 ? 11.573 24.889 9.293 1.00 90.44 409 HIS A C 1
ATOM 3250 O O . HIS A 1 409 ? 10.568 25.600 9.250 1.00 90.44 409 HIS A O 1
ATOM 3256 N N . LEU A 1 410 ? 11.895 24.191 10.385 1.00 92.44 410 LEU A N 1
ATOM 3257 C CA . LEU A 1 410 ? 11.092 24.226 11.606 1.00 92.44 410 LEU A CA 1
ATOM 3258 C C . LEU A 1 410 ? 11.156 25.597 12.289 1.00 92.44 410 LEU A C 1
ATOM 3260 O O . LEU A 1 410 ? 10.132 26.087 12.763 1.00 92.44 410 LEU A O 1
ATOM 3264 N N . ILE A 1 411 ? 12.313 26.259 12.282 1.00 94.12 411 ILE A N 1
ATOM 3265 C CA . ILE A 1 411 ? 12.439 27.611 12.834 1.00 94.12 411 ILE A CA 1
ATOM 3266 C C . ILE A 1 411 ? 11.669 28.632 12.006 1.00 94.12 411 ILE A C 1
ATOM 3268 O O . ILE A 1 411 ? 10.887 29.391 12.577 1.00 94.12 411 ILE A O 1
ATOM 3272 N N . ASP A 1 412 ? 11.816 28.603 10.686 1.00 91.00 412 ASP A N 1
ATOM 3273 C CA . ASP A 1 412 ? 11.169 29.564 9.793 1.00 91.00 412 ASP A CA 1
ATOM 3274 C C . ASP A 1 412 ? 9.637 29.457 9.832 1.00 91.00 412 ASP A C 1
ATOM 3276 O O . ASP A 1 412 ? 8.941 30.463 9.705 1.00 91.00 412 ASP A O 1
ATOM 3280 N N . ASN A 1 413 ? 9.097 28.246 10.027 1.00 88.44 413 ASN A N 1
ATOM 3281 C CA . ASN A 1 413 ? 7.651 27.998 9.960 1.00 88.44 413 ASN A CA 1
ATOM 3282 C C . ASN A 1 413 ? 6.969 27.885 11.334 1.00 88.44 413 ASN A C 1
ATOM 3284 O O . ASN A 1 413 ? 5.766 28.122 11.427 1.00 88.44 413 ASN A O 1
ATOM 3288 N N . HIS A 1 414 ? 7.706 27.534 12.394 1.00 90.81 414 HIS A N 1
ATOM 3289 C CA . HIS A 1 414 ? 7.142 27.272 13.727 1.00 90.81 414 HIS A CA 1
ATOM 3290 C C . HIS A 1 414 ? 7.884 27.979 14.873 1.00 90.81 414 HIS A C 1
ATOM 3292 O O . HIS A 1 414 ? 7.459 27.887 16.023 1.00 90.81 414 HIS A O 1
ATOM 3298 N N . GLY A 1 415 ? 8.997 28.672 14.607 1.00 94.12 415 GLY A N 1
ATOM 3299 C CA . GLY A 1 415 ? 9.780 29.376 15.630 1.00 94.12 415 GLY A CA 1
ATOM 3300 C C . GLY A 1 415 ? 10.486 28.464 16.645 1.00 94.12 415 GLY A C 1
ATOM 3301 O O . GLY A 1 415 ? 11.061 28.953 17.616 1.00 94.12 415 GLY A O 1
ATOM 3302 N N . SER A 1 416 ? 10.464 27.145 16.438 1.00 95.81 416 SER A N 1
ATOM 3303 C CA . SER A 1 416 ? 11.048 26.132 17.323 1.00 95.81 416 SER A CA 1
ATOM 3304 C C . SER A 1 416 ? 11.568 24.952 16.507 1.00 95.81 416 SER A C 1
ATOM 3306 O O . SER A 1 416 ? 10.999 24.631 15.472 1.00 95.81 416 SER A O 1
ATOM 3308 N N . ILE A 1 417 ? 12.612 24.267 16.986 1.00 96.38 417 ILE A N 1
ATOM 3309 C CA . ILE A 1 417 ? 1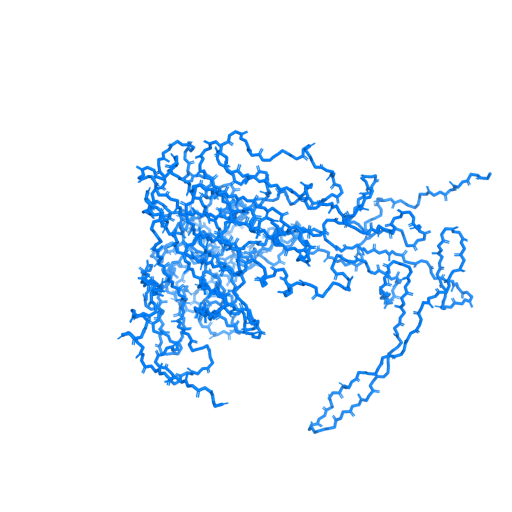3.084 22.995 16.399 1.00 96.38 417 ILE A CA 1
ATOM 3310 C C . ILE A 1 417 ? 12.311 21.775 16.918 1.00 96.38 417 ILE A C 1
ATOM 3312 O O . ILE A 1 417 ? 12.486 20.673 16.405 1.00 96.38 417 ILE A O 1
ATOM 3316 N N . THR A 1 418 ? 11.474 21.960 17.940 1.00 97.38 418 THR A N 1
ATOM 3317 C CA . THR A 1 418 ? 10.665 20.901 18.559 1.00 97.38 418 THR A CA 1
ATOM 3318 C C . THR A 1 418 ? 9.210 21.341 18.773 1.00 97.38 418 THR A C 1
ATOM 3320 O O . THR A 1 418 ? 8.722 21.308 19.913 1.00 97.38 418 THR A O 1
ATOM 3323 N N . PRO A 1 419 ? 8.498 21.821 17.731 1.00 96.75 419 PRO A N 1
ATOM 3324 C CA . PRO A 1 419 ? 7.056 22.010 17.838 1.00 96.75 419 PRO A CA 1
ATOM 3325 C C . PRO A 1 419 ? 6.368 20.650 18.061 1.00 96.75 419 PRO A C 1
ATOM 3327 O O . PRO A 1 419 ? 6.875 19.630 17.576 1.00 96.75 419 PRO A O 1
ATOM 3330 N N . PRO A 1 420 ? 5.221 20.600 18.765 1.00 97.19 420 PRO A N 1
ATOM 3331 C CA . PRO A 1 420 ? 4.392 19.400 18.807 1.00 97.19 420 PRO A CA 1
ATOM 3332 C C . PRO A 1 420 ? 4.098 18.900 17.391 1.00 97.19 420 PRO A C 1
ATOM 3334 O O . PRO A 1 420 ? 3.770 19.685 16.497 1.00 97.19 420 PRO A O 1
ATOM 3337 N N . TRP A 1 421 ? 4.181 17.590 17.168 1.00 96.25 421 TRP A N 1
ATOM 3338 C CA . TRP A 1 421 ? 4.000 17.019 15.835 1.00 96.25 421 TRP A CA 1
ATOM 3339 C C . TRP A 1 421 ? 2.676 17.403 15.172 1.00 96.25 421 TRP A C 1
ATOM 3341 O O . TRP A 1 421 ? 2.649 17.681 13.979 1.00 96.25 421 TRP A O 1
ATOM 3351 N N . GLY A 1 422 ? 1.594 17.509 15.937 1.00 95.31 422 GLY A N 1
ATOM 3352 C CA . GLY A 1 422 ? 0.278 17.915 15.459 1.00 95.31 422 GLY A CA 1
ATOM 3353 C C . GLY A 1 422 ? 0.204 19.362 14.975 1.00 95.31 422 GLY A C 1
ATOM 3354 O O . GLY A 1 422 ? -0.769 19.713 14.316 1.00 95.31 422 GLY A O 1
ATOM 3355 N N . GLU A 1 423 ? 1.187 20.218 15.263 1.00 93.69 423 GLU A N 1
ATOM 3356 C CA . GLU A 1 423 ? 1.301 21.550 14.649 1.00 93.69 423 GLU A CA 1
ATOM 3357 C C . GLU A 1 423 ? 1.887 21.484 13.235 1.00 93.69 423 GLU A C 1
ATOM 3359 O O . GLU A 1 423 ? 1.551 22.313 12.391 1.00 93.69 423 GLU A O 1
ATOM 3364 N N . VAL A 1 424 ? 2.705 20.467 12.961 1.00 92.31 424 VAL A N 1
ATOM 3365 C CA . VAL A 1 424 ? 3.372 20.245 11.671 1.00 92.31 424 VAL A CA 1
ATOM 3366 C C . VAL A 1 424 ? 2.560 19.304 10.778 1.00 92.31 424 VAL A C 1
ATOM 3368 O O . VAL A 1 424 ? 2.433 19.516 9.576 1.00 92.31 424 VAL A O 1
ATOM 3371 N N . ASN A 1 425 ? 1.984 18.255 11.359 1.00 93.31 425 ASN A N 1
ATOM 3372 C CA . ASN A 1 425 ? 1.238 17.219 10.666 1.00 93.31 425 ASN A CA 1
ATOM 3373 C C . ASN A 1 425 ? -0.254 17.521 10.725 1.00 93.31 425 ASN A C 1
ATOM 3375 O O . ASN A 1 425 ? -0.926 17.276 11.730 1.00 93.31 425 ASN A O 1
ATOM 3379 N N . ARG A 1 426 ? -0.768 18.111 9.645 1.00 93.81 426 ARG A N 1
ATOM 3380 C CA . ARG A 1 426 ? -2.122 18.668 9.597 1.00 93.81 426 ARG A CA 1
ATOM 3381 C C . ARG A 1 426 ? -2.998 17.957 8.577 1.00 93.81 426 ARG A C 1
ATOM 3383 O O . ARG A 1 426 ? -2.559 17.648 7.474 1.00 93.81 426 ARG A O 1
ATOM 3390 N N . LEU A 1 427 ? -4.274 17.787 8.908 1.00 94.12 427 LEU A N 1
ATOM 3391 C CA . LEU A 1 427 ? -5.329 17.509 7.937 1.00 94.12 427 LEU A CA 1
ATOM 3392 C C . LEU A 1 427 ? -5.990 18.827 7.550 1.00 94.12 427 LEU A C 1
ATOM 3394 O O . LEU A 1 427 ? -6.704 19.418 8.364 1.00 94.12 427 LEU A O 1
ATOM 3398 N N . ILE A 1 428 ? -5.759 19.287 6.321 1.00 92.44 428 ILE A N 1
ATOM 3399 C CA . ILE A 1 428 ? -6.323 20.544 5.823 1.00 92.44 428 ILE A CA 1
ATOM 3400 C C . ILE A 1 428 ? -7.285 20.253 4.675 1.00 92.44 428 ILE A C 1
ATOM 3402 O O . ILE A 1 428 ? -6.912 19.662 3.663 1.00 92.44 428 ILE A O 1
ATOM 3406 N N . ARG A 1 429 ? -8.540 20.684 4.829 1.00 91.88 429 ARG A N 1
ATOM 3407 C CA . ARG A 1 429 ? -9.595 20.509 3.826 1.00 91.88 429 ARG A CA 1
ATOM 3408 C C . ARG A 1 429 ? -10.601 21.652 3.902 1.00 91.88 429 ARG A C 1
ATOM 3410 O O . ARG A 1 429 ? -11.442 21.712 4.797 1.00 91.88 429 ARG A O 1
ATOM 3417 N N . GLY A 1 430 ? -10.532 22.575 2.944 1.00 90.81 430 GLY A N 1
ATOM 3418 C CA . GLY A 1 430 ? -11.406 23.751 2.932 1.00 90.81 430 GLY A CA 1
ATOM 3419 C C . GLY A 1 430 ? -11.135 24.621 4.157 1.00 90.81 430 GLY A C 1
ATOM 3420 O O . GLY A 1 430 ? -10.014 25.078 4.343 1.00 90.81 430 GLY A O 1
ATOM 3421 N N . LYS A 1 431 ? -12.148 24.825 5.005 1.00 92.25 431 LYS A N 1
ATOM 3422 C CA . LYS A 1 431 ? -12.002 25.565 6.273 1.00 92.25 431 LYS A CA 1
ATOM 3423 C C . LYS A 1 431 ? -11.518 24.695 7.441 1.00 92.25 431 LYS A C 1
ATOM 3425 O O . LYS A 1 431 ? -11.217 25.229 8.503 1.00 92.25 431 LYS A O 1
ATOM 3430 N N . VAL A 1 432 ? -11.473 23.371 7.274 1.00 94.81 432 VAL A N 1
ATOM 3431 C CA . VAL A 1 432 ? -11.032 22.438 8.318 1.00 94.81 432 VAL A CA 1
ATOM 3432 C C . VAL A 1 432 ? -9.507 22.380 8.337 1.00 94.81 432 VAL A C 1
ATOM 3434 O O . VAL A 1 432 ? -8.883 22.168 7.299 1.00 94.81 432 VAL A O 1
ATOM 3437 N N . ASN A 1 433 ? -8.918 22.542 9.522 1.00 94.94 433 ASN A N 1
ATOM 3438 C CA . ASN A 1 433 ? -7.490 22.375 9.776 1.00 94.94 433 ASN A CA 1
ATOM 3439 C C . ASN A 1 433 ? -7.302 21.693 11.140 1.00 94.94 433 ASN A C 1
ATOM 3441 O O . ASN A 1 433 ? -7.455 22.333 12.181 1.00 94.94 433 ASN A O 1
ATOM 3445 N N . LEU A 1 434 ? -6.985 20.398 11.137 1.00 96.56 434 LEU A N 1
ATOM 3446 C CA . LEU A 1 434 ? -6.925 19.565 12.342 1.00 96.56 434 LEU A CA 1
ATOM 3447 C C . LEU A 1 434 ? -5.518 18.987 12.554 1.00 96.56 434 LEU A C 1
ATOM 3449 O O . LEU A 1 434 ? -4.879 18.612 11.570 1.00 96.56 434 LEU A O 1
ATOM 3453 N N . PRO A 1 435 ? -5.038 18.880 13.808 1.00 96.19 435 PRO A N 1
ATOM 3454 C CA . PRO A 1 435 ? -3.798 18.172 14.106 1.00 96.19 435 PRO A CA 1
ATOM 3455 C C . PRO A 1 435 ? -3.969 16.669 13.862 1.00 96.19 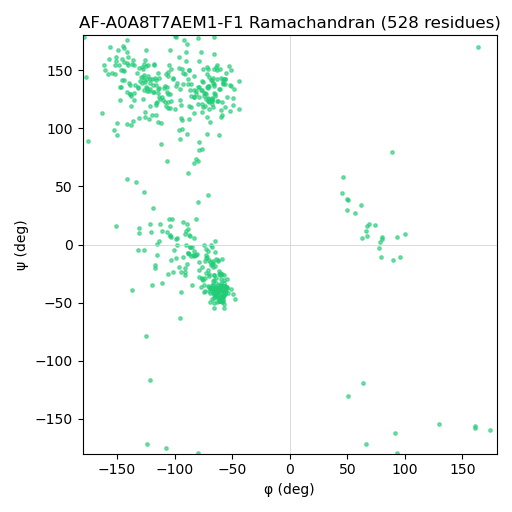435 PRO A C 1
ATOM 3457 O O . PRO A 1 435 ? -5.010 16.097 14.200 1.00 96.19 435 PRO A O 1
ATOM 3460 N N . LEU A 1 436 ? -2.938 16.026 13.319 1.00 96.00 436 LEU A N 1
ATOM 3461 C CA . LEU A 1 436 ? -2.882 14.583 13.113 1.00 96.00 436 LEU A CA 1
ATOM 3462 C C . LEU A 1 436 ? -1.690 13.967 13.841 1.00 96.00 436 LEU A C 1
ATOM 3464 O O . LEU A 1 436 ? -0.576 14.485 13.802 1.00 96.00 436 LEU A O 1
ATOM 3468 N N . ASP A 1 437 ? -1.928 12.806 14.439 1.00 95.81 437 ASP A N 1
ATOM 3469 C CA . ASP A 1 437 ? -0.865 11.844 14.708 1.00 95.81 437 ASP A CA 1
ATOM 3470 C C . ASP A 1 437 ? -0.529 11.051 13.443 1.00 95.81 437 ASP A C 1
ATOM 3472 O O . ASP A 1 437 ? -1.121 11.250 12.378 1.00 95.81 437 ASP A O 1
ATOM 3476 N N . GLY A 1 438 ? 0.423 10.136 13.563 1.00 95.81 438 GLY A N 1
ATOM 3477 C CA . GLY A 1 438 ? 0.801 9.279 12.461 1.00 95.81 438 GLY A CA 1
ATOM 3478 C C . GLY A 1 438 ? 1.960 9.834 11.658 1.00 95.81 438 GLY A C 1
ATOM 3479 O O . GLY A 1 438 ? 2.501 10.901 11.937 1.00 95.81 438 GLY A O 1
ATOM 3480 N N . GLY A 1 439 ? 2.339 9.105 10.624 1.00 93.81 439 GLY A N 1
ATOM 3481 C CA . GLY A 1 439 ? 3.543 9.419 9.887 1.00 93.81 439 GLY A CA 1
ATOM 3482 C C . GLY A 1 439 ? 3.778 8.483 8.712 1.00 93.81 439 GLY A C 1
ATOM 3483 O O . GLY A 1 439 ? 2.986 7.568 8.466 1.00 93.81 439 GLY A O 1
ATOM 3484 N N . PRO A 1 440 ? 4.855 8.722 7.963 1.00 91.81 440 PRO A N 1
ATOM 3485 C CA . PRO A 1 440 ? 5.223 7.877 6.842 1.00 91.81 440 PRO A CA 1
ATOM 3486 C C . PRO A 1 440 ? 5.612 6.457 7.286 1.00 91.81 440 PRO A C 1
ATOM 3488 O O . PRO A 1 440 ? 6.332 6.300 8.262 1.00 91.81 440 PRO A O 1
ATOM 3491 N N . ASP A 1 441 ? 5.164 5.428 6.561 1.00 91.75 441 ASP A N 1
ATOM 3492 C CA . ASP A 1 441 ? 5.489 4.013 6.826 1.00 91.75 441 ASP A CA 1
ATOM 3493 C C . ASP A 1 441 ? 5.272 3.553 8.287 1.00 91.75 441 ASP A C 1
ATOM 3495 O O . ASP A 1 441 ? 6.019 2.750 8.832 1.00 91.75 441 ASP A O 1
ATOM 3499 N N . ILE A 1 442 ? 4.218 4.025 8.949 1.00 94.88 442 ILE A N 1
ATOM 3500 C CA . ILE A 1 442 ? 3.758 3.492 10.245 1.00 94.88 442 ILE A CA 1
ATOM 3501 C C . ILE A 1 442 ? 2.287 3.079 10.151 1.00 94.88 442 ILE A C 1
ATOM 3503 O O . ILE A 1 442 ? 1.620 3.379 9.160 1.00 94.88 442 ILE A O 1
ATOM 3507 N N . LEU A 1 443 ? 1.765 2.338 11.133 1.00 96.94 443 LEU A N 1
ATOM 3508 C CA . LEU A 1 443 ? 0.430 1.739 11.004 1.00 96.94 443 LEU A CA 1
ATOM 3509 C C . LEU A 1 443 ? -0.665 2.801 10.884 1.00 96.94 443 LEU A C 1
ATOM 3511 O O . LEU A 1 443 ? -1.533 2.679 10.013 1.00 96.94 443 LEU A O 1
ATOM 3515 N N . ARG A 1 444 ? -0.559 3.896 11.645 1.00 96.56 444 ARG A N 1
ATOM 3516 C CA . ARG A 1 444 ? -1.278 5.154 11.402 1.00 96.56 444 ARG A CA 1
ATOM 3517 C C . ARG A 1 444 ? -0.588 5.971 10.306 1.00 96.56 444 ARG A C 1
ATOM 3519 O O . ARG A 1 444 ? 0.056 6.985 10.572 1.00 96.56 444 ARG A O 1
ATOM 3526 N N . ALA A 1 445 ? -0.705 5.502 9.070 1.00 95.50 445 ALA A N 1
ATOM 3527 C CA . ALA A 1 445 ? 0.013 6.081 7.946 1.00 95.50 445 ALA A CA 1
ATOM 3528 C C . ALA A 1 445 ? -0.539 7.464 7.594 1.00 95.50 445 ALA A C 1
ATOM 3530 O O . ALA A 1 445 ? -1.690 7.585 7.183 1.00 95.50 445 ALA A O 1
ATOM 3531 N N . ILE A 1 446 ? 0.280 8.504 7.722 1.00 94.19 446 ILE A N 1
ATOM 3532 C CA . ILE A 1 446 ? -0.044 9.870 7.306 1.00 94.19 446 ILE A CA 1
ATOM 3533 C C . ILE A 1 446 ? 1.187 10.451 6.632 1.00 94.19 446 ILE A C 1
ATOM 3535 O O . ILE A 1 446 ? 2.247 10.590 7.240 1.00 94.19 446 ILE A O 1
ATOM 3539 N N . TYR A 1 447 ? 1.044 10.810 5.363 1.00 89.75 447 TYR A N 1
ATOM 3540 C CA . TYR A 1 447 ? 2.137 11.357 4.587 1.00 89.75 447 TYR A CA 1
ATOM 3541 C C . TYR A 1 447 ? 1.837 12.805 4.226 1.00 89.75 447 TYR A C 1
ATOM 3543 O O . TYR A 1 447 ? 1.049 13.106 3.324 1.00 89.75 447 TYR A O 1
ATOM 3551 N N . SER A 1 448 ? 2.517 13.709 4.916 1.00 82.19 448 SER A N 1
ATOM 3552 C CA . SER A 1 448 ? 2.428 15.147 4.676 1.00 82.19 448 SER A CA 1
ATOM 3553 C C . SER A 1 448 ? 3.442 15.586 3.614 1.00 82.19 448 SER A C 1
ATOM 3555 O O . SER A 1 448 ? 4.393 16.327 3.879 1.00 82.19 448 SER A O 1
ATOM 3557 N N . PHE A 1 449 ? 3.289 15.043 2.398 1.00 65.12 449 PHE A N 1
ATOM 3558 C CA . PHE A 1 449 ? 4.138 15.355 1.248 1.00 65.12 449 PHE A CA 1
ATOM 3559 C C . PHE A 1 449 ? 3.618 16.558 0.466 1.00 65.12 449 PHE A C 1
ATOM 3561 O O . PHE A 1 449 ? 2.432 16.643 0.178 1.00 65.12 449 PHE A O 1
ATOM 3568 N N . GLY A 1 450 ? 4.544 17.386 -0.020 1.00 56.81 450 GLY A N 1
ATOM 3569 C CA . GLY A 1 450 ? 4.299 18.200 -1.210 1.00 56.81 450 GLY A CA 1
ATOM 3570 C C . GLY A 1 450 ? 3.668 19.558 -0.953 1.00 56.81 450 GLY A C 1
ATOM 3571 O O . GLY A 1 450 ? 2.503 19.770 -1.267 1.00 56.81 450 GLY A O 1
ATOM 3572 N N . LEU A 1 451 ? 4.493 20.513 -0.533 1.00 52.12 451 LEU A N 1
ATOM 3573 C CA . LEU A 1 451 ? 4.164 21.913 -0.731 1.00 52.12 451 LEU A CA 1
ATOM 3574 C C . LEU A 1 451 ? 5.291 22.654 -1.443 1.00 52.12 451 LEU A C 1
ATOM 3576 O O . LEU A 1 451 ? 6.459 22.316 -1.228 1.00 52.12 451 LEU A O 1
ATOM 3580 N N . PRO A 1 452 ? 4.947 23.644 -2.287 1.00 46.44 452 PRO A N 1
ATOM 3581 C CA . PRO A 1 452 ? 5.868 24.704 -2.662 1.00 46.44 452 PRO A CA 1
ATOM 3582 C C . PRO A 1 452 ? 6.454 25.364 -1.409 1.00 46.44 452 PRO A C 1
ATOM 3584 O O . PRO A 1 452 ? 5.834 25.365 -0.343 1.00 46.44 452 PRO A O 1
ATOM 3587 N N . GLU A 1 453 ? 7.645 25.931 -1.552 1.00 49.91 453 GLU A N 1
ATOM 3588 C CA . GLU A 1 453 ? 8.324 26.697 -0.507 1.00 49.91 453 GLU A CA 1
ATOM 3589 C C . GLU A 1 453 ? 7.369 27.749 0.102 1.00 49.91 453 GLU A C 1
ATOM 3591 O O . GLU A 1 453 ? 6.733 28.511 -0.627 1.00 49.91 453 GLU A O 1
ATOM 3596 N N . GLY A 1 454 ? 7.207 27.739 1.432 1.00 50.25 454 GLY A N 1
ATOM 3597 C CA . GLY A 1 454 ? 6.385 28.709 2.169 1.00 50.25 454 GLY A CA 1
ATOM 3598 C C . GLY A 1 454 ? 4.921 28.336 2.461 1.00 50.25 454 GLY A C 1
ATOM 3599 O O . GLY A 1 454 ? 4.198 29.185 2.978 1.00 50.25 454 GLY A O 1
ATOM 3600 N N . GLN A 1 455 ? 4.448 27.113 2.169 1.00 57.09 455 GLN A N 1
ATOM 3601 C CA . GLN A 1 455 ? 3.132 26.648 2.654 1.00 57.09 455 GLN A CA 1
ATOM 3602 C C . GLN A 1 455 ? 3.257 25.629 3.809 1.00 57.09 455 GLN A C 1
ATOM 3604 O O . GLN A 1 455 ? 4.166 24.795 3.789 1.00 57.09 455 GLN A O 1
ATOM 3609 N N . PRO A 1 456 ? 2.328 25.645 4.788 1.00 61.44 456 PRO A N 1
ATOM 3610 C CA . PRO A 1 456 ? 2.357 24.750 5.946 1.00 61.44 456 PRO A CA 1
ATOM 3611 C C . PRO A 1 456 ? 2.015 23.309 5.557 1.00 61.44 456 PRO A C 1
ATOM 3613 O O . PRO A 1 456 ? 0.960 23.072 4.970 1.00 61.44 456 PRO A O 1
ATOM 3616 N N . ALA A 1 457 ? 2.885 22.354 5.903 1.00 70.62 457 ALA A N 1
ATOM 3617 C CA . ALA A 1 457 ? 2.736 20.937 5.565 1.00 70.62 457 ALA A CA 1
ATOM 3618 C C . ALA A 1 457 ? 1.348 20.373 5.937 1.00 70.62 457 ALA A C 1
ATOM 3620 O O . ALA A 1 457 ? 0.826 20.615 7.023 1.00 70.62 457 ALA A O 1
ATOM 3621 N N . TYR A 1 458 ? 0.754 19.589 5.032 1.00 85.88 458 TYR A N 1
ATOM 3622 C CA . TYR A 1 458 ? -0.496 18.874 5.287 1.00 85.88 458 TYR A CA 1
ATOM 3623 C C . TYR A 1 458 ? -0.509 17.501 4.617 1.00 85.88 458 TYR A C 1
ATOM 3625 O O . TYR A 1 458 ? 0.215 17.259 3.648 1.00 85.88 458 TYR A O 1
ATOM 3633 N N . ALA A 1 459 ? -1.346 16.608 5.144 1.00 90.69 459 ALA A N 1
ATOM 3634 C CA . ALA A 1 459 ? -1.500 15.237 4.688 1.00 90.69 459 ALA A CA 1
ATOM 3635 C C . ALA A 1 459 ? -2.028 15.183 3.247 1.00 90.69 459 ALA A C 1
ATOM 3637 O O . ALA A 1 459 ? -3.097 15.712 2.942 1.00 90.69 459 ALA A O 1
ATOM 3638 N N . THR A 1 460 ? -1.286 14.515 2.365 1.00 88.62 460 THR A N 1
ATOM 3639 C CA . THR A 1 460 ? -1.662 14.318 0.956 1.00 88.62 460 THR A CA 1
ATOM 3640 C C . THR A 1 460 ? -1.860 12.855 0.594 1.00 88.62 460 THR A C 1
ATOM 3642 O O . THR A 1 460 ? -2.524 12.565 -0.397 1.00 88.62 460 THR A O 1
ATOM 3645 N N . HIS A 1 461 ? -1.304 11.935 1.383 1.00 91.12 461 HIS A N 1
ATOM 3646 C CA . HIS A 1 461 ? -1.446 10.489 1.222 1.00 91.12 461 HIS A CA 1
ATOM 3647 C C . HIS A 1 461 ? -1.516 9.839 2.607 1.00 91.12 461 HIS A C 1
ATOM 3649 O O . HIS A 1 461 ? -1.197 10.480 3.613 1.00 91.12 461 HIS A O 1
ATOM 3655 N N . GLY A 1 462 ? -1.874 8.559 2.674 1.00 93.50 462 GLY A N 1
ATOM 3656 C CA . GLY A 1 462 ? -1.930 7.815 3.935 1.00 93.50 462 GLY A CA 1
ATOM 3657 C C . GLY A 1 462 ? -3.246 7.095 4.099 1.00 93.50 462 GLY A C 1
ATOM 3658 O O . GLY A 1 462 ? -3.918 6.805 3.117 1.00 93.50 462 GLY A O 1
ATOM 3659 N N . ASP A 1 463 ? -3.630 6.846 5.341 1.00 95.81 463 ASP A N 1
ATOM 3660 C CA . ASP A 1 463 ? -4.961 6.388 5.702 1.00 95.81 463 ASP A CA 1
ATOM 3661 C C . ASP A 1 463 ? -6.027 7.188 4.945 1.00 95.81 463 ASP A C 1
ATOM 3663 O O . ASP A 1 463 ? -6.148 8.404 5.100 1.00 95.81 463 ASP A O 1
ATOM 3667 N N . THR A 1 464 ? -6.786 6.489 4.106 1.00 93.94 464 THR A N 1
ATOM 3668 C CA . THR A 1 464 ? -7.857 7.079 3.301 1.00 93.94 464 THR A CA 1
ATOM 3669 C C . THR A 1 464 ? -9.175 6.389 3.625 1.00 93.94 464 THR A C 1
ATOM 3671 O O . THR A 1 464 ? -9.622 6.473 4.768 1.00 93.94 464 THR A O 1
ATOM 3674 N N . TRP A 1 465 ? -9.802 5.700 2.669 1.00 96.00 465 TRP A N 1
ATOM 3675 C CA . TRP A 1 465 ? -10.971 4.887 2.971 1.00 96.00 465 TRP A CA 1
ATOM 3676 C C . TRP A 1 465 ? -10.543 3.664 3.785 1.00 96.00 465 TRP A C 1
ATOM 3678 O O . TRP A 1 465 ? -9.625 2.928 3.405 1.00 96.00 465 TRP A O 1
ATOM 3688 N N . MET A 1 466 ? -11.179 3.491 4.939 1.00 97.88 466 MET A N 1
ATOM 3689 C CA . MET A 1 466 ? -10.933 2.383 5.845 1.00 97.88 466 MET A CA 1
ATOM 3690 C C . MET A 1 466 ? -12.243 1.710 6.220 1.00 97.88 466 MET A C 1
ATOM 3692 O O . MET A 1 466 ? -13.248 2.389 6.440 1.00 97.88 466 MET A O 1
ATOM 3696 N N . ALA A 1 467 ? -12.195 0.391 6.379 1.00 98.56 467 ALA A N 1
ATOM 3697 C CA . ALA A 1 467 ? -13.293 -0.400 6.915 1.00 98.56 467 ALA A CA 1
ATOM 3698 C C . ALA A 1 467 ? -12.776 -1.395 7.958 1.00 98.56 467 ALA A C 1
ATOM 3700 O O . ALA A 1 467 ? -11.756 -2.047 7.743 1.00 98.56 467 ALA A O 1
ATOM 3701 N N . LEU A 1 468 ? -13.491 -1.527 9.071 1.00 98.69 468 LEU A N 1
ATOM 3702 C CA . LEU A 1 468 ? -13.369 -2.648 9.992 1.00 98.69 468 LEU A CA 1
ATOM 3703 C C . LEU A 1 468 ? -14.655 -3.463 9.909 1.00 98.69 468 LEU A C 1
ATOM 3705 O O . LEU A 1 468 ? -15.700 -3.042 10.409 1.00 98.69 468 LEU A O 1
ATOM 3709 N N . VAL A 1 469 ? -14.551 -4.601 9.240 1.00 98.81 469 VAL A N 1
ATOM 3710 C CA . VAL A 1 469 ? -15.641 -5.527 8.946 1.00 98.81 469 VAL A CA 1
ATOM 3711 C C . VAL A 1 469 ? -15.619 -6.648 9.974 1.00 98.81 469 VAL A C 1
ATOM 3713 O O . VAL A 1 469 ? -14.548 -7.124 10.350 1.00 98.81 469 VAL A O 1
ATOM 3716 N N . GLU A 1 470 ? -16.791 -7.048 10.446 1.00 98.56 470 GLU A N 1
ATOM 3717 C CA . GLU A 1 470 ? -16.962 -8.083 11.457 1.00 98.56 470 GLU A CA 1
ATOM 3718 C C . GLU A 1 470 ? -18.149 -8.969 11.090 1.00 98.56 470 GLU A C 1
ATOM 3720 O O . GLU A 1 470 ? -19.246 -8.466 10.851 1.00 98.56 470 GLU A O 1
ATOM 3725 N N . TRP A 1 471 ? -17.929 -10.278 11.101 1.00 98.75 471 TRP A N 1
ATOM 3726 C CA . TRP A 1 471 ? -18.979 -11.282 11.187 1.00 98.75 471 TRP A CA 1
ATOM 3727 C C . TRP A 1 471 ? -18.934 -11.853 12.596 1.00 98.75 471 TRP A C 1
ATOM 3729 O O . TRP A 1 471 ? -17.907 -12.392 13.008 1.00 98.75 471 TRP A O 1
ATOM 3739 N N . ASP A 1 472 ? -20.010 -11.671 13.362 1.00 98.19 472 ASP A N 1
ATOM 3740 C CA . ASP A 1 472 ? -20.079 -12.212 14.722 1.00 98.19 472 ASP A CA 1
ATOM 3741 C C . ASP A 1 472 ? -20.085 -13.754 14.725 1.00 98.19 472 ASP A C 1
ATOM 3743 O O . ASP A 1 472 ? -20.106 -14.389 13.674 1.00 98.19 472 ASP A O 1
ATOM 3747 N N . ALA A 1 473 ? -20.113 -14.377 15.905 1.00 97.31 473 ALA A N 1
ATOM 3748 C CA . ALA A 1 473 ? -20.121 -15.838 16.033 1.00 97.31 473 ALA A CA 1
ATOM 3749 C C . ALA A 1 473 ? -21.311 -16.546 15.339 1.00 97.31 473 ALA A C 1
ATOM 3751 O O . ALA A 1 473 ? -21.300 -17.767 15.200 1.00 97.31 473 ALA A O 1
ATOM 3752 N N . ASN A 1 474 ? -22.344 -15.807 14.909 1.00 96.62 474 ASN A N 1
ATOM 3753 C CA . ASN A 1 474 ? -23.476 -16.320 14.129 1.00 96.62 474 ASN A CA 1
ATOM 3754 C C . ASN A 1 474 ? -23.385 -15.946 12.635 1.00 96.62 474 ASN A C 1
ATOM 3756 O O . ASN A 1 474 ? -24.341 -16.149 11.880 1.00 96.62 474 ASN A O 1
ATOM 3760 N N . GLY A 1 475 ? -22.271 -15.355 12.202 1.00 96.00 475 GLY A N 1
ATOM 3761 C CA . GLY A 1 475 ? -22.054 -14.874 10.844 1.00 96.00 475 GLY A CA 1
ATOM 3762 C C . GLY A 1 475 ? -22.808 -13.583 10.513 1.00 96.00 475 GLY A C 1
ATOM 3763 O O . GLY A 1 475 ? -22.995 -13.276 9.333 1.00 96.00 475 GLY A O 1
ATOM 3764 N N . LYS A 1 476 ? -23.293 -12.823 11.508 1.00 97.06 476 LYS A N 1
ATOM 3765 C CA . LYS A 1 476 ? -23.985 -11.552 11.252 1.00 97.06 476 LYS A CA 1
ATOM 3766 C C . LYS A 1 476 ? -22.969 -10.447 10.975 1.00 97.06 476 LYS A C 1
ATOM 3768 O O . LYS A 1 476 ? -22.153 -10.115 11.830 1.00 97.06 476 LYS A O 1
ATOM 3773 N N . LEU A 1 477 ? -23.079 -9.843 9.794 1.00 98.38 477 LEU A N 1
ATOM 3774 C CA . LEU A 1 477 ? -22.229 -8.739 9.358 1.00 98.38 477 LEU A CA 1
ATOM 3775 C C . LEU A 1 477 ? -22.510 -7.440 10.135 1.00 98.38 477 LEU A C 1
ATOM 3777 O O . LEU A 1 477 ? -23.657 -7.009 10.269 1.00 98.38 477 LEU A O 1
ATOM 3781 N N . SER A 1 478 ? -21.441 -6.755 10.533 1.00 98.31 478 SER A N 1
ATOM 3782 C CA . SER A 1 478 ? -21.421 -5.325 10.835 1.00 98.31 478 SER A CA 1
ATOM 3783 C C . SER A 1 478 ? -20.123 -4.693 10.325 1.00 98.31 478 SER A C 1
ATOM 3785 O O . SER A 1 478 ? -19.104 -5.370 10.197 1.00 98.31 478 SER A O 1
ATOM 3787 N N . ALA A 1 479 ? -20.136 -3.392 10.028 1.00 98.44 479 ALA A N 1
ATOM 3788 C CA . ALA A 1 479 ? -18.926 -2.692 9.610 1.00 98.44 479 ALA A CA 1
ATOM 3789 C C . ALA A 1 479 ? -18.872 -1.253 10.130 1.00 98.44 479 ALA A C 1
ATOM 3791 O O . ALA A 1 479 ? -19.879 -0.542 10.180 1.00 98.44 479 ALA A O 1
ATOM 3792 N N . ASP A 1 480 ? -17.668 -0.835 10.507 1.00 98.50 480 ASP A N 1
ATOM 3793 C CA . ASP A 1 480 ? -17.314 0.553 10.786 1.00 98.50 480 ASP A CA 1
ATOM 3794 C C . ASP A 1 480 ? -16.463 1.078 9.629 1.00 98.50 480 ASP A C 1
ATOM 3796 O O . ASP A 1 480 ? -15.486 0.438 9.248 1.00 98.50 480 ASP A O 1
ATOM 3800 N N . VAL A 1 481 ? -16.811 2.238 9.074 1.00 98.00 481 VAL A N 1
ATOM 3801 C CA . VAL A 1 481 ? -16.115 2.857 7.937 1.00 98.00 481 VAL A CA 1
ATOM 3802 C C . VAL A 1 481 ? -15.746 4.306 8.239 1.00 98.00 481 VAL A C 1
ATOM 3804 O O . VAL A 1 481 ? -16.386 4.969 9.059 1.00 98.00 481 VAL A O 1
ATOM 3807 N N . VAL A 1 482 ? -14.693 4.807 7.600 1.00 97.19 482 VAL A N 1
ATOM 3808 C CA . VAL A 1 482 ? -14.312 6.225 7.640 1.00 97.19 482 VAL A CA 1
ATOM 3809 C C . VAL A 1 482 ? -13.451 6.573 6.427 1.00 97.19 482 VAL A C 1
ATOM 3811 O O . VAL A 1 482 ? -12.655 5.758 5.963 1.00 97.19 482 VAL A O 1
ATOM 3814 N N . THR A 1 483 ? -13.586 7.799 5.927 1.00 95.62 483 THR A N 1
ATOM 3815 C CA . THR A 1 483 ? -12.643 8.420 4.984 1.00 95.62 483 THR A CA 1
ATOM 3816 C C . THR A 1 483 ? -12.025 9.669 5.611 1.00 95.62 483 THR A C 1
ATOM 3818 O O . THR A 1 483 ? -12.611 10.300 6.489 1.00 95.62 483 THR A O 1
ATOM 3821 N N . GLN A 1 484 ? -10.830 10.041 5.158 1.00 94.81 484 GLN A N 1
ATOM 3822 C CA . GLN A 1 484 ? -10.085 11.205 5.626 1.00 94.81 484 GLN A CA 1
ATOM 3823 C C . GLN A 1 484 ? -10.819 12.541 5.454 1.00 94.81 484 GLN A C 1
ATOM 3825 O O . GLN A 1 484 ? -10.537 13.479 6.194 1.00 94.81 484 GLN A O 1
ATOM 3830 N N . PHE A 1 485 ? -11.747 12.647 4.498 1.00 90.94 485 PHE A N 1
ATOM 3831 C CA . PHE A 1 485 ? -12.476 13.890 4.233 1.00 90.94 485 PHE A CA 1
ATOM 3832 C C . PHE A 1 485 ? -13.983 13.706 4.301 1.00 90.94 485 PHE A C 1
ATOM 3834 O O . PHE A 1 485 ? -14.591 14.107 5.278 1.00 90.94 485 PHE A O 1
ATOM 3841 N N . GLY A 1 486 ? -14.569 13.159 3.245 1.00 89.75 486 GLY A N 1
ATOM 3842 C CA . GLY A 1 486 ? -15.993 13.153 2.948 1.00 89.75 486 GLY A CA 1
ATOM 3843 C C . GLY A 1 486 ? -16.176 12.791 1.472 1.00 89.75 486 GLY A C 1
ATOM 3844 O O . GLY A 1 486 ? -15.198 12.715 0.721 1.00 89.75 486 GLY A O 1
ATOM 3845 N N . SER A 1 487 ? -17.409 12.531 1.044 1.00 90.44 487 SER A N 1
ATOM 3846 C CA . SER A 1 487 ? -17.671 11.936 -0.276 1.00 90.44 487 SER A CA 1
ATOM 3847 C C . SER A 1 487 ? -17.654 12.936 -1.442 1.00 90.44 487 SER A C 1
ATOM 3849 O O . SER A 1 487 ? -17.665 12.521 -2.601 1.00 90.44 487 SER A O 1
ATOM 3851 N N . ALA A 1 488 ? -17.603 14.248 -1.180 1.00 90.25 488 ALA A N 1
ATOM 3852 C CA . ALA A 1 488 ? -17.511 15.278 -2.217 1.00 90.25 488 ALA A CA 1
ATOM 3853 C C . ALA A 1 488 ? -16.048 15.691 -2.453 1.00 90.25 488 ALA A C 1
ATOM 3855 O O . ALA A 1 488 ? -15.509 16.597 -1.819 1.00 90.25 488 ALA A O 1
ATOM 3856 N N . THR A 1 489 ? -15.368 15.018 -3.380 1.00 80.94 489 THR A N 1
ATOM 3857 C CA . THR A 1 489 ? -13.917 15.193 -3.570 1.00 80.94 489 THR A CA 1
ATOM 3858 C C . THR A 1 489 ? -13.527 16.481 -4.302 1.00 80.94 489 THR A C 1
ATOM 3860 O O . THR A 1 489 ? -12.450 17.016 -4.029 1.00 80.94 489 THR A O 1
ATOM 3863 N N . MET A 1 490 ? -14.384 17.008 -5.182 1.00 85.06 490 MET A N 1
ATOM 3864 C CA . MET A 1 490 ? -14.098 18.202 -6.000 1.00 85.06 490 MET A CA 1
ATOM 3865 C C . MET A 1 490 ? -15.027 19.393 -5.725 1.00 85.06 490 MET A C 1
ATOM 3867 O O . MET A 1 490 ? -14.691 20.517 -6.088 1.00 85.06 490 MET A O 1
ATOM 3871 N N . ASP A 1 491 ? -16.176 19.169 -5.085 1.00 91.50 491 ASP A N 1
ATOM 3872 C CA . ASP A 1 491 ? -17.151 20.222 -4.790 1.00 91.50 491 ASP A CA 1
ATOM 3873 C C . ASP A 1 491 ? -16.917 20.798 -3.391 1.00 91.50 491 ASP A C 1
ATOM 3875 O O . ASP A 1 491 ? -17.334 20.223 -2.387 1.00 91.50 491 ASP A O 1
ATOM 3879 N N . THR A 1 492 ? -16.250 21.951 -3.336 1.00 93.88 492 THR A N 1
ATOM 3880 C CA . THR A 1 492 ? -15.928 22.661 -2.089 1.00 93.88 492 THR A CA 1
ATOM 3881 C C . THR A 1 492 ? -17.144 23.278 -1.398 1.00 93.88 492 THR A C 1
ATOM 3883 O O . THR A 1 492 ? -17.031 23.687 -0.241 1.00 93.88 492 THR A O 1
ATOM 3886 N N . SER A 1 493 ? -18.286 23.370 -2.086 1.00 94.75 493 SER A N 1
ATOM 3887 C CA . SER A 1 493 ? -19.534 23.910 -1.539 1.00 94.75 493 SER A CA 1
ATOM 3888 C C . SER A 1 493 ? -20.404 22.846 -0.868 1.00 94.75 493 SER A C 1
ATOM 3890 O O . SER A 1 493 ? -21.285 23.183 -0.078 1.00 94.75 493 SER A O 1
ATOM 3892 N N . SER A 1 494 ? -20.139 21.567 -1.150 1.00 95.19 494 SER A N 1
ATOM 3893 C CA . SER A 1 494 ? -20.881 20.448 -0.581 1.00 95.19 494 SER A CA 1
ATOM 3894 C C . SER A 1 494 ? -20.653 20.330 0.931 1.00 95.19 494 SER A C 1
ATOM 3896 O O . SER A 1 494 ? -19.505 20.418 1.385 1.00 95.19 494 SER A O 1
ATOM 3898 N N . PRO A 1 495 ? -21.701 20.043 1.731 1.00 94.38 495 PRO A N 1
ATOM 3899 C CA . PRO A 1 495 ? -21.524 19.722 3.146 1.00 94.38 495 PRO A CA 1
ATOM 3900 C C . PRO A 1 495 ? -20.626 18.490 3.350 1.00 94.38 495 PRO A C 1
ATOM 3902 O O . PRO A 1 495 ? -19.927 18.414 4.355 1.00 94.38 495 PRO A O 1
ATOM 3905 N N . HIS A 1 496 ? -20.548 17.590 2.362 1.00 95.19 496 HIS A N 1
ATOM 3906 C CA . HIS A 1 496 ? -19.734 16.370 2.407 1.00 95.19 496 HIS A CA 1
ATOM 3907 C C . HIS A 1 496 ? -18.298 16.552 1.891 1.00 95.19 496 HIS A C 1
ATOM 3909 O O . HIS A 1 496 ? -17.635 15.583 1.515 1.00 95.19 496 HIS A O 1
ATOM 3915 N N . TYR A 1 497 ? -17.807 17.793 1.803 1.00 95.81 497 TYR A N 1
ATOM 3916 C CA . TYR A 1 497 ? -16.436 18.075 1.364 1.00 95.81 497 TYR A CA 1
ATOM 3917 C C . TYR A 1 497 ? -15.381 17.759 2.440 1.00 95.81 497 TYR A C 1
ATOM 3919 O O . TYR A 1 497 ? -14.235 17.432 2.109 1.00 95.81 497 TYR A O 1
ATOM 3927 N N . ALA A 1 498 ? -15.748 17.894 3.721 1.00 96.69 498 ALA A N 1
ATOM 3928 C CA . ALA A 1 498 ? -14.844 17.763 4.871 1.00 96.69 498 ALA A CA 1
ATOM 3929 C C . ALA A 1 498 ? -15.535 17.258 6.160 1.00 96.69 498 ALA A C 1
ATOM 3931 O O . ALA A 1 498 ? -14.989 17.420 7.251 1.00 96.69 498 ALA A O 1
ATOM 3932 N N . ASP A 1 499 ? -16.738 16.693 6.066 1.00 96.06 499 ASP A N 1
ATOM 3933 C CA . ASP A 1 499 ? -17.587 16.316 7.207 1.00 96.06 499 ASP A CA 1
ATOM 3934 C C . ASP A 1 499 ? -17.071 15.119 8.025 1.00 96.06 499 ASP A C 1
ATOM 3936 O O . ASP A 1 499 ? -17.339 15.036 9.224 1.00 96.06 499 ASP A O 1
ATOM 3940 N N . GLN A 1 500 ? -16.273 14.229 7.434 1.00 97.44 500 GLN A N 1
ATOM 3941 C CA . GLN A 1 500 ? -15.606 13.127 8.140 1.00 97.44 500 GLN A CA 1
ATOM 3942 C C . GLN A 1 500 ? -14.196 13.471 8.636 1.00 97.44 500 GLN A C 1
ATOM 3944 O O . GLN A 1 500 ? -13.668 12.741 9.476 1.00 97.44 500 GLN A O 1
ATOM 3949 N N . ALA A 1 501 ? -13.598 14.594 8.224 1.00 97.38 501 ALA A N 1
ATOM 3950 C CA . ALA A 1 501 ? -12.264 14.993 8.686 1.00 97.38 501 ALA A CA 1
ATOM 3951 C C . ALA A 1 501 ? -12.137 15.044 10.231 1.00 97.38 501 ALA A C 1
ATOM 3953 O O . ALA A 1 501 ? -11.151 14.521 10.761 1.00 97.38 501 ALA A O 1
ATOM 3954 N N . PRO A 1 502 ? -13.126 15.562 10.999 1.00 97.62 502 PRO A N 1
ATOM 3955 C CA . PRO A 1 502 ? -13.100 15.486 12.462 1.00 97.62 502 PRO A CA 1
ATOM 3956 C C . PRO A 1 502 ? -13.171 14.057 13.016 1.00 97.62 502 PRO A C 1
ATOM 3958 O O . PRO A 1 502 ? -12.526 13.757 14.024 1.00 97.62 502 PRO A O 1
ATOM 3961 N N . LEU A 1 503 ? -13.945 13.164 12.389 1.00 97.56 503 LEU A N 1
ATOM 3962 C CA . LEU A 1 503 ? -14.030 11.754 12.792 1.00 97.56 503 LEU A CA 1
ATOM 3963 C C . LEU A 1 503 ? -12.685 11.066 12.567 1.00 97.56 503 LEU A C 1
ATOM 3965 O O . LEU A 1 503 ? -12.119 10.502 13.502 1.00 97.56 503 LEU A O 1
ATOM 3969 N N . PHE A 1 504 ? -12.129 11.223 11.369 1.00 97.69 504 PHE A N 1
ATOM 3970 C CA . PHE A 1 504 ? -10.846 10.659 10.987 1.00 97.69 504 PHE A CA 1
ATOM 3971 C C . PHE A 1 504 ? -9.701 11.121 11.897 1.00 97.69 504 PHE A C 1
ATOM 3973 O O . PHE A 1 504 ? -8.929 10.290 12.380 1.00 97.69 504 PHE A O 1
ATOM 3980 N N . ALA A 1 505 ? -9.600 12.427 12.174 1.00 97.00 505 ALA A N 1
ATOM 3981 C CA . ALA A 1 505 ? -8.565 12.979 13.051 1.00 97.00 505 ALA A CA 1
ATOM 3982 C C . ALA A 1 505 ? -8.717 12.507 14.509 1.00 97.00 505 ALA A C 1
ATOM 3984 O O . ALA A 1 505 ? -7.726 12.342 15.215 1.00 97.00 505 ALA A O 1
ATOM 3985 N N . SER A 1 506 ? -9.951 12.240 14.953 1.00 96.88 506 SER A N 1
ATOM 3986 C CA . SER A 1 506 ? -10.247 11.702 16.290 1.00 96.88 506 SER A CA 1
ATOM 3987 C C . SER A 1 506 ? -10.288 10.170 16.356 1.00 96.88 506 SER A C 1
ATOM 3989 O O . SER A 1 506 ? -10.683 9.628 17.387 1.00 96.88 506 SER A O 1
ATOM 3991 N N . LYS A 1 507 ? -9.881 9.466 15.284 1.00 97.00 507 LYS A N 1
ATOM 3992 C CA . LYS A 1 507 ? -9.896 7.991 15.175 1.00 97.00 507 LYS A CA 1
ATOM 3993 C C . LYS A 1 507 ? -11.285 7.379 15.404 1.00 97.00 507 LYS A C 1
ATOM 3995 O O . LYS A 1 507 ? -11.410 6.236 15.846 1.00 97.00 507 LYS A O 1
ATOM 4000 N N . ARG A 1 508 ? -12.338 8.146 15.120 1.00 96.81 508 ARG A N 1
ATOM 4001 C CA . ARG A 1 508 ? -13.734 7.715 15.204 1.00 96.81 508 ARG A CA 1
ATOM 4002 C C . ARG A 1 508 ? -14.234 7.271 13.840 1.00 96.81 508 ARG A C 1
ATOM 4004 O O . ARG A 1 508 ? -13.774 7.744 12.806 1.00 96.81 508 ARG A O 1
ATOM 4011 N N . TRP A 1 509 ? -15.201 6.369 13.879 1.00 97.12 509 TRP A N 1
ATOM 4012 C CA . TRP A 1 509 ? -15.749 5.701 12.712 1.00 97.12 509 TRP A CA 1
ATOM 4013 C C . TRP A 1 509 ? -17.259 5.866 12.707 1.00 97.12 509 TRP A C 1
ATOM 4015 O O . TRP A 1 509 ? -17.878 6.052 13.758 1.00 97.12 509 TRP A O 1
ATOM 4025 N N . ARG A 1 510 ? -17.844 5.786 11.520 1.00 96.75 510 ARG A N 1
ATOM 4026 C CA . ARG A 1 510 ? -19.290 5.723 11.332 1.00 96.75 510 ARG A CA 1
ATOM 4027 C C . ARG A 1 510 ? -19.684 4.287 11.008 1.00 96.75 510 ARG A C 1
ATOM 4029 O O . ARG A 1 510 ? -18.898 3.543 10.427 1.00 96.75 510 ARG A O 1
ATOM 4036 N N . LYS A 1 511 ? -20.902 3.895 11.372 1.00 97.25 511 LYS A N 1
ATOM 4037 C CA . LYS A 1 511 ? -21.447 2.598 10.966 1.00 97.25 511 LYS A CA 1
ATOM 4038 C C . LYS A 1 511 ? -21.755 2.625 9.472 1.00 97.25 511 LYS A C 1
ATOM 4040 O O . LYS A 1 511 ? -22.286 3.620 8.974 1.00 97.25 511 LYS A O 1
ATOM 4045 N N . ALA A 1 512 ? -21.404 1.556 8.766 1.00 97.12 512 ALA A N 1
ATOM 4046 C CA . ALA A 1 512 ? -21.903 1.343 7.416 1.00 97.12 512 ALA A CA 1
ATOM 4047 C C . ALA A 1 512 ? -23.385 0.953 7.499 1.00 97.12 512 ALA A C 1
ATOM 4049 O O . ALA A 1 512 ? -23.735 0.055 8.264 1.00 97.12 512 ALA A O 1
ATOM 4050 N N . LEU A 1 513 ? -24.232 1.629 6.723 1.00 95.81 513 LEU A N 1
ATOM 4051 C CA . LEU A 1 513 ? -25.627 1.235 6.535 1.00 95.81 513 LEU A CA 1
ATOM 4052 C C . LEU A 1 513 ? -25.653 0.162 5.452 1.00 95.81 513 LEU A C 1
ATOM 4054 O O . LEU A 1 513 ? -25.072 0.366 4.387 1.00 95.81 513 LEU A O 1
ATOM 4058 N N . LEU A 1 514 ? -26.270 -0.980 5.738 1.00 94.69 514 LEU A N 1
ATOM 4059 C CA . LEU A 1 514 ? -26.196 -2.159 4.865 1.00 94.69 514 LEU A CA 1
ATOM 4060 C C . LEU A 1 514 ? -27.573 -2.580 4.361 1.00 94.69 514 LEU A C 1
ATOM 4062 O O . LEU A 1 514 ? -27.711 -3.054 3.235 1.00 94.69 514 LEU A O 1
ATOM 4066 N N . ASP A 1 515 ? -28.608 -2.428 5.182 1.00 94.00 515 ASP A N 1
ATOM 4067 C CA . ASP A 1 515 ? -29.959 -2.838 4.822 1.00 94.00 515 ASP A CA 1
ATOM 4068 C C . ASP A 1 515 ? -30.644 -1.751 3.987 1.00 94.00 515 ASP A C 1
ATOM 4070 O O . ASP A 1 515 ? -30.620 -0.572 4.333 1.00 94.00 515 ASP A O 1
ATOM 4074 N N . LEU A 1 516 ? -31.284 -2.138 2.878 1.00 92.06 516 LEU A N 1
ATOM 4075 C CA . LEU A 1 516 ? -31.873 -1.183 1.931 1.00 92.06 516 LEU A CA 1
ATOM 4076 C C . LEU A 1 516 ? -32.910 -0.257 2.586 1.00 92.06 516 LEU A C 1
ATOM 4078 O O . LEU A 1 516 ? -32.982 0.924 2.248 1.00 92.06 516 LEU A O 1
ATOM 4082 N N . ASP A 1 517 ? -33.698 -0.776 3.525 1.00 94.38 517 ASP A N 1
ATOM 4083 C CA . ASP A 1 517 ? -34.692 0.021 4.246 1.00 94.38 517 ASP A CA 1
ATOM 4084 C C . ASP A 1 517 ? -34.036 1.015 5.213 1.00 94.38 517 ASP A C 1
ATOM 4086 O O . ASP A 1 517 ? -34.486 2.155 5.314 1.00 94.38 517 ASP A O 1
ATOM 4090 N N . GLU A 1 518 ? -32.926 0.634 5.853 1.00 94.31 518 GLU A N 1
ATOM 4091 C CA . GLU A 1 518 ? -32.120 1.539 6.679 1.00 94.31 518 GLU A CA 1
ATOM 4092 C C . GLU A 1 518 ? -31.480 2.637 5.818 1.00 94.31 518 GLU A C 1
ATOM 4094 O O . GLU A 1 518 ? -31.537 3.816 6.169 1.00 94.31 518 GLU A O 1
ATOM 4099 N N . ILE A 1 519 ? -30.934 2.275 4.654 1.00 95.06 519 ILE A N 1
ATOM 4100 C CA . ILE A 1 519 ? -30.358 3.224 3.693 1.00 95.06 519 ILE A CA 1
ATOM 4101 C C . ILE A 1 519 ? -31.419 4.226 3.236 1.00 95.06 519 ILE A C 1
ATOM 4103 O O . ILE A 1 519 ? -31.171 5.429 3.243 1.00 95.06 519 ILE A O 1
ATOM 4107 N N . ARG A 1 520 ? -32.623 3.756 2.886 1.00 94.88 520 ARG A N 1
ATOM 4108 C CA . ARG A 1 520 ? -33.747 4.623 2.496 1.00 94.88 520 ARG A CA 1
ATOM 4109 C C . ARG A 1 520 ? -34.188 5.542 3.630 1.00 94.88 520 ARG A C 1
ATOM 4111 O O . ARG A 1 520 ? -34.450 6.713 3.376 1.00 94.88 520 ARG A O 1
ATOM 4118 N N . ALA A 1 521 ? -34.250 5.034 4.860 1.00 96.12 521 ALA A N 1
ATOM 4119 C CA . ALA A 1 521 ? -34.631 5.823 6.029 1.00 96.12 521 ALA A CA 1
ATOM 4120 C C . ALA A 1 521 ? -33.611 6.926 6.369 1.00 96.12 521 ALA A C 1
ATOM 4122 O O . ALA A 1 521 ? -33.992 7.948 6.934 1.00 96.12 521 ALA A O 1
ATOM 4123 N N . ASN A 1 522 ? -32.339 6.741 6.001 1.00 95.56 522 ASN A N 1
ATOM 4124 C CA . ASN A 1 522 ? -31.253 7.699 6.232 1.00 95.56 522 ASN A CA 1
ATOM 4125 C C . ASN A 1 522 ? -30.845 8.480 4.966 1.00 95.56 522 ASN A C 1
ATOM 4127 O O . ASN A 1 522 ? -29.837 9.186 4.974 1.00 95.56 522 ASN A O 1
ATOM 4131 N N . ALA A 1 523 ? -31.586 8.355 3.861 1.00 95.19 523 ALA A N 1
ATOM 4132 C CA . ALA A 1 523 ? -31.231 9.003 2.605 1.00 95.19 523 ALA A CA 1
ATOM 4133 C C . ALA A 1 523 ? -31.495 10.517 2.657 1.00 95.19 523 ALA A C 1
ATOM 4135 O O . ALA A 1 523 ? -32.637 10.956 2.766 1.00 95.19 523 ALA A O 1
ATOM 4136 N N . GLU A 1 524 ? -30.449 11.328 2.485 1.00 94.00 524 GLU A N 1
ATOM 4137 C CA . GLU A 1 524 ? -30.589 12.790 2.363 1.00 94.00 524 GLU A CA 1
ATOM 4138 C C . GLU A 1 524 ? -31.103 13.219 0.981 1.00 94.00 524 GLU A C 1
ATOM 4140 O O . GLU A 1 524 ? -31.776 14.240 0.829 1.00 94.00 524 GLU A O 1
ATOM 4145 N N . ARG A 1 525 ? -30.786 12.435 -0.055 1.00 93.69 525 ARG A N 1
ATOM 4146 C CA . ARG A 1 525 ? -31.200 12.683 -1.437 1.00 93.69 525 ARG A CA 1
ATOM 4147 C C . ARG A 1 525 ? -31.457 11.366 -2.152 1.00 93.69 525 ARG A C 1
ATOM 4149 O O . ARG A 1 525 ? -30.706 10.411 -2.001 1.00 93.69 525 ARG A O 1
ATOM 4156 N N . SER A 1 526 ? -32.494 11.346 -2.983 1.00 93.69 526 SER A N 1
ATOM 4157 C CA . SER A 1 526 ? -32.776 10.256 -3.919 1.00 93.69 526 SER A CA 1
ATOM 4158 C C . SER A 1 526 ? -32.803 10.793 -5.347 1.00 93.69 526 SER A C 1
ATOM 4160 O O . SER A 1 526 ? -33.246 11.916 -5.592 1.00 93.69 526 SER A O 1
ATOM 4162 N N . TYR A 1 527 ? -32.297 10.000 -6.286 1.00 93.94 527 TYR A N 1
ATOM 4163 C CA . TYR A 1 527 ? -32.271 10.320 -7.709 1.00 93.94 527 TYR A CA 1
ATOM 4164 C C . TYR A 1 527 ? -32.600 9.068 -8.522 1.00 93.94 527 TYR A C 1
ATOM 4166 O O . TYR A 1 527 ? -32.117 7.980 -8.214 1.00 93.94 527 TYR A O 1
ATOM 4174 N N . SER A 1 528 ? -33.397 9.241 -9.572 1.00 93.00 528 SER A N 1
ATOM 4175 C CA . SER A 1 528 ? -33.729 8.197 -10.535 1.00 93.00 528 SER A CA 1
ATOM 4176 C C . SER A 1 528 ? -33.396 8.726 -11.930 1.00 93.00 528 SER A C 1
ATOM 4178 O O . SER A 1 528 ? -34.059 9.664 -12.375 1.00 93.00 528 SER A O 1
ATOM 4180 N N . PRO A 1 529 ? -32.348 8.208 -12.597 1.00 88.75 529 PRO A N 1
ATOM 4181 C CA . PRO A 1 529 ? -32.105 8.538 -13.994 1.00 88.75 529 PRO A CA 1
ATOM 4182 C C . PRO A 1 529 ? -33.245 7.962 -14.843 1.00 88.75 529 PRO A C 1
ATOM 4184 O O . PRO A 1 529 ? -33.609 6.801 -14.657 1.00 88.75 529 PRO A O 1
ATOM 4187 N N . ASN A 1 530 ? -33.821 8.800 -15.708 1.00 72.94 530 ASN A N 1
ATOM 4188 C CA . ASN A 1 530 ? -34.919 8.428 -16.609 1.00 72.94 530 ASN A CA 1
ATOM 4189 C C . ASN A 1 530 ? -34.495 7.413 -17.668 1.00 72.94 530 ASN A C 1
ATOM 4191 O O . ASN A 1 530 ? -33.358 7.552 -18.180 1.00 72.94 530 ASN A O 1
#

Secondary structure (DSSP, 8-state):
--------TT----SS----TTS----EEEEEE-HHHHSSS-EEEEEEE--BSSSTT--EEEEEE-TTS-EEEEEE-TT--S-SEEE-SSEEEEEE------EEEEEEPBPSS-TTEEEETTEEEEPEEEEEEEEEEEETTEEEEEEEEEEE-SSSBEEE-SS-EEEEEETTTT--THHHHHHHHHT--SHHHHHHHHTT----EEEEEEEETTS-EEEEEEE--B---TTS-TTSPEETT-GGGS--SB--GGGS-EEES-TTSEEEESS--GGGS-SSTT---GGGS-GGG-------HHHHHHHHT--SSS---HHHHHHHHT--B--TTSHHHHHHHHHHTS--TT-HHHHHHHHHHTT--SB--TT-TTHHHHHHHHHHHTT--SGGGGSHHHHHHHHHHHHHHHHHHHSSSS--HHHHSEEEETTEEEE---BTTSSSBEE-----TTS--B--EES-SEEEEEE-TT--EEEEEE-SS-S-SS-TTSGGGSTTHHHHHTT--EEPP-SHHHHHHT-S------